Protein AF-0000000078787283 (afdb_homodimer)

InterPro domains:
  IPR029044 Nucleotide-diphospho-sugar transferases [G3DSA:3.90.550.10] (4-251)
  IPR029044 Nucleotide-diphospho-sugar transferases [SSF53448] (6-185)

Organism: NCBI:txid997887

pLDDT: mean 89.9, std 15.28, range [34.47, 98.94]

Radius of gyration: 29.0 Å; Cα contacts (8 Å, |Δi|>4): 1105; chains: 2; bounding box: 45×90×75 Å

Nearest PDB structures (foldseek):
  4rgb-assembly1_B  TM=5.195E-01  e=2.425E-02  Mycobacterium avium 104
  3pxx-assembly1_E  TM=4.964E-01  e=1.193E-01  Mycobacterium avium 104
  1z85-assembly2_B  TM=4.143E-01  e=1.051E-01  Thermotoga maritima MSB8
  3pxx-assembly1_D  TM=4.774E-01  e=2.118E-01  Mycobacterium avium 104
  1hyg-assembly1_A  TM=3.184E-01  e=7.576E-01  Methanocaldococcus jannaschii

Sequence (610 aa):
MVETPVLFVTFVRPDYARQTWEGIKATKPKTLYFYSNKGRAEKEGEVERNNEIRSYINEIDWDCDLHIFFREECVNVYDSLRGAIDWLFDNEERGIILEEDCVPTKAFFSFVDQMIEKFKEDKRVWCISGDNIIKQNPSGYDYMFSHLHAMYGWASWRDRWRMVNWDHLYIKETIDEHIYYRLFKTKEQAKAKEKALSNMEDMLYRTKCWDYIFGLCMDQYHALTVQPKEHLVKNIGVTGQHHTKAKVSQYNCEPNPSAEEYVIAKEPPFVFADFEHDYLTYCQLLRKPSFFKRVKNRLSSLFERMVETPVLFVTFVRPDYARQTWEGIKATKPKTLYFYSNKGRAEKEGEVERNNEIRSYINEIDWDCDLHIFFREECVNVYDSLRGAIDWLFDNEERGIILEEDCVPTKAFFSFVDQMIEKFKEDKRVWCISGDNIIKQNPSGYDYMFSHLHAMYGWASWRDRWRMVNWDHLYIKETIDEHIYYRLFKTKEQAKAKEKALSNMEDMLYRTKCWDYIFGLCMDQYHALTVQPKEHLVKNIGVTGQHHTKAKVSQYNCEPNPSAEEYVIAKEPPFVFADFEHDYLTYCQLLRKPSFFKRVKNRLSSLFER

Solvent-accessible surface area (backbone atoms only — not comparable to full-atom values): 32723 Å² total; per-residue (Å²): 112,37,75,54,31,35,36,41,41,42,52,56,51,45,81,41,32,50,54,19,44,52,38,51,59,75,44,50,37,41,26,37,35,45,34,28,50,28,39,46,83,89,43,87,65,26,43,61,32,17,50,54,50,64,50,53,66,76,67,67,83,67,84,49,56,74,42,79,50,72,44,92,57,64,66,57,71,40,58,45,54,48,49,52,51,49,54,49,43,74,74,30,66,46,35,33,45,30,43,28,39,21,30,48,42,59,23,32,51,41,42,43,52,54,48,57,63,71,39,65,82,42,82,49,51,49,33,41,24,24,46,22,72,77,60,63,54,83,84,70,31,45,39,46,32,24,77,67,75,57,70,60,28,27,29,41,35,28,77,51,64,65,65,59,53,91,87,63,79,56,60,66,57,47,51,74,64,48,53,42,59,63,71,38,82,40,66,65,58,19,51,53,50,47,51,51,50,64,70,38,45,67,55,41,73,72,52,52,43,53,68,62,52,52,46,49,46,30,58,54,56,65,27,27,23,38,25,38,42,48,17,24,33,24,34,65,54,71,59,62,76,88,52,93,85,52,69,77,38,77,66,53,32,77,47,50,94,66,55,60,63,52,76,78,86,44,72,62,92,49,82,52,61,38,49,66,49,49,48,52,44,36,61,75,72,63,52,71,73,51,69,67,50,46,46,42,50,50,45,48,50,53,65,73,93,113,37,75,54,32,35,37,41,42,41,50,54,52,44,81,41,31,50,53,18,45,52,37,50,58,73,44,50,40,40,26,36,35,45,34,27,49,28,40,46,82,87,44,86,63,25,44,60,31,17,49,57,49,63,49,52,65,75,68,68,84,66,84,49,56,74,42,79,49,70,44,91,57,63,65,55,72,41,58,45,55,47,48,52,52,48,55,50,42,74,75,31,67,48,35,34,46,29,44,30,38,22,32,48,42,59,23,32,52,40,40,43,52,53,47,56,62,72,40,65,81,41,81,50,51,51,34,41,24,23,44,22,73,78,61,67,54,84,84,70,31,43,38,46,32,23,76,66,76,57,68,61,28,27,29,39,36,28,78,53,65,66,64,60,54,91,85,63,78,56,61,68,58,47,53,74,65,48,52,42,59,63,72,38,84,40,64,67,59,19,52,50,51,47,52,50,50,64,71,38,44,68,56,41,73,72,53,53,41,52,70,62,52,53,44,50,46,30,58,53,57,64,28,27,22,38,23,38,42,48,18,24,34,24,34,65,53,70,63,62,77,85,57,91,84,53,69,76,38,79,66,52,32,76,46,49,93,65,56,60,62,53,78,78,87,41,70,63,92,49,85,52,62,40,48,68,48,49,48,53,44,36,60,74,70,63,52,72,73,52,68,67,51,46,46,42,48,50,46,47,50,54,65,74,92

Foldseek 3Di:
DQAFEEEEEEEQCLVLLVQQLVQVLVQLYQEYEYEYAAFDPVDPCRNVSSVVSVCCVVVNDDNHNYHYHYDPHHDDPQCRQLVSVVVCQVVFFKHKYAYSQKHFHLQLSQQCSVVCVVCVPPQQAFKEALADLVLDDPPPFQKFKALDDDPNMMMGGSVLLVVFDLQCLCLVVCLVVLLLVVRADDPVVSVLVNVVSVVCVVVCNVRVRPSVSSSSVSSVVNHIYMYGSWRGMARRPQQDDDDPVRPDQSRRGDTDDDDSHRDGDGHDPDRGGPNVSHVVCCVVHPDDPDPVVVVVVVVVVVVVD/DQAFEEEEEEEQCCVLLVQQLVQVLVQLYQEYEYEYAAFDPPDPCRNVSRVVSVCCVVVNDDNHNYHYHYDPHHDDPQCRQLVSVVVCQVVFFKHKYAYSQKHFHLQLSQQCSVVCVVCVPPQQAFKEALADLVLDDPPPFQKFKALDDDPNMMMGGSVLLVVFDLQCLCLVVCLVVLLLVVRADDPVVSVLVNVVSVVCVVVCNVRVRPRVSSSSVSSVVNHIYMYGSWRGMARRPQQDDDDPVRPDQSRRGDTDDDDSHRDGDGHDPDRGGPNVSHVVCCVVHPDDPDPVVVVVVVVVVVVVD

Secondary structure (DSSP, 8-state):
---S-EEEEE-S-HHHHHHHHHHHHTT--SEEEEEEPPPPTTSTTHHHHHHHHHGGGGG--S--EEEEEE-SS---HHHHHHHHHHHHHHH-SEEEEEETTEEE-HHHHHHHHHHHHHTTT-TTEEEEE---TT---TT--SEEEESS---SEEEEEHHHHTT--SS---HHHHHHTTTHHHHSSSHHHHHHHHHHHHHHHHHHHHH--HHHHHHHHHHHTT-EEEEESS--EEE-STTTSS-TT----TT-PPPP---SSPP--S--SS--B-HHHHHHHIIIIIS---HHHHHHHHHHHHHH-/---S-EEEEE-S-HHHHHHHHHHHHTT--SEEEEEEPPPPTTSTTHHHHHHHHHGGGGG--S--EEEEEE-SS---HHHHHHHHHHHHHHH-SEEEEEETTEEE-HHHHHHHHHHHHHTTT-TTEEEEE---TT---TT--SEEEESS---SEEEEEHHHHTT--SS---HHHHHHTTTHHHHSSSHHHHHHHHHHHHHHHHHHHHH--HHHHHHHHHHHTT-EEEEESS--EEE-STTTSS-TT----TT-PPPP---SSPP--S--SS--B-HHHHHHHIIIIIS---HHHHHHHHHHHHHH-

Structure (mmCIF, N/CA/C/O backbone):
data_AF-0000000078787283-model_v1
#
loop_
_entity.id
_entity.type
_entity.pdbx_description
1 polymer 'Uncharacterized protein'
#
loop_
_atom_site.group_PDB
_atom_site.id
_atom_site.type_symbol
_atom_site.label_atom_id
_atom_site.label_alt_id
_atom_site.label_comp_id
_atom_site.label_asym_id
_atom_site.label_entity_id
_atom_site.label_seq_id
_atom_site.pdbx_PDB_ins_code
_atom_site.Cartn_x
_atom_site.Cartn_y
_atom_site.Cartn_z
_atom_site.occupancy
_atom_site.B_iso_or_equiv
_atom_site.auth_seq_id
_atom_site.auth_comp_id
_atom_site.auth_asym_id
_atom_site.auth_atom_id
_atom_site.pdbx_PDB_model_num
ATOM 1 N N . MET A 1 1 ? 4.277 29.703 -10.383 1 77.94 1 MET A N 1
ATOM 2 C CA . MET A 1 1 ? 2.992 29.719 -9.695 1 77.94 1 MET A CA 1
ATOM 3 C C . MET A 1 1 ? 2.609 28.328 -9.211 1 77.94 1 MET A C 1
ATOM 5 O O . MET A 1 1 ? 2.859 27.344 -9.906 1 77.94 1 MET A O 1
ATOM 9 N N . VAL A 1 2 ? 2.102 28.344 -7.984 1 91.31 2 VAL A N 1
ATOM 10 C CA . VAL A 1 2 ? 1.699 27.094 -7.363 1 91.31 2 VAL A CA 1
ATOM 11 C C . VAL A 1 2 ? 0.448 26.547 -8.055 1 91.31 2 VAL A C 1
ATOM 13 O O . VAL A 1 2 ? -0.538 27.266 -8.219 1 91.31 2 VAL A O 1
ATOM 16 N N . GLU A 1 3 ? 0.535 25.344 -8.531 1 96.06 3 GLU A N 1
ATOM 17 C CA . GLU A 1 3 ? -0.551 24.734 -9.297 1 96.06 3 GLU A CA 1
ATOM 18 C C . GLU A 1 3 ? -1.574 24.078 -8.375 1 96.06 3 GLU A C 1
ATOM 20 O O . GLU A 1 3 ? -2.766 24.047 -8.688 1 96.06 3 GLU A O 1
ATOM 25 N N . THR A 1 4 ? -1.149 23.531 -7.316 1 98.44 4 THR A N 1
ATOM 26 C CA . THR A 1 4 ? -2.027 22.828 -6.375 1 98.44 4 THR A CA 1
ATOM 27 C C . THR A 1 4 ? -2.889 23.828 -5.609 1 98.44 4 THR A C 1
ATOM 29 O O . THR A 1 4 ? -2.377 24.812 -5.07 1 98.44 4 THR A O 1
ATOM 32 N N . PRO A 1 5 ? -4.199 23.641 -5.547 1 98.88 5 PRO A N 1
ATOM 33 C CA . PRO A 1 5 ? -5.047 24.547 -4.758 1 98.88 5 PRO A CA 1
ATOM 34 C C . PRO A 1 5 ? -4.59 24.656 -3.305 1 98.88 5 PRO A C 1
ATOM 36 O O . PRO A 1 5 ? -4.16 23.672 -2.707 1 98.88 5 PRO A O 1
ATOM 39 N N . VAL A 1 6 ? -4.699 25.859 -2.77 1 98.88 6 VAL A N 1
ATOM 40 C CA . VAL A 1 6 ? -4.238 26.109 -1.408 1 98.88 6 VAL A CA 1
ATOM 41 C C . VAL A 1 6 ? -5.418 26.516 -0.526 1 98.88 6 VAL A C 1
ATOM 43 O O . VAL A 1 6 ? -6.18 27.422 -0.866 1 98.88 6 VAL A O 1
ATOM 46 N N . LEU A 1 7 ? -5.594 25.797 0.558 1 98.94 7 LEU A N 1
ATOM 47 C CA . LEU A 1 7 ? -6.559 26.172 1.592 1 98.94 7 LEU A CA 1
ATOM 48 C C . LEU A 1 7 ? -5.867 26.875 2.754 1 98.94 7 LEU A C 1
ATOM 50 O O . LEU A 1 7 ? -4.957 26.312 3.371 1 98.94 7 LEU A O 1
ATOM 54 N N . PHE A 1 8 ? -6.254 28.047 3.014 1 98.88 8 PHE A N 1
ATOM 55 C CA . PHE A 1 8 ? -5.805 28.844 4.148 1 98.88 8 PHE A CA 1
ATOM 56 C C . PHE A 1 8 ? -6.879 28.906 5.23 1 98.88 8 PHE A C 1
ATOM 58 O O . PHE A 1 8 ? -7.953 29.453 5.008 1 98.88 8 PHE A O 1
ATOM 65 N N . VAL A 1 9 ? -6.578 28.297 6.406 1 98.81 9 VAL A N 1
ATOM 66 C CA . VAL A 1 9 ? -7.562 28.203 7.477 1 98.81 9 VAL A CA 1
ATOM 67 C C . VAL A 1 9 ? -7.227 29.188 8.586 1 98.81 9 VAL A C 1
ATOM 69 O O . VAL A 1 9 ? -6.152 29.125 9.188 1 98.81 9 VAL A O 1
ATOM 72 N N . THR A 1 10 ? -8.227 30.078 8.953 1 98.62 10 THR A N 1
ATOM 73 C CA . THR A 1 10 ? -7.91 31.156 9.891 1 98.62 10 THR A CA 1
ATOM 74 C C . THR A 1 10 ? -9.023 31.328 10.922 1 98.62 10 THR A C 1
ATOM 76 O O . THR A 1 10 ? -10.102 30.734 10.773 1 98.62 10 THR A O 1
ATOM 79 N N . PHE A 1 11 ? -8.602 32.094 12 1 98.06 11 PHE A N 1
ATOM 80 C CA . PHE A 1 11 ? -9.555 32.406 13.062 1 98.06 11 PHE A CA 1
ATOM 81 C C . PHE A 1 11 ? -9.312 33.812 13.609 1 98.06 11 PHE A C 1
ATOM 83 O O . PHE A 1 11 ? -9.688 34.781 12.984 1 98.06 11 PHE A O 1
ATOM 90 N N . VAL A 1 12 ? -8.516 33.969 14.664 1 97.56 12 VAL A N 1
ATOM 91 C CA . VAL A 1 12 ? -8.516 35.281 15.281 1 97.56 12 VAL A CA 1
ATOM 92 C C . VAL A 1 12 ? -7.102 35.656 15.734 1 97.56 12 VAL A C 1
ATOM 94 O O . VAL A 1 12 ? -6.922 36.438 16.656 1 97.56 12 VAL A O 1
ATOM 97 N N . ARG A 1 13 ? -6.105 35.094 15.125 1 96.38 13 ARG A N 1
ATOM 98 C CA . ARG A 1 13 ? -4.727 35.406 15.5 1 96.38 13 ARG A CA 1
ATOM 99 C C . ARG A 1 13 ? -3.986 36.094 14.367 1 96.38 13 ARG A C 1
ATOM 101 O O . ARG A 1 13 ? -3.113 35.5 13.734 1 96.38 13 ARG A O 1
ATOM 108 N N . PRO A 1 14 ? -4.23 37.344 14.211 1 97.38 14 PRO A N 1
ATOM 109 C CA . PRO A 1 14 ? -3.66 38.062 13.055 1 97.38 14 PRO A CA 1
ATOM 110 C C . PRO A 1 14 ? -2.133 38.062 13.055 1 97.38 14 PRO A C 1
ATOM 112 O O . PRO A 1 14 ? -1.511 38.062 11.992 1 97.38 14 PRO A O 1
ATOM 115 N N . ASP A 1 15 ? -1.489 38.031 14.266 1 95.06 15 ASP A N 1
ATOM 116 C CA . ASP A 1 15 ? -0.032 38 14.336 1 95.06 15 ASP A CA 1
ATOM 117 C C . ASP A 1 15 ? 0.518 36.75 13.664 1 95.06 15 ASP A C 1
ATOM 119 O O . ASP A 1 15 ? 1.543 36.812 12.977 1 95.06 15 ASP A O 1
ATOM 123 N N . TYR A 1 16 ? -0.138 35.656 13.859 1 95.25 16 TYR A N 1
ATOM 124 C CA . TYR A 1 16 ? 0.241 34.406 13.219 1 95.25 16 TYR A CA 1
ATOM 125 C C . TYR A 1 16 ? -0.215 34.375 11.758 1 95.25 16 TYR A C 1
ATOM 127 O O . TYR A 1 16 ? 0.585 34.125 10.859 1 95.25 16 TYR A O 1
ATOM 135 N N . ALA A 1 17 ? -1.428 34.719 11.523 1 98.19 17 ALA A N 1
ATOM 136 C CA . ALA A 1 17 ? -2.057 34.625 10.211 1 98.19 17 ALA A CA 1
ATOM 137 C C . ALA A 1 17 ? -1.304 35.438 9.172 1 98.19 17 ALA A C 1
ATOM 139 O O . ALA A 1 17 ? -1.187 35.062 8.016 1 98.19 17 ALA A O 1
ATOM 140 N N . ARG A 1 18 ? -0.83 36.594 9.625 1 98.31 18 ARG A N 1
ATOM 141 C CA . ARG A 1 18 ? -0.11 37.469 8.711 1 98.31 18 ARG A CA 1
ATOM 142 C C . ARG A 1 18 ? 1.127 36.781 8.148 1 98.31 18 ARG A C 1
ATOM 144 O O . ARG A 1 18 ? 1.391 36.875 6.945 1 98.31 18 ARG A O 1
ATOM 151 N N . GLN A 1 19 ? 1.857 36.125 8.961 1 96.88 19 GLN A N 1
ATOM 152 C CA . GLN A 1 19 ? 3.084 35.469 8.539 1 96.88 19 GLN A CA 1
ATOM 153 C C . GLN A 1 19 ? 2.783 34.344 7.543 1 96.88 19 GLN A C 1
ATOM 155 O O . GLN A 1 19 ? 3.443 34.219 6.508 1 96.88 19 GLN A O 1
ATOM 160 N N . THR A 1 20 ? 1.807 33.562 7.852 1 97.88 20 THR A N 1
ATOM 161 C CA . THR A 1 20 ? 1.411 32.469 6.953 1 97.88 20 THR A CA 1
ATOM 162 C C . THR A 1 20 ? 0.875 33.031 5.641 1 97.88 20 THR A C 1
ATOM 164 O O . THR A 1 20 ? 1.218 32.531 4.562 1 97.88 20 THR A O 1
ATOM 167 N N . TRP A 1 21 ? 0.102 34.062 5.711 1 98.56 21 TRP A N 1
ATOM 168 C CA . TRP A 1 21 ? -0.464 34.719 4.531 1 98.56 21 TRP A CA 1
ATOM 169 C C . TRP A 1 21 ? 0.638 35.219 3.619 1 98.56 21 TRP A C 1
ATOM 171 O O . TRP A 1 21 ? 0.564 35.094 2.396 1 98.56 21 TRP A O 1
ATOM 181 N N . GLU A 1 22 ? 1.608 35.875 4.223 1 97.69 22 GLU A N 1
ATOM 182 C CA . GLU A 1 22 ? 2.713 36.406 3.42 1 97.69 22 GLU A CA 1
ATOM 183 C C . GLU A 1 22 ? 3.416 35.281 2.658 1 97.69 22 GLU A C 1
ATOM 185 O O . GLU A 1 22 ? 3.846 35.469 1.519 1 97.69 22 GLU A O 1
ATOM 190 N N . GLY A 1 23 ? 3.562 34.125 3.326 1 95.62 23 GLY A N 1
ATOM 191 C CA . GLY A 1 23 ? 4.121 32.969 2.65 1 95.62 23 GLY A CA 1
ATOM 192 C C . GLY A 1 23 ? 3.277 32.5 1.484 1 95.62 23 GLY A C 1
ATOM 193 O O . GLY A 1 23 ? 3.807 32.156 0.422 1 95.62 23 GLY A O 1
ATOM 194 N N . ILE A 1 24 ? 1.982 32.469 1.646 1 97.88 24 ILE A N 1
ATOM 195 C CA . ILE A 1 24 ? 1.054 32.062 0.603 1 97.88 24 ILE A CA 1
ATOM 196 C C . ILE A 1 24 ? 1.068 33.062 -0.539 1 97.88 24 ILE A C 1
ATOM 198 O O . ILE A 1 24 ? 1.218 32.688 -1.705 1 97.88 24 ILE A O 1
ATOM 202 N N . LYS A 1 25 ? 0.958 34.312 -0.164 1 96.88 25 LYS A N 1
ATOM 203 C CA . LYS A 1 25 ? 0.894 35.406 -1.129 1 96.88 25 LYS A CA 1
ATOM 204 C C . LYS A 1 25 ? 2.131 35.406 -2.021 1 96.88 25 LYS A C 1
ATOM 206 O O . LYS A 1 25 ? 2.035 35.719 -3.217 1 96.88 25 LYS A O 1
ATOM 211 N N . ALA A 1 26 ? 3.23 35.094 -1.477 1 94.06 26 ALA A N 1
ATOM 212 C CA . ALA A 1 26 ? 4.5 35.156 -2.193 1 94.06 26 ALA A CA 1
ATOM 213 C C . ALA A 1 26 ? 4.512 34.156 -3.355 1 94.06 26 ALA A C 1
ATOM 215 O O . ALA A 1 26 ? 5.262 34.312 -4.316 1 94.06 26 ALA A O 1
ATOM 216 N N . THR A 1 27 ? 3.66 33.188 -3.334 1 94.62 27 THR A N 1
ATOM 217 C CA . THR A 1 27 ? 3.688 32.156 -4.363 1 94.62 27 THR A CA 1
ATOM 218 C C . THR A 1 27 ? 2.562 32.344 -5.371 1 94.62 27 THR A C 1
ATOM 220 O O . THR A 1 27 ? 2.506 31.672 -6.398 1 94.62 27 THR A O 1
ATOM 223 N N . LYS A 1 28 ? 1.667 33.281 -5.094 1 96 28 LYS A N 1
ATOM 224 C CA . LYS A 1 28 ? 0.562 33.625 -5.98 1 96 28 LYS A CA 1
ATOM 225 C C . LYS A 1 28 ? -0.154 32.375 -6.48 1 96 28 LYS A C 1
ATOM 227 O O . LYS A 1 28 ? -0.207 32.125 -7.688 1 96 28 LYS A O 1
ATOM 232 N N . PRO A 1 29 ? -0.768 31.641 -5.547 1 97.62 29 PRO A N 1
ATOM 233 C CA . PRO A 1 29 ? -1.433 30.406 -5.973 1 97.62 29 PRO A CA 1
ATOM 234 C C . PRO A 1 29 ? -2.502 30.656 -7.035 1 97.62 29 PRO A C 1
ATOM 236 O O . PRO A 1 29 ? -3.215 31.656 -6.98 1 97.62 29 PRO A O 1
ATOM 239 N N . LYS A 1 30 ? -2.582 29.719 -7.977 1 98.06 30 LYS A N 1
ATOM 240 C CA . LYS A 1 30 ? -3.596 29.812 -9.023 1 98.06 30 LYS A CA 1
ATOM 241 C C . LYS A 1 30 ? -5 29.688 -8.438 1 98.06 30 LYS A C 1
ATOM 243 O O . LYS A 1 30 ? -5.938 30.312 -8.93 1 98.06 30 LYS A O 1
ATOM 248 N N . THR A 1 31 ? -5.137 28.859 -7.531 1 98.75 31 THR A N 1
ATOM 249 C CA . THR A 1 31 ? -6.402 28.609 -6.848 1 98.75 31 THR A CA 1
ATOM 250 C C . THR A 1 31 ? -6.234 28.75 -5.336 1 98.75 31 THR A C 1
ATOM 252 O O . THR A 1 31 ? -5.359 28.094 -4.746 1 98.75 31 THR A O 1
ATOM 255 N N . LEU A 1 32 ? -7.07 29.578 -4.715 1 98.75 32 LEU A N 1
ATOM 256 C CA . LEU A 1 32 ? -6.973 29.828 -3.283 1 98.75 32 LEU A CA 1
ATOM 257 C C . LEU A 1 32 ? -8.328 29.656 -2.609 1 98.75 32 LEU A C 1
ATOM 259 O O . LEU A 1 32 ? -9.336 30.188 -3.09 1 98.75 32 LEU A O 1
ATOM 263 N N . TYR A 1 33 ? -8.367 28.859 -1.61 1 98.94 33 TYR A N 1
ATOM 264 C CA . TYR A 1 33 ? -9.492 28.719 -0.697 1 98.94 33 TYR A CA 1
ATOM 265 C C . TYR A 1 33 ? -9.211 29.406 0.628 1 98.94 33 TYR A C 1
ATOM 267 O O . TYR A 1 33 ? -8.344 28.984 1.393 1 98.94 33 TYR A O 1
ATOM 275 N N . PHE A 1 34 ? -9.938 30.469 0.906 1 98.88 34 PHE A N 1
ATOM 276 C CA . PHE A 1 34 ? -9.75 31.25 2.121 1 98.88 34 PHE A CA 1
ATOM 277 C C . PHE A 1 34 ? -10.891 31 3.105 1 98.88 34 PHE A C 1
ATOM 279 O O . PHE A 1 34 ? -12.016 31.453 2.885 1 98.88 34 PHE A O 1
ATOM 286 N N . TYR A 1 35 ? -10.547 30.297 4.141 1 98.94 35 TYR A N 1
ATOM 287 C CA . TYR A 1 35 ? -11.516 29.953 5.172 1 98.94 35 TYR A CA 1
ATOM 288 C C . TYR A 1 35 ? -11.266 30.766 6.441 1 98.94 35 TYR A C 1
ATOM 290 O O . TYR A 1 35 ? -10.109 30.953 6.844 1 98.94 35 TYR A O 1
ATOM 298 N N . SER A 1 36 ? -12.344 31.219 7.07 1 98.81 36 SER A N 1
ATOM 299 C CA . SER A 1 36 ? -12.227 31.906 8.352 1 98.81 36 SER A CA 1
ATOM 300 C C . SER A 1 36 ? -13.406 31.578 9.266 1 98.81 36 SER A C 1
ATOM 302 O O . SER A 1 36 ? -14.562 31.797 8.898 1 98.81 36 SER A O 1
ATOM 304 N N . ASN A 1 37 ? -13.078 31.047 10.367 1 98.56 37 ASN A N 1
ATOM 305 C CA . ASN A 1 37 ? -14.094 30.922 11.406 1 98.56 37 ASN A CA 1
ATOM 306 C C . ASN A 1 37 ? -14.547 32.281 11.898 1 98.56 37 ASN A C 1
ATOM 308 O O . ASN A 1 37 ? -13.914 33.312 11.602 1 98.56 37 ASN A O 1
ATOM 312 N N . LYS A 1 38 ? -15.648 32.344 12.586 1 98.25 38 LYS A N 1
ATOM 313 C CA . LYS A 1 38 ? -16.172 33.625 13.039 1 98.25 38 LYS A CA 1
ATOM 314 C C . LYS A 1 38 ? -15.633 34 14.422 1 98.25 38 LYS A C 1
ATOM 316 O O . LYS A 1 38 ? -15.609 33.156 15.32 1 98.25 38 LYS A O 1
ATOM 321 N N . GLY A 1 39 ? -15.117 35.188 14.531 1 97.25 39 GLY A N 1
ATOM 322 C CA . GLY A 1 39 ? -14.766 35.656 15.859 1 97.25 39 GLY A CA 1
ATOM 323 C C . GLY A 1 39 ? -15.945 35.688 16.812 1 97.25 39 GLY A C 1
ATOM 324 O O . GLY A 1 39 ? -17.062 36 16.422 1 97.25 39 GLY A O 1
ATOM 325 N N . ARG A 1 40 ? -15.688 35.406 18.078 1 96.31 40 ARG A N 1
ATOM 326 C CA . ARG A 1 40 ? -16.75 35.375 19.078 1 96.31 40 ARG A CA 1
ATOM 327 C C . ARG A 1 40 ? -17.094 36.812 19.531 1 96.31 40 ARG A C 1
ATOM 329 O O . ARG A 1 40 ? -16.234 37.531 20.016 1 96.31 40 ARG A O 1
ATOM 336 N N . ALA A 1 41 ? -18.297 37.094 19.469 1 94.12 41 ALA A N 1
ATOM 337 C CA . ALA A 1 41 ? -18.75 38.438 19.812 1 94.12 41 ALA A CA 1
ATOM 338 C C . ALA A 1 41 ? -18.562 38.719 21.297 1 94.12 41 ALA A C 1
ATOM 340 O O . ALA A 1 41 ? -18.328 39.875 21.703 1 94.12 41 ALA A O 1
ATOM 341 N N . GLU A 1 42 ? -18.641 37.688 22.094 1 95.06 42 GLU A N 1
ATOM 342 C CA . GLU A 1 42 ? -18.578 37.844 23.547 1 95.06 42 GLU A CA 1
ATOM 343 C C . GLU A 1 42 ? -17.141 38 24.016 1 95.06 42 GLU A C 1
ATOM 345 O O . GLU A 1 42 ? -16.891 38.375 25.172 1 95.06 42 GLU A O 1
ATOM 350 N N . LYS A 1 43 ? -16.219 37.719 23.203 1 95.44 43 LYS A N 1
ATOM 351 C CA . LYS A 1 43 ? -14.812 37.844 23.562 1 95.44 43 LYS A CA 1
ATOM 352 C C . LYS A 1 43 ? -14.227 39.156 23.031 1 95.44 43 LYS A C 1
ATOM 354 O O . LYS A 1 43 ? -14.203 39.375 21.828 1 95.44 43 LYS A O 1
ATOM 359 N N . GLU A 1 44 ? -13.758 39.906 23.859 1 95.44 44 GLU A N 1
ATOM 360 C CA . GLU A 1 44 ? -13.289 41.25 23.547 1 95.44 44 GLU A CA 1
ATOM 361 C C . GLU A 1 44 ? -12.172 41.219 22.5 1 95.44 44 GLU A C 1
ATOM 363 O O . GLU A 1 44 ? -11.211 40.438 22.641 1 95.44 44 GLU A O 1
ATOM 368 N N . GLY A 1 45 ? -12.328 41.969 21.406 1 96.81 45 GLY A N 1
ATOM 369 C CA . GLY A 1 45 ? -11.289 42.156 20.406 1 96.81 45 GLY A CA 1
ATOM 370 C C . GLY A 1 45 ? -11.289 41.094 19.344 1 96.81 45 GLY A C 1
ATOM 371 O O . GLY A 1 45 ? -10.602 41.219 18.328 1 96.81 45 GLY A O 1
ATOM 372 N N . GLU A 1 46 ? -12 40.031 19.562 1 96.81 46 GLU A N 1
ATOM 373 C CA . GLU A 1 46 ? -11.922 38.906 18.656 1 96.81 46 GLU A CA 1
ATOM 374 C C . GLU A 1 46 ? -12.547 39.219 17.297 1 96.81 46 GLU A C 1
ATOM 376 O O . GLU A 1 46 ? -12.016 38.844 16.266 1 96.81 46 GLU A O 1
ATOM 381 N N . VAL A 1 47 ? -13.555 39.875 17.344 1 97.5 47 VAL A N 1
ATOM 382 C CA . VAL A 1 47 ? -14.234 40.25 16.094 1 97.5 47 VAL A CA 1
ATOM 383 C C . VAL A 1 47 ? -13.328 41.156 15.258 1 97.5 47 VAL A C 1
ATOM 385 O O . VAL A 1 47 ? -13.227 41 14.047 1 97.5 47 VAL A O 1
ATOM 388 N N . GLU A 1 48 ? -12.727 42.125 15.891 1 97.94 48 GLU A N 1
ATOM 389 C CA . GLU A 1 48 ? -11.812 43.031 15.203 1 97.94 48 GLU A CA 1
ATOM 390 C C . GLU A 1 48 ? -10.633 42.281 14.609 1 97.94 48 GLU A C 1
ATOM 392 O O . GLU A 1 48 ? -10.258 42.5 13.461 1 97.94 48 GLU A O 1
ATOM 397 N N . ARG A 1 49 ? -10.039 41.438 15.375 1 98.31 49 ARG A N 1
ATOM 398 C CA . ARG A 1 49 ? -8.922 40.625 14.898 1 98.31 49 ARG A CA 1
ATOM 399 C C . ARG A 1 49 ? -9.352 39.719 13.75 1 98.31 49 ARG A C 1
ATOM 401 O O . ARG A 1 49 ? -8.602 39.531 12.781 1 98.31 49 ARG A O 1
ATOM 408 N N . ASN A 1 50 ? -10.523 39.125 13.883 1 98.56 50 ASN A N 1
ATOM 409 C CA . ASN A 1 50 ? -11.078 38.281 12.82 1 98.56 50 ASN A CA 1
ATOM 410 C C . ASN A 1 50 ? -11.25 39.062 11.523 1 98.56 50 ASN A C 1
ATOM 412 O O . ASN A 1 50 ? -10.875 38.594 10.453 1 98.56 50 ASN A O 1
ATOM 416 N N . ASN A 1 51 ? -11.797 40.25 11.633 1 98.31 51 ASN A N 1
ATOM 417 C CA . ASN A 1 51 ? -12.016 41.094 10.469 1 98.31 51 ASN A CA 1
ATOM 418 C C . ASN A 1 51 ? -10.695 41.5 9.82 1 98.31 51 ASN A C 1
ATOM 420 O O . ASN A 1 51 ? -10.609 41.625 8.594 1 98.31 51 ASN A O 1
ATOM 424 N N . GLU A 1 52 ? -9.789 41.781 10.633 1 98.56 52 GLU A N 1
ATOM 425 C CA . GLU A 1 52 ? -8.469 42.094 10.102 1 98.56 52 GLU A CA 1
ATOM 426 C C . GLU A 1 52 ? -7.961 40.969 9.203 1 98.56 52 GLU A C 1
ATOM 428 O O . GLU A 1 52 ? -7.508 41.219 8.086 1 98.56 52 GLU A O 1
ATOM 433 N N . ILE A 1 53 ? -8.039 39.781 9.672 1 98.81 53 ILE A N 1
ATOM 434 C CA . ILE A 1 53 ? -7.57 38.625 8.914 1 98.81 53 ILE A CA 1
ATOM 435 C C . ILE A 1 53 ? -8.383 38.5 7.629 1 98.81 53 ILE A C 1
ATOM 437 O O . ILE A 1 53 ? -7.816 38.281 6.551 1 98.81 53 ILE A O 1
ATOM 441 N N . ARG A 1 54 ? -9.664 38.531 7.746 1 98.69 54 ARG A N 1
ATOM 442 C CA . ARG A 1 54 ? -10.555 38.406 6.598 1 98.69 54 ARG A CA 1
ATOM 443 C C . ARG A 1 54 ? -10.266 39.469 5.539 1 98.69 54 ARG A C 1
ATOM 445 O O . ARG A 1 54 ? -10.469 39.219 4.348 1 98.69 54 ARG A O 1
ATOM 452 N N . SER A 1 55 ? -9.734 40.562 5.93 1 98.56 55 SER A N 1
ATOM 453 C CA . SER A 1 55 ? -9.445 41.656 5.012 1 98.56 55 SER A CA 1
ATOM 454 C C . SER A 1 55 ? -8.258 41.312 4.113 1 98.56 55 SER A C 1
ATOM 456 O O . SER A 1 55 ? -8.016 42 3.113 1 98.56 55 SER A O 1
ATOM 458 N N . TYR A 1 56 ? -7.492 40.281 4.473 1 98.38 56 TYR A N 1
ATOM 459 C CA . TYR A 1 56 ? -6.352 39.875 3.65 1 98.38 56 TYR A CA 1
ATOM 460 C C . TYR A 1 56 ? -6.785 39.594 2.217 1 98.38 56 TYR A C 1
ATOM 462 O O . TYR A 1 56 ? -5.973 39.656 1.292 1 98.38 56 TYR A O 1
ATOM 470 N N . ILE A 1 57 ? -8.031 39.25 1.928 1 97.5 57 ILE A N 1
ATOM 471 C CA . ILE A 1 57 ? -8.555 38.938 0.601 1 97.5 57 ILE A CA 1
ATOM 472 C C . ILE A 1 57 ? -8.344 40.125 -0.327 1 97.5 57 ILE A C 1
ATOM 474 O O . ILE A 1 57 ? -8.18 39.969 -1.537 1 97.5 57 ILE A O 1
ATOM 478 N N . ASN A 1 58 ? -8.336 41.281 0.26 1 97.56 58 ASN A N 1
ATOM 479 C CA . ASN A 1 58 ? -8.195 42.5 -0.516 1 97.56 58 ASN A CA 1
ATOM 480 C C . ASN A 1 58 ? -6.766 42.688 -1.028 1 97.56 58 ASN A C 1
ATOM 482 O O . ASN A 1 58 ? -6.508 43.531 -1.882 1 97.56 58 ASN A O 1
ATOM 486 N N . GLU A 1 59 ? -5.879 41.875 -0.563 1 97.75 59 GLU A N 1
ATOM 487 C CA . GLU A 1 59 ? -4.477 42 -0.958 1 97.75 59 GLU A CA 1
ATOM 488 C C . GLU A 1 59 ? -4.176 41.094 -2.15 1 97.75 59 GLU A C 1
ATOM 490 O O . GLU A 1 59 ? -3.055 41.094 -2.666 1 97.75 59 GLU A O 1
ATOM 495 N N . ILE A 1 60 ? -5.109 40.312 -2.527 1 97.62 60 ILE A N 1
ATOM 496 C CA . ILE A 1 60 ? -4.934 39.438 -3.678 1 97.62 60 ILE A CA 1
ATOM 497 C C . ILE A 1 60 ? -4.949 40.25 -4.965 1 97.62 60 ILE A C 1
ATOM 499 O O . ILE A 1 60 ? -6 40.75 -5.391 1 97.62 60 ILE A O 1
ATOM 503 N N . ASP A 1 61 ? -3.785 40.406 -5.637 1 95.94 61 ASP A N 1
ATOM 504 C CA . ASP A 1 61 ? -3.617 41.25 -6.809 1 95.94 61 ASP A CA 1
ATOM 505 C C . ASP A 1 61 ? -3.074 40.469 -7.996 1 95.94 61 ASP A C 1
ATOM 507 O O . ASP A 1 61 ? -2.471 41.031 -8.906 1 95.94 61 ASP A O 1
ATOM 511 N N . TRP A 1 62 ? -3.148 39.219 -8.039 1 96.69 62 TRP A N 1
ATOM 512 C CA . TRP A 1 62 ? -2.766 38.344 -9.125 1 96.69 62 TRP A CA 1
ATOM 513 C C . TRP A 1 62 ? -3.975 37.562 -9.648 1 96.69 62 TRP A C 1
ATOM 515 O O . TRP A 1 62 ? -5.059 37.625 -9.062 1 96.69 62 TRP A O 1
ATOM 525 N N . ASP A 1 63 ? -3.855 36.938 -10.852 1 96.19 63 ASP A N 1
ATOM 526 C CA . ASP A 1 63 ? -4.922 36.094 -11.375 1 96.19 63 ASP A CA 1
ATOM 527 C C . ASP A 1 63 ? -5.117 34.844 -10.492 1 96.19 63 ASP A C 1
ATOM 529 O O . ASP A 1 63 ? -4.27 33.938 -10.477 1 96.19 63 ASP A O 1
ATOM 533 N N . CYS A 1 64 ? -6.164 34.844 -9.727 1 96.88 64 CYS A N 1
ATOM 534 C CA . CYS A 1 64 ? -6.41 33.812 -8.719 1 96.88 64 CYS A CA 1
ATOM 535 C C . CYS A 1 64 ? -7.871 33.375 -8.734 1 96.88 64 CYS A C 1
ATOM 537 O O . CYS A 1 64 ? -8.773 34.219 -8.672 1 96.88 64 CYS A O 1
ATOM 539 N N . ASP A 1 65 ? -8.086 32.094 -8.984 1 98.44 65 ASP A N 1
ATOM 540 C CA . ASP A 1 65 ? -9.406 31.531 -8.703 1 98.44 65 ASP A CA 1
ATOM 541 C C . ASP A 1 65 ? -9.672 31.484 -7.203 1 98.44 65 ASP A C 1
ATOM 543 O O . ASP A 1 65 ? -9.312 30.516 -6.535 1 98.44 65 ASP A O 1
ATOM 547 N N . LEU A 1 66 ? -10.344 32.5 -6.656 1 98.5 66 LEU A N 1
ATOM 548 C CA . LEU A 1 66 ? -10.516 32.688 -5.219 1 98.5 66 LEU A CA 1
ATOM 549 C C . LEU A 1 66 ? -11.867 32.156 -4.758 1 98.5 66 LEU A C 1
ATOM 551 O O . LEU A 1 66 ? -12.906 32.469 -5.336 1 98.5 66 LEU A O 1
ATOM 555 N N . HIS A 1 67 ? -11.82 31.266 -3.795 1 98.81 67 HIS A N 1
ATOM 556 C CA . HIS A 1 67 ? -13 30.766 -3.092 1 98.81 67 HIS A CA 1
ATOM 557 C C . HIS A 1 67 ? -12.992 31.203 -1.631 1 98.81 67 HIS A C 1
ATOM 559 O O . HIS A 1 67 ? -11.992 31.047 -0.934 1 98.81 67 HIS A O 1
ATOM 565 N N . ILE A 1 68 ? -14.133 31.75 -1.186 1 98.75 68 ILE A N 1
ATOM 566 C CA . ILE A 1 68 ? -14.188 32.312 0.167 1 98.75 68 ILE A CA 1
ATOM 567 C C . ILE A 1 68 ? -15.258 31.578 0.973 1 98.75 68 ILE A C 1
ATOM 569 O O . ILE A 1 68 ? -16.375 31.344 0.482 1 98.75 68 ILE A O 1
ATOM 573 N N . PHE A 1 69 ? -14.891 31.109 2.131 1 98.81 69 PHE A N 1
ATOM 574 C CA . PHE A 1 69 ? -15.828 30.594 3.123 1 98.81 69 PHE A CA 1
ATOM 575 C C . PHE A 1 69 ? -15.602 31.266 4.477 1 98.81 69 PHE A C 1
ATOM 577 O O . PHE A 1 69 ? -14.875 30.734 5.32 1 98.81 69 PHE A O 1
ATOM 584 N N . PHE A 1 70 ? -16.172 32.469 4.715 1 98.62 70 PHE A N 1
ATOM 585 C CA . PHE A 1 70 ? -16.188 33.188 5.988 1 98.62 70 PHE A CA 1
ATOM 586 C C . PHE A 1 70 ? -17.438 32.844 6.777 1 98.62 70 PHE A C 1
ATOM 588 O O . PHE A 1 70 ? -18.547 33.25 6.398 1 98.62 70 PHE A O 1
ATOM 595 N N . ARG A 1 71 ? -17.25 32.156 7.867 1 98.38 71 ARG A N 1
ATOM 596 C CA . ARG A 1 71 ? -18.406 31.703 8.633 1 98.38 71 ARG A CA 1
ATOM 597 C C . ARG A 1 71 ? -19.141 32.875 9.258 1 98.38 71 ARG A C 1
ATOM 599 O O . ARG A 1 71 ? -18.516 33.844 9.695 1 98.38 71 ARG A O 1
ATOM 606 N N . GLU A 1 72 ? -20.438 32.656 9.359 1 97.38 72 GLU A N 1
ATOM 607 C CA . GLU A 1 72 ? -21.281 33.688 10.008 1 97.38 72 GLU A CA 1
ATOM 608 C C . GLU A 1 72 ? -21.406 33.406 11.508 1 97.38 72 GLU A C 1
ATOM 610 O O . GLU A 1 72 ? -21.781 34.281 12.273 1 97.38 72 GLU A O 1
ATOM 615 N N . GLU A 1 73 ? -21.172 32.156 11.852 1 97.06 73 GLU A N 1
ATOM 616 C CA . GLU A 1 73 ? -21.203 31.734 13.258 1 97.06 73 GLU A CA 1
ATOM 617 C C . GLU A 1 73 ? -19.922 31.016 13.648 1 97.06 73 GLU A C 1
ATOM 619 O O . GLU A 1 73 ? -19.312 30.328 12.828 1 97.06 73 GLU A O 1
ATOM 624 N N . CYS A 1 74 ? -19.609 31.281 14.914 1 97.5 74 CYS A N 1
ATOM 625 C CA . CYS A 1 74 ? -18.422 30.594 15.43 1 97.5 74 CYS A CA 1
ATOM 626 C C . CYS A 1 74 ? -18.719 29.125 15.711 1 97.5 74 CYS A C 1
ATOM 628 O O . CYS A 1 74 ? -19.75 28.797 16.281 1 97.5 74 CYS A O 1
ATOM 630 N N . VAL A 1 75 ? -17.875 28.188 15.258 1 97.12 75 VAL A N 1
ATOM 631 C CA . VAL A 1 75 ? -17.938 26.781 15.609 1 97.12 75 VAL A CA 1
ATOM 632 C C . VAL A 1 75 ? -16.641 26.359 16.312 1 97.12 75 VAL A C 1
ATOM 634 O O . VAL A 1 75 ? -15.664 27.109 16.312 1 97.12 75 VAL A O 1
ATOM 637 N N . ASN A 1 76 ? -16.688 25.219 16.969 1 95.19 76 ASN A N 1
ATOM 638 C CA . ASN A 1 76 ? -15.484 24.781 17.672 1 95.19 76 ASN A CA 1
ATOM 639 C C . ASN A 1 76 ? -14.344 24.469 16.703 1 95.19 76 ASN A C 1
ATOM 641 O O . ASN A 1 76 ? -14.578 24.281 15.508 1 95.19 76 ASN A O 1
ATOM 645 N N . VAL A 1 77 ? -13.172 24.453 17.266 1 95 77 VAL A N 1
ATOM 646 C CA . VAL A 1 77 ? -11.945 24.406 16.469 1 95 77 VAL A CA 1
ATOM 647 C C . VAL A 1 77 ? -11.938 23.125 15.633 1 95 77 VAL A C 1
ATOM 649 O O . VAL A 1 77 ? -11.477 23.141 14.492 1 95 77 VAL A O 1
ATOM 652 N N . TYR A 1 78 ? -12.453 22.031 16.125 1 95 78 TYR A N 1
ATOM 653 C CA . TYR A 1 78 ? -12.43 20.75 15.414 1 95 78 TYR A CA 1
ATOM 654 C C . TYR A 1 78 ? -13.383 20.75 14.227 1 95 78 TYR A C 1
ATOM 656 O O . TYR A 1 78 ? -13.008 20.359 13.125 1 95 78 TYR A O 1
ATOM 664 N N . ASP A 1 79 ? -14.555 21.219 14.438 1 96.19 79 ASP A N 1
ATOM 665 C CA . ASP A 1 79 ? -15.539 21.344 13.359 1 96.19 79 ASP A CA 1
ATOM 666 C C . ASP A 1 79 ? -15.07 22.344 12.297 1 96.19 79 ASP A C 1
ATOM 668 O O . ASP A 1 79 ? -15.312 22.141 11.109 1 96.19 79 ASP A O 1
ATOM 672 N N . SER A 1 80 ? -14.438 23.328 12.797 1 97.44 80 SER A N 1
ATOM 673 C CA . SER A 1 80 ? -13.945 24.375 11.898 1 97.44 80 SER A CA 1
ATOM 674 C C . SER A 1 80 ? -12.914 23.797 10.922 1 97.44 80 SER A C 1
ATOM 676 O O . SER A 1 80 ? -13.078 23.922 9.703 1 97.44 80 SER A O 1
ATOM 678 N N . LEU A 1 81 ? -11.914 23.156 11.445 1 97.06 81 LEU A N 1
ATOM 679 C CA . LEU A 1 81 ? -10.836 22.625 10.617 1 97.06 81 LEU A CA 1
ATOM 680 C C . LEU A 1 81 ? -11.336 21.516 9.711 1 97.06 81 LEU A C 1
ATOM 682 O O . LEU A 1 81 ? -11.062 21.516 8.508 1 97.06 81 LEU A O 1
ATOM 686 N N . ARG A 1 82 ? -12.086 20.594 10.219 1 97.25 82 ARG A N 1
ATOM 687 C CA . ARG A 1 82 ? -12.641 19.516 9.414 1 97.25 82 ARG A CA 1
ATOM 688 C C . ARG A 1 82 ? -13.547 20.047 8.32 1 97.25 82 ARG A C 1
ATOM 690 O O . ARG A 1 82 ? -13.477 19.609 7.168 1 97.25 82 ARG A O 1
ATOM 697 N N . GLY A 1 83 ? -14.383 21 8.727 1 97.88 83 GLY A N 1
ATOM 698 C CA . GLY A 1 83 ? -15.289 21.594 7.75 1 97.88 83 GLY A CA 1
ATOM 699 C C . GLY A 1 83 ? -14.562 22.297 6.621 1 97.88 83 GLY A C 1
ATOM 700 O O . GLY A 1 83 ? -14.977 22.219 5.465 1 97.88 83 GLY A O 1
ATOM 701 N N . ALA A 1 84 ? -13.5 23 6.93 1 98.75 84 ALA A N 1
ATOM 702 C CA . ALA A 1 84 ? -12.703 23.688 5.922 1 98.75 84 ALA A CA 1
ATOM 703 C C . ALA A 1 84 ? -12.07 22.703 4.949 1 98.75 84 ALA A C 1
ATOM 705 O O . ALA A 1 84 ? -12.07 22.922 3.736 1 98.75 84 ALA A O 1
ATOM 706 N N . ILE A 1 85 ? -11.555 21.609 5.449 1 98.81 85 ILE A N 1
ATOM 707 C CA . ILE A 1 85 ? -10.906 20.594 4.621 1 98.81 85 ILE A CA 1
ATOM 708 C C . ILE A 1 85 ? -11.953 19.891 3.756 1 98.81 85 ILE A C 1
ATOM 710 O O . ILE A 1 85 ? -11.727 19.641 2.57 1 98.81 85 ILE A O 1
ATOM 714 N N . ASP A 1 86 ? -13.125 19.609 4.352 1 98.69 86 ASP A N 1
ATOM 715 C CA . ASP A 1 86 ? -14.227 19.062 3.568 1 98.69 86 ASP A CA 1
ATOM 716 C C . ASP A 1 86 ? -14.578 19.984 2.4 1 98.69 86 ASP A C 1
ATOM 718 O O . ASP A 1 86 ? -14.773 19.516 1.275 1 98.69 86 ASP A O 1
ATOM 722 N N . TRP A 1 87 ? -14.648 21.203 2.695 1 98.88 87 TRP A N 1
ATOM 723 C CA . TRP A 1 87 ? -15 22.188 1.685 1 98.88 87 TRP A CA 1
ATOM 724 C C . TRP A 1 87 ? -13.992 22.188 0.542 1 98.88 87 TRP A C 1
ATOM 726 O O . TRP A 1 87 ? -14.375 22.219 -0.631 1 98.88 87 TRP A O 1
ATOM 736 N N . LEU A 1 88 ? -12.75 22.125 0.858 1 98.88 88 LEU A N 1
ATOM 737 C CA . LEU A 1 88 ? -11.711 22.031 -0.161 1 98.88 88 LEU A CA 1
ATOM 738 C C . LEU A 1 88 ? -11.922 20.797 -1.044 1 98.88 88 LEU A C 1
ATOM 740 O O . LEU A 1 88 ? -11.969 20.922 -2.271 1 98.88 88 LEU A O 1
ATOM 744 N N . PHE A 1 89 ? -12.156 19.641 -0.451 1 98.81 89 PHE A N 1
ATOM 745 C CA . PHE A 1 89 ? -12.18 18.391 -1.188 1 98.81 89 PHE A CA 1
ATOM 746 C C . PHE A 1 89 ? -13.547 18.141 -1.801 1 98.81 89 PHE A C 1
ATOM 748 O O . PHE A 1 89 ? -13.719 17.234 -2.619 1 98.81 89 PHE A O 1
ATOM 755 N N . ASP A 1 90 ? -14.523 18.906 -1.438 1 98.62 90 ASP A N 1
ATOM 756 C CA . ASP A 1 90 ? -15.773 18.922 -2.186 1 98.62 90 ASP A CA 1
ATOM 757 C C . ASP A 1 90 ? -15.586 19.562 -3.562 1 98.62 90 ASP A C 1
ATOM 759 O O . ASP A 1 90 ? -16.344 19.266 -4.496 1 98.62 90 ASP A O 1
ATOM 763 N N . ASN A 1 91 ? -14.555 20.312 -3.637 1 98.75 91 ASN A N 1
ATOM 764 C CA . ASN A 1 91 ? -14.406 21.109 -4.855 1 98.75 91 ASN A CA 1
ATOM 765 C C . ASN A 1 91 ? -13.141 20.719 -5.621 1 98.75 91 ASN A C 1
ATOM 767 O O . ASN A 1 91 ? -13.031 21 -6.816 1 98.75 91 ASN A O 1
ATOM 771 N N . GLU A 1 92 ? -12.164 20.141 -4.949 1 98.81 92 GLU A N 1
ATOM 772 C CA . GLU A 1 92 ? -10.875 19.828 -5.551 1 98.81 92 GLU A CA 1
ATOM 773 C C . GLU A 1 92 ? -10.508 18.359 -5.348 1 98.81 92 GLU A C 1
ATOM 775 O O . GLU A 1 92 ? -10.828 17.766 -4.312 1 98.81 92 GLU A O 1
ATOM 780 N N . GLU A 1 93 ? -9.719 17.797 -6.258 1 98.56 93 GLU A N 1
ATOM 781 C CA . GLU A 1 93 ? -9.242 16.422 -6.137 1 98.56 93 GLU A CA 1
ATOM 782 C C . GLU A 1 93 ? -7.98 16.359 -5.277 1 98.56 93 GLU A C 1
ATOM 784 O O . GLU A 1 93 ? -7.609 15.281 -4.797 1 98.56 93 GLU A O 1
ATOM 789 N N . ARG A 1 94 ? -7.332 17.453 -5.18 1 98.75 94 ARG A N 1
ATOM 790 C CA . ARG A 1 94 ? -6.117 17.578 -4.379 1 98.75 94 ARG A CA 1
ATOM 791 C C . ARG A 1 94 ? -5.984 18.984 -3.805 1 98.75 94 ARG A C 1
ATOM 793 O O . ARG A 1 94 ? -6.629 19.922 -4.285 1 98.75 94 ARG A O 1
ATOM 800 N N . GLY A 1 95 ? -5.137 19.109 -2.74 1 98.81 95 GLY A N 1
ATOM 801 C CA . GLY A 1 95 ? -4.973 20.453 -2.205 1 98.81 95 GLY A CA 1
ATOM 802 C C . GLY A 1 95 ? -3.953 20.531 -1.085 1 98.81 95 GLY A C 1
ATOM 803 O O . GLY A 1 95 ? -3.658 19.531 -0.438 1 98.81 95 GLY A O 1
ATOM 804 N N . ILE A 1 96 ? -3.428 21.719 -0.913 1 98.88 96 ILE A N 1
ATOM 805 C CA . ILE A 1 96 ? -2.551 22.078 0.193 1 98.88 96 ILE A CA 1
ATOM 806 C C . ILE A 1 96 ? -3.379 22.672 1.335 1 98.88 96 ILE A C 1
ATOM 808 O O . ILE A 1 96 ? -4.301 23.453 1.103 1 98.88 96 ILE A O 1
ATOM 812 N N . ILE A 1 97 ? -3.064 22.297 2.557 1 98.88 97 ILE A N 1
ATOM 813 C CA . ILE A 1 97 ? -3.771 22.797 3.73 1 98.88 97 ILE A CA 1
ATOM 814 C C . ILE A 1 97 ? -2.787 23.484 4.672 1 98.88 97 ILE A C 1
ATOM 816 O O . ILE A 1 97 ? -1.791 22.891 5.086 1 98.88 97 ILE A O 1
ATOM 820 N N . LEU A 1 98 ? -3.076 24.703 5.008 1 98.62 98 LEU A N 1
ATOM 821 C CA . LEU A 1 98 ? -2.273 25.516 5.918 1 98.62 98 LEU A CA 1
ATOM 822 C C . LEU A 1 98 ? -3.154 26.203 6.961 1 98.62 98 LEU A C 1
ATOM 824 O O . LEU A 1 98 ? -4.066 26.953 6.613 1 98.62 98 LEU A O 1
ATOM 828 N N . GLU A 1 99 ? -2.818 25.906 8.203 1 97.75 99 GLU A N 1
ATOM 829 C CA . GLU A 1 99 ? -3.416 26.672 9.297 1 97.75 99 GLU A CA 1
ATOM 830 C C . GLU A 1 99 ? -2.701 28 9.492 1 97.75 99 GLU A C 1
ATOM 832 O O . GLU A 1 99 ? -1.597 28.203 8.984 1 97.75 99 GLU A O 1
ATOM 837 N N . GLU A 1 100 ? -3.307 28.844 10.242 1 96.5 100 GLU A N 1
ATOM 838 C CA . GLU A 1 100 ? -2.809 30.219 10.367 1 96.5 100 GLU A CA 1
ATOM 839 C C . GLU A 1 100 ? -1.483 30.25 11.125 1 96.5 100 GLU A C 1
ATOM 841 O O . GLU A 1 100 ? -0.753 31.234 11.055 1 96.5 100 GLU A O 1
ATOM 846 N N . ASP A 1 101 ? -1.169 29.156 11.859 1 94.88 101 ASP A N 1
ATOM 847 C CA . ASP A 1 101 ? 0.077 29.188 12.617 1 94.88 101 ASP A CA 1
ATOM 848 C C . ASP A 1 101 ? 1.153 28.344 11.938 1 94.88 101 ASP A C 1
ATOM 850 O O . ASP A 1 101 ? 2.162 28 12.555 1 94.88 101 ASP A O 1
ATOM 854 N N . CYS A 1 102 ? 0.986 27.953 10.68 1 96.06 102 CYS A N 1
ATOM 855 C CA . CYS A 1 102 ? 1.955 27.188 9.898 1 96.06 102 CYS A CA 1
ATOM 856 C C . CYS A 1 102 ? 2.52 28.031 8.758 1 96.06 102 CYS A C 1
ATOM 858 O O . CYS A 1 102 ? 1.878 28.188 7.715 1 96.06 102 CYS A O 1
ATOM 860 N N . VAL A 1 103 ? 3.771 28.484 8.898 1 96.19 103 VAL A N 1
ATOM 861 C CA . VAL A 1 103 ? 4.383 29.406 7.945 1 96.19 103 VAL A CA 1
ATOM 862 C C . VAL A 1 103 ? 5.172 28.625 6.902 1 96.19 103 VAL A C 1
ATOM 864 O O . VAL A 1 103 ? 6.223 28.047 7.207 1 96.19 103 VAL A O 1
ATOM 867 N N . PRO A 1 104 ? 4.73 28.625 5.633 1 96.38 104 PRO A N 1
ATOM 868 C CA . PRO A 1 104 ? 5.402 27.844 4.59 1 96.38 104 PRO A CA 1
ATOM 869 C C . PRO A 1 104 ? 6.559 28.609 3.939 1 96.38 104 PRO A C 1
ATOM 871 O O . PRO A 1 104 ? 6.543 29.844 3.889 1 96.38 104 PRO A O 1
ATOM 874 N N . THR A 1 105 ? 7.52 27.906 3.438 1 94.94 105 THR A N 1
ATOM 875 C CA . THR A 1 105 ? 8.523 28.438 2.521 1 94.94 105 THR A CA 1
ATOM 876 C C . THR A 1 105 ? 8.086 28.25 1.072 1 94.94 105 THR A C 1
ATOM 878 O O . THR A 1 105 ? 7.16 27.484 0.791 1 94.94 105 THR A O 1
ATOM 881 N N . LYS A 1 106 ? 8.711 28.984 0.174 1 94.81 106 LYS A N 1
ATOM 882 C CA . LYS A 1 106 ? 8.438 28.781 -1.245 1 94.81 106 LYS A CA 1
ATOM 883 C C . LYS A 1 106 ? 8.773 27.344 -1.665 1 94.81 106 LYS A C 1
ATOM 885 O O . LYS A 1 106 ? 8.086 26.766 -2.5 1 94.81 106 LYS A O 1
ATOM 890 N N . ALA A 1 107 ? 9.781 26.828 -1.073 1 95.44 107 ALA A N 1
ATOM 891 C CA . ALA A 1 107 ? 10.219 25.469 -1.385 1 95.44 107 ALA A CA 1
ATOM 892 C C . ALA A 1 107 ? 9.148 24.453 -1.015 1 95.44 107 ALA A C 1
ATOM 894 O O . ALA A 1 107 ? 9.008 23.422 -1.681 1 95.44 107 ALA A O 1
ATOM 895 N N . PHE A 1 108 ? 8.414 24.734 -0.031 1 97.25 108 PHE A N 1
ATOM 896 C CA . PHE A 1 108 ? 7.324 23.859 0.372 1 97.25 108 PHE A CA 1
ATOM 897 C C . PHE A 1 108 ? 6.336 23.656 -0.773 1 97.25 108 PHE A C 1
ATOM 899 O O . PHE A 1 108 ? 5.977 22.531 -1.099 1 97.25 108 PHE A O 1
ATOM 906 N N . PHE A 1 109 ? 5.953 24.719 -1.398 1 97.75 109 PHE A N 1
ATOM 907 C CA . PHE A 1 109 ? 4.973 24.672 -2.479 1 97.75 109 PHE A CA 1
ATOM 908 C C . PHE A 1 109 ? 5.547 23.938 -3.691 1 97.75 109 PHE A C 1
ATOM 910 O O . PHE A 1 109 ? 4.852 23.156 -4.332 1 97.75 109 PHE A O 1
ATOM 917 N N . SER A 1 110 ? 6.77 24.234 -3.967 1 96.75 110 SER A N 1
ATOM 918 C CA . SER A 1 110 ? 7.457 23.531 -5.047 1 96.75 110 SER A CA 1
ATOM 919 C C . SER A 1 110 ? 7.504 22.031 -4.793 1 96.75 110 SER A C 1
ATOM 921 O O . SER A 1 110 ? 7.234 21.234 -5.695 1 96.75 110 SER A O 1
ATOM 923 N N . PHE A 1 111 ? 7.82 21.641 -3.604 1 97.5 111 PHE A N 1
ATOM 924 C CA . PHE A 1 111 ? 7.891 20.234 -3.207 1 97.5 111 PHE A CA 1
ATOM 925 C C . PHE A 1 111 ? 6.535 19.562 -3.369 1 97.5 111 PHE A C 1
ATOM 927 O O . PHE A 1 111 ? 6.438 18.5 -3.973 1 97.5 111 PHE A O 1
ATOM 934 N N . VAL A 1 112 ? 5.48 20.203 -2.908 1 98.25 112 VAL A N 1
ATOM 935 C CA . VAL A 1 112 ? 4.145 19.625 -2.957 1 98.25 112 VAL A CA 1
ATOM 936 C C . VAL A 1 112 ? 3.697 19.469 -4.41 1 98.25 112 VAL A C 1
ATOM 938 O O . VAL A 1 112 ? 3.18 18.422 -4.805 1 98.25 112 VAL A O 1
ATOM 941 N N . ASP A 1 113 ? 3.924 20.484 -5.207 1 98.06 113 ASP A N 1
ATOM 942 C CA . ASP A 1 113 ? 3.51 20.406 -6.605 1 98.06 113 ASP A CA 1
ATOM 943 C C . ASP A 1 113 ? 4.16 19.219 -7.312 1 98.06 113 ASP A C 1
ATOM 945 O O . ASP A 1 113 ? 3.533 18.578 -8.148 1 98.06 113 ASP A O 1
ATOM 949 N N . GLN A 1 114 ? 5.367 18.938 -6.949 1 97.81 114 GLN A N 1
ATOM 950 C CA . GLN A 1 114 ? 6.086 17.828 -7.559 1 97.81 114 GLN A CA 1
ATOM 951 C C . GLN A 1 114 ? 5.562 16.484 -7.039 1 97.81 114 GLN A C 1
ATOM 953 O O . GLN A 1 114 ? 5.27 15.578 -7.824 1 97.81 114 GLN A O 1
ATOM 958 N N . MET A 1 115 ? 5.344 16.375 -5.766 1 98.19 115 MET A N 1
ATOM 959 C CA . MET A 1 115 ? 5.035 15.094 -5.141 1 98.19 115 MET A CA 1
ATOM 960 C C . MET A 1 115 ? 3.564 14.742 -5.316 1 98.19 115 MET A C 1
ATOM 962 O O . MET A 1 115 ? 3.217 13.57 -5.473 1 98.19 115 MET A O 1
ATOM 966 N N . ILE A 1 116 ? 2.721 15.75 -5.277 1 98.44 116 ILE A N 1
ATOM 967 C CA . ILE A 1 116 ? 1.284 15.5 -5.312 1 98.44 116 ILE A CA 1
ATOM 968 C C . ILE A 1 116 ? 0.895 14.922 -6.672 1 98.44 116 ILE A C 1
ATOM 970 O O . ILE A 1 116 ? -0.026 14.109 -6.766 1 98.44 116 ILE A O 1
ATOM 974 N N . GLU A 1 117 ? 1.576 15.352 -7.742 1 96.94 117 GLU A N 1
ATOM 975 C CA . GLU A 1 117 ? 1.36 14.773 -9.062 1 96.94 117 GLU A CA 1
ATOM 976 C C . GLU A 1 117 ? 1.979 13.383 -9.172 1 96.94 117 GLU A C 1
ATOM 978 O O . GLU A 1 117 ? 1.357 12.461 -9.695 1 96.94 117 GLU A O 1
ATOM 983 N N . LYS A 1 118 ? 3.121 13.25 -8.695 1 96.62 118 LYS A N 1
ATOM 984 C CA . LYS A 1 118 ? 3.875 12 -8.781 1 96.62 118 LYS A CA 1
ATOM 985 C C . LYS A 1 118 ? 3.113 10.852 -8.133 1 96.62 118 LYS A C 1
ATOM 987 O O . LYS A 1 118 ? 3.1 9.734 -8.656 1 96.62 118 LYS A O 1
ATOM 992 N N . PHE A 1 119 ? 2.455 11.117 -7.016 1 96.06 119 PHE A N 1
ATOM 993 C CA . PHE A 1 119 ? 1.88 10.031 -6.234 1 96.06 119 PHE A CA 1
ATOM 994 C C . PHE A 1 119 ? 0.359 10.047 -6.328 1 96.06 119 PHE A C 1
ATOM 996 O O . PHE A 1 119 ? -0.321 9.367 -5.551 1 96.06 119 PHE A O 1
ATOM 1003 N N . LYS A 1 120 ? -0.166 10.688 -7.312 1 96 120 LYS A N 1
ATOM 1004 C CA . LYS A 1 120 ? -1.607 10.844 -7.484 1 96 120 LYS A CA 1
ATOM 1005 C C . LYS A 1 120 ? -2.299 9.484 -7.555 1 96 120 LYS A C 1
ATOM 1007 O O . LYS A 1 120 ? -3.344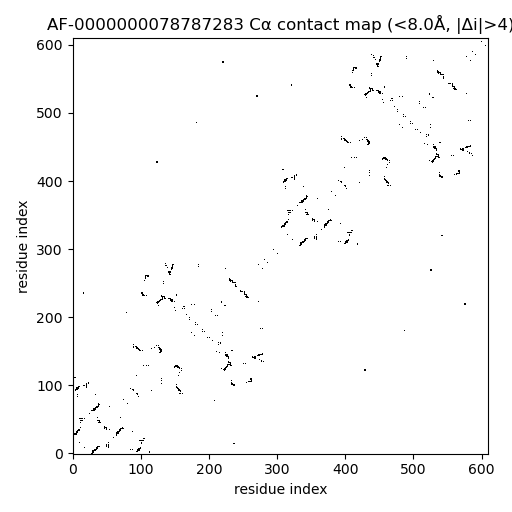 9.281 -6.934 1 96 120 LYS A O 1
ATOM 1012 N N . GLU A 1 121 ? -1.639 8.531 -8.164 1 89.38 121 GLU A N 1
ATOM 1013 C CA . GLU A 1 121 ? -2.295 7.25 -8.398 1 89.38 121 GLU A CA 1
ATOM 1014 C C . GLU A 1 121 ? -1.798 6.188 -7.418 1 89.38 121 GLU A C 1
ATOM 1016 O O . GLU A 1 121 ? -2.303 5.066 -7.402 1 89.38 121 GLU A O 1
ATOM 1021 N N . ASP A 1 122 ? -0.765 6.465 -6.668 1 90.44 122 ASP A N 1
ATOM 1022 C CA . ASP A 1 122 ? -0.231 5.512 -5.699 1 90.44 122 ASP A CA 1
ATOM 1023 C C . ASP A 1 122 ? -0.981 5.594 -4.375 1 90.44 122 ASP A C 1
ATOM 1025 O O . ASP A 1 122 ? -0.661 6.43 -3.523 1 90.44 122 ASP A O 1
ATOM 1029 N N . LYS A 1 123 ? -1.855 4.688 -4.145 1 89.44 123 LYS A N 1
ATOM 1030 C CA . LYS A 1 123 ? -2.777 4.738 -3.012 1 89.44 123 LYS A CA 1
ATOM 1031 C C . LYS A 1 123 ? -2.062 4.406 -1.706 1 89.44 123 LYS A C 1
ATOM 1033 O O . LYS A 1 123 ? -2.645 4.527 -0.625 1 89.44 123 LYS A O 1
ATOM 1038 N N . ARG A 1 124 ? -0.816 4.117 -1.752 1 89.62 124 ARG A N 1
ATOM 1039 C CA . ARG A 1 124 ? -0.037 3.906 -0.536 1 89.62 124 ARG A CA 1
ATOM 1040 C C . ARG A 1 124 ? 0.32 5.234 0.122 1 89.62 124 ARG A C 1
ATOM 1042 O O . ARG A 1 124 ? 0.619 5.281 1.317 1 89.62 124 ARG A O 1
ATOM 1049 N N . VAL A 1 125 ? 0.371 6.293 -0.686 1 96.19 125 VAL A N 1
ATOM 1050 C CA . VAL A 1 125 ? 0.754 7.613 -0.202 1 96.19 125 VAL A CA 1
ATOM 1051 C C . VAL A 1 125 ? -0.495 8.461 0.036 1 96.19 125 VAL A C 1
ATOM 1053 O O . VAL A 1 125 ? -1.305 8.648 -0.875 1 96.19 125 VAL A O 1
ATOM 1056 N N . TRP A 1 126 ? -0.626 8.992 1.297 1 98.19 126 TRP A N 1
ATOM 1057 C CA . TRP A 1 126 ? -1.845 9.727 1.623 1 98.19 126 TRP A CA 1
ATOM 1058 C C . TRP A 1 126 ? -1.537 11.195 1.904 1 98.19 126 TRP A C 1
ATOM 1060 O O . TRP A 1 126 ? -2.439 12.031 1.898 1 98.19 126 TRP A O 1
ATOM 1070 N N . CYS A 1 127 ? -0.289 11.453 2.146 1 98.69 127 CYS A N 1
ATOM 1071 C CA . CYS A 1 127 ? 0.037 12.789 2.625 1 98.69 127 CYS A CA 1
ATOM 1072 C C . CYS A 1 127 ? 1.396 13.242 2.104 1 98.69 127 CYS A C 1
ATOM 1074 O O . CYS A 1 127 ? 2.336 12.445 2.039 1 98.69 127 CYS A O 1
ATOM 1076 N N . ILE A 1 128 ? 1.442 14.469 1.647 1 98.81 128 ILE A N 1
ATOM 1077 C CA . ILE A 1 128 ? 2.693 15.172 1.396 1 98.81 128 ILE A CA 1
ATOM 1078 C C . ILE A 1 128 ? 2.908 16.25 2.465 1 98.81 128 ILE A C 1
ATOM 1080 O O . ILE A 1 128 ? 2.176 17.234 2.516 1 98.81 128 ILE A O 1
ATOM 1084 N N . SER A 1 129 ? 3.869 16 3.271 1 98.31 129 SER A N 1
ATOM 1085 C CA . SER A 1 129 ? 4.133 16.891 4.398 1 98.31 129 SER A CA 1
ATOM 1086 C C . SER A 1 129 ? 5.281 17.844 4.09 1 98.31 129 SER A C 1
ATOM 1088 O O . SER A 1 129 ? 6.207 17.484 3.361 1 98.31 129 SER A O 1
ATOM 1090 N N . GLY A 1 130 ? 5.16 19.031 4.688 1 97.06 130 GLY A N 1
ATOM 1091 C CA . GLY A 1 130 ? 6.289 19.953 4.625 1 97.06 130 GLY A CA 1
ATOM 1092 C C . GLY A 1 130 ? 7.23 19.812 5.809 1 97.06 130 GLY A C 1
ATOM 1093 O O . GLY A 1 130 ? 8.18 20.594 5.945 1 97.06 130 GLY A O 1
ATOM 1094 N N . ASP A 1 131 ? 7.047 18.781 6.621 1 95.19 131 ASP A N 1
ATOM 1095 C CA . ASP A 1 131 ? 7.703 18.75 7.926 1 95.19 131 ASP A CA 1
ATOM 1096 C C . ASP A 1 131 ? 8.867 17.766 7.938 1 95.19 131 ASP A C 1
ATOM 1098 O O . ASP A 1 131 ? 8.742 16.641 7.453 1 95.19 131 ASP A O 1
ATOM 1102 N N . ASN A 1 132 ? 9.938 18.156 8.328 1 94.69 132 ASN A N 1
ATOM 1103 C CA . ASN A 1 132 ? 11.07 17.406 8.875 1 94.69 132 ASN A CA 1
ATOM 1104 C C . ASN A 1 132 ? 11.648 18.109 10.109 1 94.69 132 ASN A C 1
ATOM 1106 O O . ASN A 1 132 ? 12.742 18.656 10.062 1 94.69 132 ASN A O 1
ATOM 1110 N N . ILE A 1 133 ? 10.906 17.875 11.125 1 90.19 133 ILE A N 1
ATOM 1111 C CA . ILE A 1 133 ? 11.102 18.672 12.336 1 90.19 133 ILE A CA 1
ATOM 1112 C C . ILE A 1 133 ? 12.477 18.359 12.938 1 90.19 133 ILE A C 1
ATOM 1114 O O . ILE A 1 133 ? 13.133 19.25 13.484 1 90.19 133 ILE A O 1
ATOM 1118 N N . ILE A 1 134 ? 12.906 17.141 12.766 1 91.5 134 ILE A N 1
ATOM 1119 C CA . ILE A 1 134 ? 14.156 16.75 13.406 1 91.5 134 ILE A CA 1
ATOM 1120 C C . ILE A 1 134 ? 15.328 17.078 12.484 1 91.5 134 ILE A C 1
ATOM 1122 O O . ILE A 1 134 ? 16.484 16.938 12.875 1 91.5 134 ILE A O 1
ATOM 1126 N N . LYS A 1 135 ? 15.07 17.438 11.289 1 92.25 135 LYS A N 1
ATOM 1127 C CA . LYS A 1 135 ? 16.062 17.844 10.297 1 92.25 135 LYS A CA 1
ATOM 1128 C C . LYS A 1 135 ? 17.109 16.75 10.102 1 92.25 135 LYS A C 1
ATOM 1130 O O . LYS A 1 135 ? 18.312 17.047 10.07 1 92.25 135 LYS A O 1
ATOM 1135 N N . GLN A 1 136 ? 16.641 15.523 10.109 1 90.94 136 GLN A N 1
ATOM 1136 C CA . GLN A 1 136 ? 17.484 14.375 9.852 1 90.94 136 GLN A CA 1
ATOM 1137 C C . GLN A 1 136 ? 17.031 13.609 8.617 1 90.94 136 GLN A C 1
ATOM 1139 O O . GLN A 1 136 ? 15.836 13.516 8.344 1 90.94 136 GLN A O 1
ATOM 1144 N N . ASN A 1 137 ? 17.984 13.102 7.922 1 92.25 137 ASN A N 1
ATOM 1145 C CA . ASN A 1 137 ? 17.781 12.336 6.695 1 92.25 137 ASN A CA 1
ATOM 1146 C C . ASN A 1 137 ? 18.797 11.211 6.551 1 92.25 137 ASN A C 1
ATOM 1148 O O . ASN A 1 137 ? 19.688 11.281 5.699 1 92.25 137 ASN A O 1
ATOM 1152 N N . PRO A 1 138 ? 18.609 10.211 7.258 1 91.31 138 PRO A N 1
ATOM 1153 C CA . PRO A 1 138 ? 19.609 9.141 7.285 1 91.31 138 PRO A CA 1
ATOM 1154 C C . PRO A 1 138 ? 19.75 8.43 5.945 1 91.31 138 PRO A C 1
ATOM 1156 O O . PRO A 1 138 ? 20.812 7.891 5.629 1 91.31 138 PRO A O 1
ATOM 1159 N N . SER A 1 139 ? 18.781 8.367 5.113 1 90 139 SER A N 1
ATOM 1160 C CA . SER A 1 139 ? 18.828 7.621 3.859 1 90 139 SER A CA 1
ATOM 1161 C C . SER A 1 139 ? 19.562 8.406 2.777 1 90 139 SER A C 1
ATOM 1163 O O . SER A 1 139 ? 20.078 7.82 1.817 1 90 139 SER A O 1
ATOM 1165 N N . GLY A 1 140 ? 19.531 9.719 2.871 1 94.19 140 GLY A N 1
ATOM 1166 C CA . GLY A 1 140 ? 20.25 10.57 1.933 1 94.19 140 GLY A CA 1
ATOM 1167 C C . GLY A 1 140 ? 19.453 10.891 0.688 1 94.19 140 GLY A C 1
ATOM 1168 O O . GLY A 1 140 ? 19.938 11.578 -0.211 1 94.19 140 GLY A O 1
ATOM 1169 N N . TYR A 1 141 ? 18.234 10.43 0.626 1 95.56 141 TYR A N 1
ATOM 1170 C CA . TYR A 1 141 ? 17.359 10.758 -0.496 1 95.56 141 TYR A CA 1
ATOM 1171 C C . TYR A 1 141 ? 16.734 12.133 -0.314 1 95.56 141 TYR A C 1
ATOM 1173 O O . TYR A 1 141 ? 16.734 12.68 0.79 1 95.56 141 TYR A O 1
ATOM 1181 N N . ASP A 1 142 ? 16.203 12.688 -1.358 1 97.25 142 ASP A N 1
ATOM 1182 C CA . ASP A 1 142 ? 15.703 14.062 -1.325 1 97.25 142 ASP A CA 1
ATOM 1183 C C . ASP A 1 142 ? 14.312 14.117 -0.704 1 97.25 142 ASP A C 1
ATOM 1185 O O . ASP A 1 142 ? 13.773 15.203 -0.466 1 97.25 142 ASP A O 1
ATOM 1189 N N . TYR A 1 143 ? 13.742 13.055 -0.506 1 97.31 143 TYR A N 1
ATOM 1190 C CA . TYR A 1 143 ? 12.547 12.875 0.313 1 97.31 143 TYR A CA 1
ATOM 1191 C C . TYR A 1 143 ? 12.477 11.469 0.885 1 97.31 143 TYR A C 1
ATOM 1193 O O . TYR A 1 143 ? 13.25 10.594 0.49 1 97.31 143 TYR A O 1
ATOM 1201 N N . MET A 1 144 ? 11.586 11.289 1.883 1 96.69 144 MET A N 1
ATOM 1202 C CA . MET A 1 144 ? 11.43 10 2.553 1 96.69 144 MET A CA 1
ATOM 1203 C C . MET A 1 144 ? 9.953 9.68 2.764 1 96.69 144 MET A C 1
ATOM 1205 O O . MET A 1 144 ? 9.094 10.555 2.646 1 96.69 144 MET A O 1
ATOM 1209 N N . PHE A 1 145 ? 9.758 8.398 2.988 1 96.19 145 PHE A N 1
ATOM 1210 C CA . PHE A 1 145 ? 8.438 7.957 3.41 1 96.19 145 PHE A CA 1
ATOM 1211 C C . PHE A 1 145 ? 8.398 7.707 4.914 1 96.19 145 PHE A C 1
ATOM 1213 O O . PHE A 1 145 ? 9.406 7.285 5.5 1 96.19 145 PHE A O 1
ATOM 1220 N N . SER A 1 146 ? 7.207 8.023 5.492 1 96.31 146 SER A N 1
ATOM 1221 C CA . SER A 1 146 ? 7.133 7.918 6.945 1 96.31 146 SER A CA 1
ATOM 1222 C C . SER A 1 146 ? 5.762 7.43 7.395 1 96.31 146 SER A C 1
ATOM 1224 O O . SER A 1 146 ? 4.754 7.691 6.73 1 96.31 146 SER A O 1
ATOM 1226 N N . HIS A 1 147 ? 5.77 6.73 8.531 1 95.44 147 HIS A N 1
ATOM 1227 C CA . HIS A 1 147 ? 4.52 6.406 9.211 1 95.44 147 HIS A CA 1
ATOM 1228 C C . HIS A 1 147 ? 4.227 7.402 10.328 1 95.44 147 HIS A C 1
ATOM 1230 O O . HIS A 1 147 ? 3.223 7.27 11.031 1 95.44 147 HIS A O 1
ATOM 1236 N N . LEU A 1 148 ? 5.074 8.352 10.469 1 94.81 148 LEU A N 1
ATOM 1237 C CA . LEU A 1 148 ? 4.805 9.477 11.359 1 94.81 148 LEU A CA 1
ATOM 1238 C C . LEU A 1 148 ? 4.27 10.664 10.57 1 94.81 148 LEU A C 1
ATOM 1240 O O . LEU A 1 148 ? 4.992 11.266 9.766 1 94.81 148 LEU A O 1
ATOM 1244 N N . HIS A 1 149 ? 3.035 10.953 10.781 1 95.06 149 HIS A N 1
ATOM 1245 C CA . HIS A 1 149 ? 2.316 11.867 9.906 1 95.06 149 HIS A CA 1
ATOM 1246 C C . HIS A 1 149 ? 2.32 13.289 10.469 1 95.06 149 HIS A C 1
ATOM 1248 O O . HIS A 1 149 ? 1.366 13.695 11.133 1 95.06 149 HIS A O 1
ATOM 1254 N N . ALA A 1 150 ? 3.307 14.031 10.25 1 92.06 150 ALA A N 1
ATOM 1255 C CA . ALA A 1 150 ? 3.352 15.445 10.625 1 92.06 150 ALA A CA 1
ATOM 1256 C C . ALA A 1 150 ? 2.639 16.312 9.594 1 92.06 150 ALA A C 1
ATOM 1258 O O . ALA A 1 150 ? 2.881 16.188 8.391 1 92.06 150 ALA A O 1
ATOM 1259 N N . MET A 1 151 ? 1.755 17.234 10.141 1 94.62 151 MET A N 1
ATOM 1260 C CA . MET A 1 151 ? 0.883 17.938 9.203 1 94.62 151 MET A CA 1
ATOM 1261 C C . MET A 1 151 ? 0.779 19.422 9.57 1 94.62 151 MET A C 1
ATOM 1263 O O . MET A 1 151 ? -0.32 19.969 9.617 1 94.62 151 MET A O 1
ATOM 1267 N N . TYR A 1 152 ? 1.875 20.203 9.859 1 92.12 152 TYR A N 1
ATOM 1268 C CA . TYR A 1 152 ? 1.852 21.656 10.023 1 92.12 152 TYR A CA 1
ATOM 1269 C C . TYR A 1 152 ? 1.69 22.359 8.68 1 92.12 152 TYR A C 1
ATOM 1271 O O . TYR A 1 152 ? 1.078 23.422 8.594 1 92.12 152 TYR A O 1
ATOM 1279 N N . GLY A 1 153 ? 1.926 21.891 7.582 1 96.75 153 GLY A N 1
ATOM 1280 C CA . GLY A 1 153 ? 1.756 22.125 6.156 1 96.75 153 GLY A CA 1
ATOM 1281 C C . GLY A 1 153 ? 1.775 20.844 5.336 1 96.75 153 GLY A C 1
ATOM 1282 O O . GLY A 1 153 ? 2.754 20.094 5.367 1 96.75 153 GLY A O 1
ATOM 1283 N N . TRP A 1 154 ? 0.657 20.641 4.75 1 98.5 154 TRP A N 1
ATOM 1284 C CA . TRP A 1 154 ? 0.527 19.328 4.133 1 98.5 154 TRP A CA 1
ATOM 1285 C C . TRP A 1 154 ? -0.462 19.375 2.971 1 98.5 154 TRP A C 1
ATOM 1287 O O . TRP A 1 154 ? -1.125 20.375 2.748 1 98.5 154 TRP A O 1
ATOM 1297 N N . ALA A 1 155 ? -0.416 18.344 2.197 1 98.88 155 ALA A N 1
ATOM 1298 C CA . ALA A 1 155 ? -1.326 18.188 1.068 1 98.88 155 ALA A CA 1
ATOM 1299 C C . ALA A 1 155 ? -1.822 16.75 0.966 1 98.88 155 ALA A C 1
ATOM 1301 O O . ALA A 1 155 ? -1.179 15.82 1.474 1 98.88 155 ALA A O 1
ATOM 1302 N N . SER A 1 156 ? -2.957 16.609 0.424 1 98.81 156 SER A N 1
ATOM 1303 C CA . SER A 1 156 ? -3.541 15.297 0.198 1 98.81 156 SER A CA 1
ATOM 1304 C C . SER A 1 156 ? -4.527 15.32 -0.965 1 98.81 156 SER A C 1
ATOM 1306 O O . SER A 1 156 ? -4.488 16.219 -1.799 1 98.81 156 SER A O 1
ATOM 1308 N N . TRP A 1 157 ? -5.207 14.281 -1.082 1 98.75 157 TRP A N 1
ATOM 1309 C CA . TRP A 1 157 ? -6.18 14.07 -2.148 1 98.75 157 TRP A CA 1
ATOM 1310 C C . TRP A 1 157 ? -7.574 13.836 -1.577 1 98.75 157 TRP A C 1
ATOM 1312 O O . TRP A 1 157 ? -7.719 13.312 -0.469 1 98.75 157 TRP A O 1
ATOM 1322 N N . ARG A 1 158 ? -8.57 14.188 -2.391 1 98.69 158 ARG A N 1
ATOM 1323 C CA . ARG A 1 158 ? -9.969 13.969 -2.033 1 98.69 158 ARG A CA 1
ATOM 1324 C C . ARG A 1 158 ? -10.219 12.5 -1.683 1 98.69 158 ARG A C 1
ATOM 1326 O O . ARG A 1 158 ? -10.859 12.203 -0.67 1 98.69 158 ARG A O 1
ATOM 1333 N N . ASP A 1 159 ? -9.703 11.656 -2.486 1 96.5 159 ASP A N 1
ATOM 1334 C CA . ASP A 1 159 ? -10.062 10.25 -2.33 1 96.5 159 ASP A CA 1
ATOM 1335 C C . ASP A 1 159 ? -9.336 9.625 -1.142 1 96.5 159 ASP A C 1
ATOM 1337 O O . ASP A 1 159 ? -9.719 8.555 -0.661 1 96.5 159 ASP A O 1
ATOM 1341 N N . ARG A 1 160 ? -8.258 10.258 -0.633 1 97.44 160 ARG A N 1
ATOM 1342 C CA . ARG A 1 160 ? -7.66 9.82 0.626 1 97.44 160 ARG A CA 1
ATOM 1343 C C . ARG A 1 160 ? -8.469 10.328 1.817 1 97.44 160 ARG A C 1
ATOM 1345 O O . ARG A 1 160 ? -8.82 9.555 2.709 1 97.44 160 ARG A O 1
ATOM 1352 N N . TRP A 1 161 ? -8.797 11.578 1.755 1 98.25 161 TRP A N 1
ATOM 1353 C CA . TRP A 1 161 ? -9.531 12.211 2.842 1 98.25 161 TRP A CA 1
ATOM 1354 C C . TRP A 1 161 ? -10.883 11.531 3.061 1 98.25 161 TRP A C 1
ATOM 1356 O O . TRP A 1 161 ? -11.305 11.336 4.199 1 98.25 161 TRP A O 1
ATOM 1366 N N . ARG A 1 162 ? -11.445 11.078 2.061 1 97 162 ARG A N 1
ATOM 1367 C CA . ARG A 1 162 ? -12.797 10.539 2.129 1 97 162 ARG A CA 1
ATOM 1368 C C . ARG A 1 162 ? -12.781 9.078 2.58 1 97 162 ARG A C 1
ATOM 1370 O O . ARG A 1 162 ? -13.836 8.484 2.809 1 97 162 ARG A O 1
ATOM 1377 N N . MET A 1 163 ? -11.617 8.57 2.766 1 94.31 163 MET A N 1
ATOM 1378 C CA . MET A 1 163 ? -11.516 7.191 3.244 1 94.31 163 MET A CA 1
ATOM 1379 C C . MET A 1 163 ? -11.805 7.113 4.738 1 94.31 163 MET A C 1
ATOM 1381 O O . MET A 1 163 ? -12.055 6.027 5.273 1 94.31 163 MET A O 1
ATOM 1385 N N . VAL A 1 164 ? -11.82 8.172 5.406 1 96.12 164 VAL A N 1
ATOM 1386 C CA . VAL A 1 164 ? -11.961 8.195 6.855 1 96.12 164 VAL A CA 1
ATOM 1387 C C . VAL A 1 164 ? -13.406 7.918 7.242 1 96.12 164 VAL A C 1
ATOM 1389 O O . VAL A 1 164 ? -14.328 8.555 6.723 1 96.12 164 VAL A O 1
ATOM 1392 N N . ASN A 1 165 ? -13.602 6.961 8.094 1 95.19 165 ASN A N 1
ATOM 1393 C CA . ASN A 1 165 ? -14.875 6.766 8.789 1 95.19 165 ASN A CA 1
ATOM 1394 C C . ASN A 1 165 ? -14.906 7.516 10.117 1 95.19 165 ASN A C 1
ATOM 1396 O O . ASN A 1 165 ? -14.32 7.07 11.102 1 95.19 165 ASN A O 1
ATOM 1400 N N . TRP A 1 166 ? -15.617 8.586 10.125 1 95.25 166 TRP A N 1
ATOM 1401 C CA . TRP A 1 166 ? -15.586 9.5 11.266 1 95.25 166 TRP A CA 1
ATOM 1402 C C . TRP A 1 166 ? -16.422 8.953 12.422 1 95.25 166 TRP A C 1
ATOM 1404 O O . TRP A 1 166 ? -16.281 9.422 13.562 1 95.25 166 TRP A O 1
ATOM 1414 N N . ASP A 1 167 ? -17.25 8 12.164 1 94.31 167 ASP A N 1
ATOM 1415 C CA . ASP A 1 167 ? -18.172 7.488 13.18 1 94.31 167 ASP A CA 1
ATOM 1416 C C . ASP A 1 167 ? -17.625 6.203 13.805 1 94.31 167 ASP A C 1
ATOM 1418 O O . ASP A 1 167 ? -17.953 5.879 14.945 1 94.31 167 ASP A O 1
ATOM 1422 N N . HIS A 1 168 ? -16.859 5.43 13.148 1 95.75 168 HIS A N 1
ATOM 1423 C CA . HIS A 1 168 ? -16.266 4.195 13.648 1 95.75 168 HIS A CA 1
ATOM 1424 C C . HIS A 1 168 ? -14.766 4.168 13.414 1 95.75 168 HIS A C 1
ATOM 1426 O O . HIS A 1 168 ? -14.305 3.752 12.352 1 95.75 168 HIS A O 1
ATOM 1432 N N . LEU A 1 169 ? -13.992 4.348 14.469 1 96.88 169 LEU A N 1
ATOM 1433 C CA . LEU A 1 169 ? -12.57 4.621 14.336 1 96.88 169 LEU A CA 1
ATOM 1434 C C . LEU A 1 169 ? -11.758 3.336 14.438 1 96.88 169 LEU A C 1
ATOM 1436 O O . LEU A 1 169 ? -10.547 3.338 14.195 1 96.88 169 LEU A O 1
ATOM 1440 N N . TYR A 1 170 ? -12.352 2.178 14.836 1 95.38 170 TYR A N 1
ATOM 1441 C CA . TYR A 1 170 ? -11.727 0.861 14.898 1 95.38 170 TYR A CA 1
ATOM 1442 C C . TYR A 1 170 ? -10.516 0.876 15.828 1 95.38 170 TYR A C 1
ATOM 1444 O O . TYR A 1 170 ? -9.484 0.272 15.523 1 95.38 170 TYR A O 1
ATOM 1452 N N . ILE A 1 171 ? -10.594 1.593 16.922 1 96.69 171 ILE A N 1
ATOM 1453 C CA . ILE A 1 171 ? -9.477 1.748 17.844 1 96.69 171 ILE A CA 1
ATOM 1454 C C . ILE A 1 171 ? -9.156 0.403 18.484 1 96.69 171 ILE A C 1
ATOM 1456 O O . ILE A 1 171 ? -7.996 -0.021 18.5 1 96.69 171 ILE A O 1
ATOM 1460 N N . LYS A 1 172 ? -10.164 -0.277 18.984 1 95.12 172 LYS A N 1
ATOM 1461 C CA . LYS A 1 172 ? -9.953 -1.573 19.609 1 95.12 172 LYS A CA 1
ATOM 1462 C C . LYS A 1 172 ? -9.312 -2.564 18.656 1 95.12 172 LYS A C 1
ATOM 1464 O O . LYS A 1 172 ? -8.352 -3.258 19.016 1 95.12 172 LYS A O 1
ATOM 1469 N N . GLU A 1 173 ? -9.82 -2.607 17.453 1 92.94 173 GLU A N 1
ATOM 1470 C CA . GLU A 1 173 ? -9.266 -3.506 16.438 1 92.94 173 GLU A CA 1
ATOM 1471 C C . GLU A 1 173 ? -7.812 -3.168 16.125 1 92.94 173 GLU A C 1
ATOM 1473 O O . GLU A 1 173 ? -6.984 -4.062 15.953 1 92.94 173 GLU A O 1
ATOM 1478 N N . THR A 1 174 ? -7.523 -1.921 16.094 1 95.19 174 THR A N 1
ATOM 1479 C CA . THR A 1 174 ? -6.172 -1.461 15.797 1 95.19 174 THR A CA 1
ATOM 1480 C C . THR A 1 174 ? -5.188 -1.969 16.844 1 95.19 174 THR A C 1
ATOM 1482 O O . THR A 1 174 ? -4.098 -2.438 16.516 1 95.19 174 THR A O 1
ATOM 1485 N N . ILE A 1 175 ? -5.625 -1.896 18.047 1 94.12 175 ILE A N 1
ATOM 1486 C CA . ILE A 1 175 ? -4.773 -2.309 19.156 1 94.12 175 ILE A CA 1
ATOM 1487 C C . ILE A 1 175 ? -4.703 -3.832 19.203 1 94.12 175 ILE A C 1
ATOM 1489 O O . ILE A 1 175 ? -3.615 -4.406 19.312 1 94.12 175 ILE A O 1
ATOM 1493 N N . ASP A 1 176 ? -5.852 -4.453 19.047 1 90.5 176 ASP A N 1
ATOM 1494 C CA . ASP A 1 176 ? -5.93 -5.906 19.156 1 90.5 176 ASP A CA 1
ATOM 1495 C C . ASP A 1 176 ? -5.133 -6.59 18.047 1 90.5 176 ASP A C 1
ATOM 1497 O O . ASP A 1 176 ? -4.562 -7.664 18.266 1 90.5 176 ASP A O 1
ATOM 1501 N N . GLU A 1 177 ? -5.051 -5.957 16.938 1 87.62 177 GLU A N 1
ATOM 1502 C CA . GLU A 1 177 ? -4.34 -6.539 15.805 1 87.62 177 GLU A CA 1
ATOM 1503 C C . GLU A 1 177 ? -2.852 -6.203 15.859 1 87.62 177 GLU A C 1
ATOM 1505 O O . GLU A 1 177 ? -2.066 -6.711 15.055 1 87.62 177 GLU A O 1
ATOM 1510 N N . HIS A 1 178 ? -2.365 -5.359 16.766 1 88.62 178 HIS A N 1
ATOM 1511 C CA . HIS A 1 178 ? -0.971 -4.988 16.984 1 88.62 178 HIS A CA 1
ATOM 1512 C C . HIS A 1 178 ? -0.325 -4.492 15.695 1 88.62 178 HIS A C 1
ATOM 1514 O O . HIS A 1 178 ? 0.792 -4.895 15.359 1 88.62 178 HIS A O 1
ATOM 1520 N N . ILE A 1 179 ? -1.103 -3.645 14.984 1 89.44 179 ILE A N 1
ATOM 1521 C CA . ILE A 1 179 ? -0.639 -3.209 13.672 1 89.44 179 ILE A CA 1
ATOM 1522 C C . ILE A 1 179 ? 0.628 -2.371 13.82 1 89.44 179 ILE A C 1
ATOM 1524 O O . ILE A 1 179 ? 1.478 -2.35 12.93 1 89.44 179 ILE A O 1
ATOM 1528 N N . TYR A 1 180 ? 0.841 -1.735 14.938 1 92.69 180 TYR A N 1
ATOM 1529 C CA . TYR A 1 180 ? 1.966 -0.822 15.109 1 92.69 180 TYR A CA 1
ATOM 1530 C C . TYR A 1 180 ? 3.281 -1.588 15.203 1 92.69 180 TYR A C 1
ATOM 1532 O O . TYR A 1 180 ? 4.352 -1.032 14.938 1 92.69 180 TYR A O 1
ATOM 1540 N N . TYR A 1 181 ? 3.244 -2.795 15.586 1 86.56 181 TYR A N 1
ATOM 1541 C CA . TYR A 1 181 ? 4.441 -3.627 15.594 1 86.56 181 TYR A CA 1
ATOM 1542 C C . TYR A 1 181 ? 4.93 -3.896 14.18 1 86.56 181 TYR A C 1
ATOM 1544 O O . TYR A 1 181 ? 6.062 -4.332 13.977 1 86.56 181 TYR A O 1
ATOM 1552 N N . ARG A 1 182 ? 4.094 -3.512 13.227 1 83.75 182 ARG A N 1
ATOM 1553 C CA . ARG A 1 182 ? 4.453 -3.658 11.82 1 83.75 182 ARG A CA 1
ATOM 1554 C C . ARG A 1 182 ? 4.863 -2.32 11.219 1 83.75 182 ARG A C 1
ATOM 1556 O O . ARG A 1 182 ? 5.555 -2.279 10.195 1 83.75 182 ARG A O 1
ATOM 1563 N N . LEU A 1 183 ? 4.465 -1.318 11.805 1 90.44 183 LEU A N 1
ATOM 1564 C CA . LEU A 1 183 ? 4.672 0.008 11.242 1 90.44 183 LEU A CA 1
ATOM 1565 C C . LEU A 1 183 ? 5.953 0.635 11.781 1 90.44 183 LEU A C 1
ATOM 1567 O O . LEU A 1 183 ? 6.527 1.526 11.148 1 90.44 183 LEU A O 1
ATOM 1571 N N . PHE A 1 184 ? 6.367 0.058 12.953 1 90.31 184 PHE A N 1
ATOM 1572 C CA . PHE A 1 184 ? 7.488 0.731 13.609 1 90.31 184 PHE A CA 1
ATOM 1573 C C . PHE A 1 184 ? 8.656 -0.224 13.789 1 90.31 184 PHE A C 1
ATOM 1575 O O . PHE A 1 184 ? 8.477 -1.443 13.789 1 90.31 184 PHE A O 1
ATOM 1582 N N . LYS A 1 185 ? 9.82 0.417 14.039 1 82.75 185 LYS A N 1
ATOM 1583 C CA . LYS A 1 185 ? 11.086 -0.306 14.125 1 82.75 185 LYS A CA 1
ATOM 15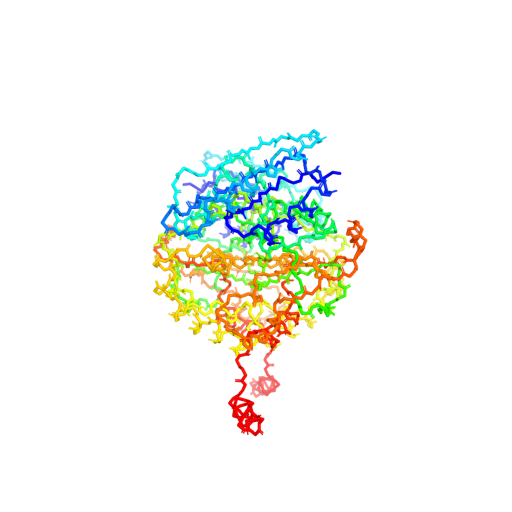84 C C . LYS A 1 185 ? 11.18 -1.108 15.422 1 82.75 185 LYS A C 1
ATOM 1586 O O . LYS A 1 185 ? 11.695 -2.227 15.43 1 82.75 185 LYS A O 1
ATOM 1591 N N . THR A 1 186 ? 10.703 -0.565 16.484 1 87.12 186 THR A N 1
ATOM 1592 C CA . THR A 1 186 ? 10.93 -1.2 17.766 1 87.12 186 THR A CA 1
ATOM 1593 C C . THR A 1 186 ? 9.602 -1.488 18.469 1 87.12 186 THR A C 1
ATOM 1595 O O . THR A 1 186 ? 8.609 -0.792 18.25 1 87.12 186 THR A O 1
ATOM 1598 N N . LYS A 1 187 ? 9.664 -2.453 19.344 1 88.81 187 LYS A N 1
ATOM 1599 C CA . LYS A 1 187 ? 8.508 -2.775 20.172 1 88.81 187 LYS A CA 1
ATOM 1600 C C . LYS A 1 187 ? 8.148 -1.61 21.094 1 88.81 187 LYS A C 1
ATOM 1602 O O . LYS A 1 187 ? 6.969 -1.38 21.375 1 88.81 187 LYS A O 1
ATOM 1607 N N . GLU A 1 188 ? 9.133 -0.963 21.484 1 91.69 188 GLU A N 1
ATOM 1608 C CA . GLU A 1 188 ? 8.93 0.194 22.344 1 91.69 188 GLU A CA 1
ATOM 1609 C C . GLU A 1 188 ? 8.055 1.244 21.656 1 91.69 188 GLU A C 1
ATOM 1611 O O . GLU A 1 188 ? 7.098 1.744 22.25 1 91.69 188 GLU A O 1
ATOM 1616 N N . GLN A 1 189 ? 8.391 1.564 20.469 1 92.44 189 GLN A N 1
ATOM 1617 C CA . GLN A 1 189 ? 7.605 2.529 19.703 1 92.44 189 GLN A CA 1
ATOM 1618 C C . GLN A 1 189 ? 6.16 2.061 19.547 1 92.44 189 GLN A C 1
ATOM 1620 O O . GLN A 1 189 ? 5.227 2.844 19.719 1 92.44 189 GLN A O 1
ATOM 1625 N N . ALA A 1 190 ? 6.055 0.794 19.203 1 93.12 190 ALA A N 1
ATOM 1626 C CA . ALA A 1 190 ? 4.73 0.225 18.969 1 93.12 190 ALA A CA 1
ATOM 1627 C C . ALA A 1 190 ? 3.869 0.277 20.219 1 93.12 190 ALA A C 1
ATOM 1629 O O . ALA A 1 190 ? 2.719 0.719 20.172 1 93.12 190 ALA A O 1
ATOM 1630 N N . LYS A 1 191 ? 4.457 -0.12 21.312 1 94.5 191 LYS A N 1
ATOM 1631 C CA . LYS A 1 191 ? 3.734 -0.121 22.578 1 94.5 191 LYS A CA 1
ATOM 1632 C C . LYS A 1 191 ? 3.338 1.295 22.984 1 94.5 191 LYS A C 1
ATOM 1634 O O . LYS A 1 191 ? 2.232 1.516 23.5 1 94.5 191 LYS A O 1
ATOM 1639 N N . ALA A 1 192 ? 4.25 2.168 22.844 1 94.12 192 ALA A N 1
ATOM 1640 C CA . ALA A 1 192 ? 3.973 3.564 23.172 1 94.12 192 ALA A CA 1
ATOM 1641 C C . ALA A 1 192 ? 2.799 4.098 22.344 1 94.12 192 ALA A C 1
ATOM 1643 O O . ALA A 1 192 ? 1.934 4.797 22.875 1 94.12 192 ALA A O 1
ATOM 1644 N N . LYS A 1 193 ? 2.807 3.805 21.094 1 95.62 193 LYS A N 1
ATOM 1645 C CA . LYS A 1 193 ? 1.735 4.27 20.219 1 95.62 193 LYS A CA 1
ATOM 1646 C C . LYS A 1 193 ? 0.4 3.639 20.609 1 95.62 193 LYS A C 1
ATOM 1648 O O . LYS A 1 193 ? -0.631 4.316 20.609 1 95.62 193 LYS A O 1
ATOM 1653 N N . GLU A 1 194 ? 0.4 2.346 20.859 1 95.88 194 GLU A N 1
ATOM 1654 C CA . GLU A 1 194 ? -0.823 1.666 21.281 1 95.88 194 GLU A CA 1
ATOM 1655 C C . GLU A 1 194 ? -1.384 2.275 22.562 1 95.88 194 GLU A C 1
ATOM 1657 O O . GLU A 1 194 ? -2.594 2.479 22.672 1 95.88 194 GLU A O 1
ATOM 1662 N N . LYS A 1 195 ? -0.528 2.508 23.5 1 95.62 195 LYS A N 1
ATOM 1663 C CA . LYS A 1 195 ? -0.945 3.125 24.766 1 95.62 195 LYS A CA 1
ATOM 1664 C C . LYS A 1 195 ? -1.521 4.52 24.531 1 95.62 195 LYS A C 1
ATOM 1666 O O . LYS A 1 195 ? -2.559 4.871 25.094 1 95.62 195 LYS A O 1
ATOM 1671 N N . ALA A 1 196 ? -0.822 5.273 23.734 1 94.25 196 ALA A N 1
ATOM 1672 C CA . ALA A 1 196 ? -1.297 6.617 23.422 1 94.25 196 ALA A CA 1
ATOM 1673 C C . ALA A 1 196 ? -2.684 6.57 22.781 1 94.25 196 ALA A C 1
ATOM 1675 O O . ALA A 1 196 ? -3.561 7.359 23.141 1 94.25 196 ALA A O 1
ATOM 1676 N N . LEU A 1 197 ? -2.842 5.664 21.875 1 96.25 197 LEU A N 1
ATOM 1677 C CA . LEU A 1 197 ? -4.113 5.535 21.172 1 96.25 197 LEU A CA 1
ATOM 1678 C C . LEU A 1 197 ? -5.23 5.156 22.141 1 96.25 197 LEU A C 1
ATOM 1680 O O . LEU A 1 197 ? -6.32 5.734 22.094 1 96.25 197 LEU A O 1
ATOM 1684 N N . SER A 1 198 ? -4.992 4.227 22.969 1 95.75 198 SER A N 1
ATOM 1685 C CA . SER A 1 198 ? -5.977 3.805 23.969 1 95.75 198 SER A CA 1
ATOM 1686 C C . SER A 1 198 ? -6.387 4.965 24.859 1 95.75 198 SER A C 1
ATOM 1688 O O . SER A 1 198 ? -7.566 5.137 25.172 1 95.75 198 SER A O 1
ATOM 1690 N N . ASN A 1 199 ? -5.438 5.77 25.219 1 95.62 199 ASN A N 1
ATOM 1691 C CA . ASN A 1 199 ? -5.684 6.895 26.109 1 95.62 199 ASN A CA 1
ATOM 1692 C C . ASN A 1 199 ? -6.484 7.996 25.422 1 95.62 199 ASN A C 1
ATOM 1694 O O . ASN A 1 199 ? -7.156 8.789 26.094 1 95.62 199 ASN A O 1
ATOM 1698 N N . MET A 1 200 ? -6.383 8.031 24.156 1 95.81 200 MET A N 1
ATOM 1699 C CA . MET A 1 200 ? -6.973 9.148 23.422 1 95.81 200 MET A CA 1
ATOM 1700 C C . MET A 1 200 ? -8.367 8.789 22.922 1 95.81 200 MET A C 1
ATOM 1702 O O . MET A 1 200 ? -9.062 9.633 22.344 1 95.81 200 MET A O 1
ATOM 1706 N N . GLU A 1 201 ? -8.844 7.613 23.125 1 95.75 201 GLU A N 1
ATOM 1707 C CA . GLU A 1 201 ? -10.07 7.121 22.5 1 95.75 201 GLU A CA 1
ATOM 1708 C C . GLU A 1 201 ? -11.242 8.055 22.781 1 95.75 201 GLU A C 1
ATOM 1710 O O . GLU A 1 201 ? -11.906 8.516 21.844 1 95.75 201 GLU A O 1
ATOM 1715 N N . ASP A 1 202 ? -11.5 8.352 24 1 96.06 202 ASP A N 1
ATOM 1716 C CA . ASP A 1 202 ? -12.625 9.203 24.375 1 96.06 202 ASP A CA 1
ATOM 1717 C C . ASP A 1 202 ? -12.508 10.578 23.734 1 96.06 202 ASP A C 1
ATOM 1719 O O . ASP A 1 202 ? -13.5 11.117 23.219 1 96.06 202 ASP A O 1
ATOM 1723 N N . MET A 1 203 ? -11.359 11.078 23.844 1 95.62 203 MET A N 1
ATOM 1724 C CA . MET A 1 203 ? -11.133 12.398 23.266 1 95.62 203 MET A CA 1
ATOM 1725 C C . MET A 1 203 ? -11.406 12.391 21.766 1 95.62 203 MET A C 1
ATOM 1727 O O . MET A 1 203 ? -12.023 13.32 21.25 1 95.62 203 MET A O 1
ATOM 1731 N N . LEU A 1 204 ? -10.984 11.359 21.078 1 96.06 204 LEU A N 1
ATOM 1732 C CA . LEU A 1 204 ? -11.141 11.273 19.625 1 96.06 204 LEU A CA 1
ATOM 1733 C C . LEU A 1 204 ? -12.617 11.203 19.25 1 96.06 204 LEU A C 1
ATOM 1735 O O . LEU A 1 204 ? -13.047 11.875 18.312 1 96.06 204 LEU A O 1
ATOM 1739 N N . TYR A 1 205 ? -13.383 10.43 19.938 1 95.94 205 TYR A N 1
ATOM 1740 C CA . TYR A 1 205 ? -14.805 10.32 19.625 1 95.94 205 TYR A CA 1
ATOM 1741 C C . TYR A 1 205 ? -15.539 11.609 19.984 1 95.94 205 TYR A C 1
ATOM 1743 O O . TYR A 1 205 ? -16.5 11.992 19.297 1 95.94 205 TYR A O 1
ATOM 1751 N N . ARG A 1 206 ? -15.078 12.242 20.984 1 95.44 206 ARG A N 1
ATOM 1752 C CA . ARG A 1 206 ? -15.742 13.461 21.438 1 95.44 206 ARG A CA 1
ATOM 1753 C C . ARG A 1 206 ? -15.43 14.625 20.516 1 95.44 206 ARG A C 1
ATOM 1755 O O . ARG A 1 206 ? -16.328 15.367 20.109 1 95.44 206 ARG A O 1
ATOM 1762 N N . THR A 1 207 ? -14.172 14.766 20.109 1 94.81 207 THR A N 1
ATOM 1763 C CA . THR A 1 207 ? -13.727 15.977 19.422 1 94.81 207 THR A CA 1
ATOM 1764 C C . THR A 1 207 ? -13.695 15.766 17.922 1 94.81 207 THR A C 1
ATOM 1766 O O . THR A 1 207 ? -13.711 16.734 17.141 1 94.81 207 THR A O 1
ATOM 1769 N N . LYS A 1 208 ? -13.516 14.539 17.531 1 95.56 208 LYS A N 1
ATOM 1770 C CA . LYS A 1 208 ? -13.258 14.211 16.125 1 95.56 208 LYS A CA 1
ATOM 1771 C C . LYS A 1 208 ? -12.078 15.008 15.586 1 95.56 208 LYS A C 1
ATOM 1773 O O . LYS A 1 208 ? -12.156 15.578 14.492 1 95.56 208 LYS A O 1
ATOM 1778 N N . CYS A 1 209 ? -11.062 15.047 16.375 1 94.56 209 CYS A N 1
ATOM 1779 C CA . CYS A 1 209 ? -9.828 15.734 16 1 94.56 209 CYS A CA 1
ATOM 1780 C C . CYS A 1 209 ? -9.281 15.195 14.688 1 94.56 209 CYS A C 1
ATOM 1782 O O . CYS A 1 209 ? -8.805 14.062 14.633 1 94.56 209 CYS A O 1
ATOM 1784 N N . TRP A 1 210 ? -9.266 15.984 13.688 1 96.44 210 TRP A N 1
ATOM 1785 C CA . TRP A 1 210 ? -9.07 15.523 12.312 1 96.44 210 TRP A CA 1
ATOM 1786 C C . TRP A 1 210 ? -7.684 14.906 12.141 1 96.44 210 TRP A C 1
ATOM 1788 O O . TRP A 1 210 ? -7.535 13.875 11.477 1 96.44 210 TRP A O 1
ATOM 1798 N N . ASP A 1 211 ? -6.633 15.531 12.648 1 95.06 211 ASP A N 1
ATOM 1799 C CA . ASP A 1 211 ? -5.27 15.102 12.367 1 95.06 211 ASP A CA 1
ATOM 1800 C C . ASP A 1 211 ? -4.969 13.75 13.016 1 95.06 211 ASP A C 1
ATOM 1802 O O . ASP A 1 211 ? -4.336 12.891 12.406 1 95.06 211 ASP A O 1
ATOM 1806 N N . TYR A 1 212 ? -5.512 13.578 14.258 1 95.69 212 TYR A N 1
ATOM 1807 C CA . TYR A 1 212 ? -5.34 12.289 14.922 1 95.69 212 TYR A CA 1
ATOM 1808 C C . TYR A 1 212 ? -6.141 11.203 14.211 1 95.69 212 TYR A C 1
ATOM 1810 O O . TYR A 1 212 ? -5.648 10.086 14.023 1 95.69 212 TYR A O 1
ATOM 1818 N N . ILE A 1 213 ? -7.352 11.555 13.828 1 97.69 213 ILE A N 1
ATOM 1819 C CA . ILE A 1 213 ? -8.219 10.555 13.211 1 97.69 213 ILE A CA 1
ATOM 1820 C C . ILE A 1 213 ? -7.719 10.227 11.812 1 97.69 213 ILE A C 1
ATOM 1822 O O . ILE A 1 213 ? -7.695 9.062 11.414 1 97.69 213 ILE A O 1
ATOM 1826 N N . PHE A 1 214 ? -7.324 11.25 11.023 1 98.25 214 PHE A N 1
ATOM 1827 C CA . PHE A 1 214 ? -6.746 10.992 9.711 1 98.25 214 PHE A CA 1
ATOM 1828 C C . PHE A 1 214 ? -5.469 10.172 9.836 1 98.25 214 PHE A C 1
ATOM 1830 O O . PHE A 1 214 ? -5.266 9.219 9.078 1 98.25 214 PHE A O 1
ATOM 1837 N N . GLY A 1 215 ? -4.605 10.453 10.805 1 97.56 215 GLY A N 1
ATOM 1838 C CA . GLY A 1 215 ? -3.406 9.68 11.07 1 97.56 215 GLY A CA 1
ATOM 1839 C C . GLY A 1 215 ? -3.695 8.234 11.445 1 97.56 215 GLY A C 1
ATOM 1840 O O . GLY A 1 215 ? -3.02 7.32 10.977 1 97.56 215 GLY A O 1
ATOM 1841 N N . LEU A 1 216 ? -4.715 8.078 12.32 1 97.56 216 LEU A N 1
ATOM 1842 C CA . LEU A 1 216 ? -5.121 6.727 12.703 1 97.56 216 LEU A CA 1
ATOM 1843 C C . LEU A 1 216 ? -5.574 5.934 11.477 1 97.56 216 LEU A C 1
ATOM 1845 O O . LEU A 1 216 ? -5.207 4.77 11.32 1 97.56 216 LEU A O 1
ATOM 1849 N N . CYS A 1 217 ? -6.34 6.582 10.672 1 97.38 217 CYS A N 1
ATOM 1850 C CA . CYS A 1 217 ? -6.785 5.934 9.438 1 97.38 217 CYS A CA 1
ATOM 1851 C C . CYS A 1 217 ? -5.602 5.566 8.555 1 97.38 217 CYS A C 1
ATOM 1853 O O . CYS A 1 217 ? -5.547 4.465 8.008 1 97.38 217 CYS A O 1
ATOM 1855 N N . MET A 1 218 ? -4.699 6.457 8.422 1 97.25 218 MET A N 1
ATOM 1856 C CA . MET A 1 218 ? -3.488 6.191 7.648 1 97.25 218 MET A CA 1
ATOM 1857 C C . MET A 1 218 ? -2.748 4.977 8.203 1 97.25 218 MET A C 1
ATOM 1859 O O . MET A 1 218 ? -2.297 4.117 7.441 1 97.25 218 MET A O 1
ATOM 1863 N N . ASP A 1 219 ? -2.633 4.891 9.516 1 96.44 219 ASP A N 1
ATOM 186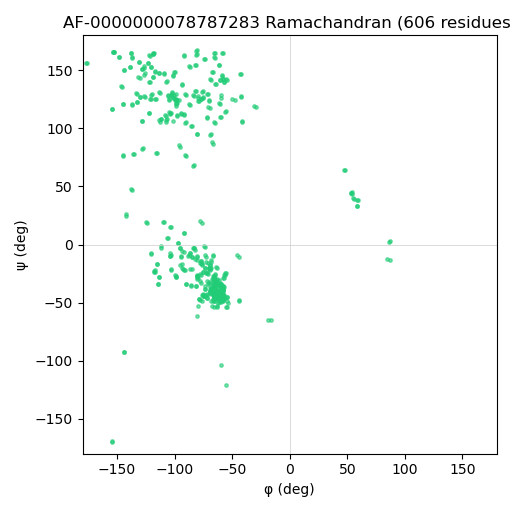4 C CA . ASP A 1 219 ? -1.999 3.73 10.133 1 96.44 219 ASP A CA 1
ATOM 1865 C C . ASP A 1 219 ? -2.725 2.441 9.75 1 96.44 219 ASP A C 1
ATOM 1867 O O . ASP A 1 219 ? -2.088 1.445 9.406 1 96.44 219 ASP A O 1
ATOM 1871 N N . GLN A 1 220 ? -4.008 2.516 9.781 1 94.44 220 GLN A N 1
ATOM 1872 C CA . GLN A 1 220 ? -4.852 1.348 9.547 1 94.44 220 GLN A CA 1
ATOM 1873 C C . GLN A 1 220 ? -4.77 0.885 8.102 1 94.44 220 GLN A C 1
ATOM 1875 O O . GLN A 1 220 ? -5.008 -0.287 7.801 1 94.44 220 GLN A O 1
ATOM 1880 N N . TYR A 1 221 ? -4.34 1.754 7.223 1 92.06 221 TYR A N 1
ATOM 1881 C CA . TYR A 1 221 ? -4.203 1.42 5.809 1 92.06 221 TYR A CA 1
ATOM 1882 C C . TYR A 1 221 ? -2.734 1.265 5.422 1 92.06 221 TYR A C 1
ATOM 1884 O O . TYR A 1 221 ? -2.402 1.184 4.238 1 92.06 221 TYR A O 1
ATOM 1892 N N . HIS A 1 222 ? -1.89 1.327 6.375 1 91.31 222 HIS A N 1
ATOM 1893 C CA . HIS A 1 222 ? -0.456 1.271 6.109 1 91.31 222 HIS A CA 1
ATOM 1894 C C . HIS A 1 222 ? -0.023 2.391 5.172 1 91.31 222 HIS A C 1
ATOM 1896 O O . HIS A 1 222 ? 0.81 2.18 4.289 1 91.31 222 HIS A O 1
ATOM 1902 N N . ALA A 1 223 ? -0.681 3.498 5.289 1 95.06 223 ALA A N 1
ATOM 1903 C CA . ALA A 1 223 ? -0.442 4.613 4.375 1 95.06 223 ALA A CA 1
ATOM 1904 C C . ALA A 1 223 ? 0.784 5.418 4.797 1 95.06 223 ALA A C 1
ATOM 1906 O O . ALA A 1 223 ? 1.166 5.406 5.973 1 95.06 223 ALA A O 1
ATOM 1907 N N . LEU A 1 224 ? 1.39 6.082 3.826 1 96.56 224 LEU A N 1
ATOM 1908 C CA . LEU A 1 224 ? 2.658 6.77 4.043 1 96.56 224 LEU A CA 1
ATOM 1909 C C . LEU A 1 224 ? 2.508 8.273 3.836 1 96.56 224 LEU A C 1
ATOM 1911 O O . LEU A 1 224 ? 1.672 8.711 3.043 1 96.56 224 LEU A O 1
ATOM 1915 N N . THR A 1 225 ? 3.287 8.945 4.566 1 98.44 225 THR A N 1
ATOM 1916 C CA . THR A 1 225 ? 3.529 10.367 4.344 1 98.44 225 THR A CA 1
ATOM 1917 C C . THR A 1 225 ? 4.875 10.586 3.658 1 98.44 225 THR A C 1
ATOM 1919 O O . THR A 1 225 ? 5.879 9.992 4.051 1 98.44 225 THR A O 1
ATOM 1922 N N . VAL A 1 226 ? 4.844 11.375 2.604 1 98.44 226 VAL A N 1
ATOM 1923 C CA . VAL A 1 226 ? 6.098 11.828 2.01 1 98.44 226 VAL A CA 1
ATOM 1924 C C . VAL A 1 226 ? 6.617 13.047 2.766 1 98.44 226 VAL A C 1
ATOM 1926 O O . VAL A 1 226 ? 5.887 14.016 2.967 1 98.44 226 VAL A O 1
ATOM 1929 N N . GLN A 1 227 ? 7.844 12.969 3.174 1 97.69 227 GLN A N 1
ATOM 1930 C CA . GLN A 1 227 ? 8.492 14.062 3.889 1 97.69 227 GLN A CA 1
ATOM 1931 C C . GLN A 1 227 ? 9.742 14.531 3.158 1 97.69 227 GLN A C 1
ATOM 1933 O O . GLN A 1 227 ? 10.492 13.719 2.617 1 97.69 227 GLN A O 1
ATOM 1938 N N . PRO A 1 228 ? 9.938 15.836 3.139 1 97.12 228 PRO A N 1
ATOM 1939 C CA . PRO A 1 228 ? 11.148 16.359 2.51 1 97.12 228 PRO A CA 1
ATOM 1940 C C . PRO A 1 228 ? 12.398 16.141 3.361 1 97.12 228 PRO A C 1
ATOM 1942 O O . PRO A 1 228 ? 12.297 15.906 4.566 1 97.12 228 PRO A O 1
ATOM 1945 N N . LYS A 1 229 ? 13.508 16.203 2.707 1 95.12 229 LYS A N 1
ATOM 1946 C CA . LYS A 1 229 ? 14.766 16.094 3.438 1 95.12 229 LYS A CA 1
ATOM 1947 C C . LYS A 1 229 ? 15.016 17.328 4.293 1 95.12 229 LYS A C 1
ATOM 1949 O O . LYS A 1 229 ? 15.742 17.281 5.281 1 95.12 229 LYS A O 1
ATOM 1954 N N . GLU A 1 230 ? 14.352 18.422 3.951 1 92.62 230 GLU A N 1
ATOM 1955 C CA . GLU A 1 230 ? 14.445 19.688 4.672 1 92.62 230 GLU A CA 1
ATOM 1956 C C . GLU A 1 230 ? 13.117 20.031 5.352 1 92.62 230 GLU A C 1
ATOM 1958 O O . GLU A 1 230 ? 12.047 19.688 4.855 1 92.62 230 GLU A O 1
ATOM 1963 N N . HIS A 1 231 ? 13.258 20.688 6.477 1 95 231 HIS A N 1
ATOM 1964 C CA . HIS A 1 231 ? 12.062 21.219 7.113 1 95 231 HIS A CA 1
ATOM 1965 C C . HIS A 1 231 ? 11.57 22.484 6.406 1 95 231 HIS A C 1
ATOM 1967 O O . HIS A 1 231 ? 12.312 23.453 6.293 1 95 231 HIS A O 1
ATOM 1973 N N . LEU A 1 232 ? 10.273 22.5 5.977 1 96.38 232 LEU A N 1
ATOM 1974 C CA . LEU A 1 232 ? 9.875 23.531 5.02 1 96.38 232 LEU A CA 1
ATOM 1975 C C . LEU A 1 232 ? 8.75 24.391 5.582 1 96.38 232 LEU A C 1
ATOM 1977 O O . LEU A 1 232 ? 8.359 25.391 4.973 1 96.38 232 LEU A O 1
ATOM 1981 N N . VAL A 1 233 ? 8.219 24.016 6.688 1 96.06 233 VAL A N 1
ATOM 1982 C CA . VAL A 1 233 ? 7.098 24.75 7.27 1 96.06 233 VAL A CA 1
ATOM 1983 C C . VAL A 1 233 ? 7.363 25 8.75 1 96.06 233 VAL A C 1
ATOM 1985 O O . VAL A 1 233 ? 7.648 24.078 9.508 1 96.06 233 VAL A O 1
ATOM 1988 N N . LYS A 1 234 ? 7.219 26.203 9.172 1 93.25 234 LYS A N 1
ATOM 1989 C CA . LYS A 1 234 ? 7.43 26.578 10.57 1 93.25 234 LYS A CA 1
ATOM 1990 C C . LYS A 1 234 ? 6.102 26.672 11.312 1 93.25 234 LYS A C 1
ATOM 1992 O O . LYS A 1 234 ? 5.188 27.375 10.883 1 93.25 234 LYS A O 1
ATOM 1997 N N . ASN A 1 235 ? 6.035 25.938 12.375 1 91.56 235 ASN A N 1
ATOM 1998 C CA . ASN A 1 235 ? 4.906 26.109 13.289 1 91.56 235 ASN A CA 1
ATOM 1999 C C . ASN A 1 235 ? 5.18 27.203 14.32 1 91.56 235 ASN A C 1
ATOM 2001 O O . ASN A 1 235 ? 6.082 27.062 15.148 1 91.56 235 ASN A O 1
ATOM 2005 N N . ILE A 1 236 ? 4.402 28.188 14.359 1 89.19 236 ILE A N 1
ATOM 2006 C CA . ILE A 1 236 ? 4.66 29.312 15.25 1 89.19 236 ILE A CA 1
ATOM 2007 C C . ILE A 1 236 ? 3.598 29.359 16.344 1 89.19 236 ILE A C 1
ATOM 2009 O O . ILE A 1 236 ? 3.559 30.312 17.141 1 89.19 236 ILE A O 1
ATOM 2013 N N . GLY A 1 237 ? 2.668 28.469 16.297 1 79 237 GLY A N 1
ATOM 2014 C CA . GLY A 1 237 ? 1.593 28.422 17.281 1 79 237 GLY A CA 1
ATOM 2015 C C . GLY A 1 237 ? 2.018 27.812 18.594 1 79 237 GLY A C 1
ATOM 2016 O O . GLY A 1 237 ? 1.346 27.984 19.609 1 79 237 GLY A O 1
ATOM 2017 N N . VAL A 1 238 ? 2.916 26.891 18.672 1 61.91 238 VAL A N 1
ATOM 2018 C CA . VAL A 1 238 ? 3.277 26.156 19.875 1 61.91 238 VAL A CA 1
ATOM 2019 C C . VAL A 1 238 ? 3.967 27.094 20.859 1 61.91 238 VAL A C 1
ATOM 2021 O O . VAL A 1 238 ? 4.113 26.766 22.047 1 61.91 238 VAL A O 1
ATOM 2024 N N . THR A 1 239 ? 4.449 28.312 20.5 1 46.84 239 THR A N 1
ATOM 2025 C CA . THR A 1 239 ? 5.051 29.203 21.484 1 46.84 239 THR A CA 1
ATOM 2026 C C . THR A 1 239 ? 4.008 29.672 22.5 1 46.84 239 THR A C 1
ATOM 2028 O O . THR A 1 239 ? 4.324 29.875 23.672 1 46.84 239 THR A O 1
ATOM 2031 N N . GLY A 1 240 ? 2.889 30.234 22.156 1 37.09 240 GLY A N 1
ATOM 2032 C CA . GLY A 1 240 ? 2.096 31.25 22.828 1 37.09 240 GLY A CA 1
ATOM 2033 C C . GLY A 1 240 ? 1.223 30.703 23.938 1 37.09 240 GLY A C 1
ATOM 2034 O O . GLY A 1 240 ? 0.754 31.453 24.797 1 37.09 240 GLY A O 1
ATOM 2035 N N . GLN A 1 241 ? 0.266 29.812 23.766 1 37.28 241 GLN A N 1
ATOM 2036 C CA . GLN A 1 241 ? -0.838 30 24.703 1 37.28 241 GLN A CA 1
ATOM 2037 C C . GLN A 1 241 ? -0.357 29.875 26.141 1 37.28 241 GLN A C 1
ATOM 2039 O O . GLN A 1 241 ? -0.648 30.75 26.969 1 37.28 241 GLN A O 1
ATOM 2044 N N . HIS A 1 242 ? -0.644 28.656 26.875 1 35.88 242 HIS A N 1
ATOM 2045 C CA . HIS A 1 242 ? -0.915 28.578 28.312 1 35.88 242 HIS A CA 1
ATOM 2046 C C . HIS A 1 242 ? 0.359 28.781 29.125 1 35.88 242 HIS A C 1
ATOM 2048 O O . HIS A 1 242 ? 0.303 28.891 30.359 1 35.88 242 HIS A O 1
ATOM 2054 N N . HIS A 1 243 ? 1.626 28.328 28.734 1 37.56 243 HIS A N 1
ATOM 2055 C CA . HIS A 1 243 ? 2.561 28.359 29.859 1 37.56 243 HIS A CA 1
ATOM 2056 C C . HIS A 1 243 ? 3.57 29.484 29.703 1 37.56 243 HIS A C 1
ATOM 2058 O O . HIS A 1 243 ? 4.105 29.703 28.609 1 37.56 243 HIS A O 1
ATOM 2064 N N . THR A 1 244 ? 3.5 30.609 30.438 1 39.28 244 THR A N 1
ATOM 2065 C CA . THR A 1 244 ? 4.422 31.703 30.734 1 39.28 244 THR A CA 1
ATOM 2066 C C . THR A 1 244 ? 5.859 31.297 30.438 1 39.28 244 THR A C 1
ATOM 2068 O O . THR A 1 244 ? 6.73 32.156 30.266 1 39.28 244 THR A O 1
ATOM 2071 N N . LYS A 1 245 ? 6.426 30.328 31.156 1 43.81 245 LYS A N 1
ATOM 2072 C CA . LYS A 1 245 ? 7.777 29.781 31.109 1 43.81 245 LYS A CA 1
ATOM 2073 C C . LYS A 1 245 ? 7.938 28.828 29.922 1 43.81 245 LYS A C 1
ATOM 2075 O O . LYS A 1 245 ? 8.531 27.75 30.062 1 43.81 245 LYS A O 1
ATOM 2080 N N . ALA A 1 246 ? 7.207 28.812 28.922 1 44.5 246 ALA A N 1
ATOM 2081 C CA . ALA A 1 246 ? 6.969 27.766 27.922 1 44.5 246 ALA A CA 1
ATOM 2082 C C . ALA A 1 246 ? 8.219 27.516 27.094 1 44.5 246 ALA A C 1
ATOM 2084 O O . ALA A 1 246 ? 8.711 28.422 26.406 1 44.5 246 ALA A O 1
ATOM 2085 N N . LYS A 1 247 ? 9.133 26.75 27.391 1 47.16 247 LYS A N 1
ATOM 2086 C CA . LYS A 1 247 ? 10.188 26.141 26.594 1 47.16 247 LYS A CA 1
ATOM 2087 C C . LYS A 1 247 ? 9.742 25.938 25.141 1 47.16 247 LYS A C 1
ATOM 2089 O O . LYS A 1 247 ? 8.602 25.562 24.891 1 47.16 247 LYS A O 1
ATOM 2094 N N . VAL A 1 248 ? 10.523 26.641 24.234 1 48.97 248 VAL A N 1
ATOM 2095 C CA . VAL A 1 248 ? 10.344 26.547 22.797 1 48.97 248 VAL A CA 1
ATOM 2096 C C . VAL A 1 248 ? 10.094 25.094 22.391 1 48.97 248 VAL A C 1
ATOM 2098 O O . VAL A 1 248 ? 10.898 24.219 22.688 1 48.97 248 VAL A O 1
ATOM 2101 N N . SER A 1 249 ? 8.828 24.828 22.078 1 62.72 249 SER A N 1
ATOM 2102 C CA . SER A 1 249 ? 8.445 23.5 21.625 1 62.72 249 SER A CA 1
ATOM 2103 C C . SER A 1 249 ? 9.383 22.984 20.547 1 62.72 249 SER A C 1
ATOM 2105 O O . SER A 1 249 ? 9.859 23.766 19.719 1 62.72 249 SER A O 1
ATOM 2107 N N . GLN A 1 250 ? 9.984 21.875 20.703 1 68.25 250 GLN A N 1
ATOM 2108 C CA . GLN A 1 250 ? 10.773 21.203 19.672 1 68.25 250 GLN A CA 1
ATOM 2109 C C . GLN A 1 250 ? 10.055 21.234 18.328 1 68.25 250 GLN A C 1
ATOM 2111 O O . GLN A 1 250 ? 10.688 21.078 17.281 1 68.25 250 GLN A O 1
ATOM 2116 N N . TYR A 1 251 ? 8.859 21.641 18.453 1 71.88 251 TYR A N 1
ATOM 2117 C CA . TYR A 1 251 ? 8.07 21.625 17.219 1 71.88 251 TYR A CA 1
ATOM 2118 C C . TYR A 1 251 ? 8.125 22.984 16.516 1 71.88 251 TYR A C 1
ATOM 2120 O O . TYR A 1 251 ? 7.754 23.094 15.344 1 71.88 251 TYR A O 1
ATOM 2128 N N . ASN A 1 252 ? 8.562 24 17.312 1 70.06 252 ASN A N 1
ATOM 2129 C CA . ASN A 1 252 ? 8.781 25.297 16.688 1 70.06 252 ASN A CA 1
ATOM 2130 C C . ASN A 1 252 ? 10.164 25.391 16.031 1 70.06 252 ASN A C 1
ATOM 2132 O O . ASN A 1 252 ? 11.023 26.141 16.484 1 70.06 252 ASN A O 1
ATOM 2136 N N . CYS A 1 253 ? 10.344 24.625 14.977 1 74.62 253 CYS A N 1
ATOM 2137 C CA . CYS A 1 253 ? 11.625 24.516 14.281 1 74.62 253 CYS A CA 1
ATOM 2138 C C . CYS A 1 253 ? 11.656 25.406 13.047 1 74.62 253 CYS A C 1
ATOM 2140 O O . CYS A 1 253 ? 10.703 25.406 12.266 1 74.62 253 CYS A O 1
ATOM 2142 N N . GLU A 1 254 ? 12.727 26.172 12.992 1 83.88 254 GLU A N 1
ATOM 2143 C CA . GLU A 1 254 ? 12.906 27.016 11.812 1 83.88 254 GLU A CA 1
ATOM 2144 C C . GLU A 1 254 ? 13.102 26.172 10.562 1 83.88 254 GLU A C 1
ATOM 2146 O O . GLU A 1 254 ? 13.797 25.141 10.602 1 83.88 254 GLU A O 1
ATOM 2151 N N . PRO A 1 255 ? 12.469 26.609 9.523 1 84.38 255 PRO A N 1
ATOM 2152 C CA . PRO A 1 255 ? 12.727 25.875 8.281 1 84.38 255 PRO A CA 1
ATOM 2153 C C . PRO A 1 255 ? 14.188 25.938 7.855 1 84.38 255 PRO A C 1
ATOM 2155 O O . PRO A 1 255 ? 14.906 26.859 8.242 1 84.38 255 PRO A O 1
ATOM 2158 N N . ASN A 1 256 ? 14.531 24.906 7.113 1 81.56 256 ASN A N 1
ATOM 2159 C CA . ASN A 1 256 ? 15.852 24.953 6.492 1 81.56 256 ASN A CA 1
ATOM 2160 C C . ASN A 1 256 ? 15.922 26.016 5.406 1 81.56 256 ASN A C 1
ATOM 2162 O O . ASN A 1 256 ? 14.922 26.328 4.766 1 81.56 256 ASN A O 1
ATOM 2166 N N . PRO A 1 257 ? 17.141 26.594 5.441 1 71.06 257 PRO A N 1
ATOM 2167 C CA . PRO A 1 257 ? 17.328 27.484 4.293 1 71.06 257 PRO A CA 1
ATOM 2168 C C . PRO A 1 257 ? 17.234 26.75 2.955 1 71.06 257 PRO A C 1
ATOM 2170 O O . PRO A 1 257 ? 17.797 25.672 2.795 1 71.06 257 PRO A O 1
ATOM 2173 N N . SER A 1 258 ? 16.219 26.984 2.236 1 66.69 258 SER A N 1
ATOM 2174 C CA . SER A 1 258 ? 16.125 26.328 0.941 1 66.69 258 SER A CA 1
ATOM 2175 C C . SER A 1 258 ? 15.844 27.328 -0.173 1 66.69 258 SER A C 1
ATOM 2177 O O . SER A 1 258 ? 15.391 28.453 0.091 1 66.69 258 SER A O 1
ATOM 2179 N N . ALA A 1 259 ? 16.312 26.953 -1.282 1 75.94 259 ALA A N 1
ATOM 2180 C CA . ALA A 1 259 ? 15.953 27.688 -2.49 1 75.94 259 ALA A CA 1
ATOM 2181 C C . ALA A 1 259 ? 14.438 27.703 -2.688 1 75.94 259 ALA A C 1
ATOM 2183 O O . ALA A 1 259 ? 13.703 27.016 -1.971 1 75.94 259 ALA A O 1
ATOM 2184 N N . GLU A 1 260 ? 14.055 28.609 -3.576 1 83.81 260 GLU A N 1
ATOM 2185 C CA . GLU A 1 260 ? 12.641 28.719 -3.898 1 83.81 260 GLU A CA 1
ATOM 2186 C C . GLU A 1 260 ? 12.102 27.422 -4.496 1 83.81 260 GLU A C 1
ATOM 2188 O O . GLU A 1 260 ? 10.992 27 -4.18 1 83.81 260 GLU A O 1
ATOM 2193 N N . GLU A 1 261 ? 12.938 26.812 -5.219 1 91.5 261 GLU A N 1
ATOM 2194 C CA . GLU A 1 261 ? 12.547 25.547 -5.832 1 91.5 261 GLU A CA 1
ATOM 2195 C C . GLU A 1 261 ? 13.156 24.359 -5.086 1 91.5 261 GLU A C 1
ATOM 2197 O O . GLU A 1 261 ? 14.344 24.375 -4.754 1 91.5 261 GLU A O 1
ATOM 2202 N N . TYR A 1 262 ? 12.312 23.422 -4.738 1 95 262 TYR A N 1
ATOM 2203 C CA . TYR A 1 262 ? 12.797 22.188 -4.141 1 95 262 TYR A CA 1
ATOM 2204 C C . TYR A 1 262 ? 13.344 21.234 -5.203 1 95 262 TYR A C 1
ATOM 2206 O O . TYR A 1 262 ? 12.633 20.875 -6.145 1 95 262 TYR A O 1
ATOM 2214 N N . VAL A 1 263 ? 14.555 20.812 -5.086 1 94.69 263 VAL A N 1
ATOM 2215 C CA . VAL A 1 263 ? 15.203 20 -6.102 1 94.69 263 VAL A CA 1
ATOM 2216 C C . VAL A 1 263 ? 15.203 18.531 -5.656 1 94.69 263 VAL A C 1
ATOM 2218 O O . VAL A 1 263 ? 15.633 18.219 -4.543 1 94.69 263 VAL A O 1
ATOM 2221 N N . ILE A 1 264 ? 14.711 17.719 -6.488 1 95.38 264 ILE A N 1
ATOM 2222 C CA . ILE A 1 264 ? 14.742 16.266 -6.27 1 95.38 264 ILE A CA 1
ATOM 2223 C C . ILE A 1 264 ? 15.68 15.617 -7.277 1 95.38 264 ILE A C 1
ATOM 2225 O O . ILE A 1 264 ? 15.383 15.57 -8.477 1 95.38 264 ILE A O 1
ATOM 2229 N N . ALA A 1 265 ? 16.781 15.172 -6.848 1 95.38 265 ALA A N 1
ATOM 2230 C CA . ALA A 1 265 ? 17.797 14.531 -7.688 1 95.38 265 ALA A CA 1
ATOM 2231 C C . ALA A 1 265 ? 17.969 13.062 -7.324 1 95.38 265 ALA A C 1
ATOM 2233 O O . ALA A 1 265 ? 18.297 12.234 -8.18 1 95.38 265 ALA A O 1
ATOM 2234 N N . LYS A 1 266 ? 17.828 12.734 -6.117 1 96.12 266 LYS A N 1
ATOM 2235 C CA . LYS A 1 266 ? 17.984 11.375 -5.602 1 96.12 266 LYS A CA 1
ATOM 2236 C C . LYS A 1 266 ? 16.719 10.906 -4.902 1 96.12 266 LYS A C 1
ATOM 2238 O O . LYS A 1 266 ? 16.406 11.352 -3.795 1 96.12 266 LYS A O 1
ATOM 2243 N N . GLU A 1 267 ? 16.109 9.922 -5.523 1 95.44 267 GLU A N 1
ATOM 2244 C CA . GLU A 1 267 ? 14.828 9.445 -5 1 95.44 267 GLU A CA 1
ATOM 2245 C C . GLU A 1 267 ? 14.969 8.062 -4.375 1 95.44 267 GLU A C 1
ATOM 2247 O O . GLU A 1 267 ? 15.852 7.285 -4.766 1 95.44 267 GLU A O 1
ATOM 2252 N N . PRO A 1 268 ? 14.141 7.832 -3.299 1 93.56 268 PRO A N 1
ATOM 2253 C CA . PRO A 1 268 ? 14.102 6.449 -2.824 1 93.56 268 PRO A CA 1
ATOM 2254 C C . PRO A 1 268 ? 13.695 5.461 -3.918 1 93.56 268 PRO A C 1
ATOM 2256 O O . PRO A 1 268 ? 12.805 5.75 -4.715 1 93.56 268 PRO A O 1
ATOM 2259 N N . PRO A 1 269 ? 14.359 4.336 -3.906 1 90.31 269 PRO A N 1
ATOM 2260 C CA . PRO A 1 269 ? 14.055 3.367 -4.961 1 90.31 269 PRO A CA 1
ATOM 2261 C C . PRO A 1 269 ? 12.727 2.645 -4.738 1 90.31 269 PRO A C 1
ATOM 2263 O O . PRO A 1 269 ? 12.156 2.088 -5.68 1 90.31 269 PRO A O 1
ATOM 2266 N N . PHE A 1 270 ? 12.328 2.617 -3.477 1 90.44 270 PHE A N 1
ATOM 2267 C CA . PHE A 1 270 ? 11.094 1.921 -3.133 1 90.44 270 PHE A CA 1
ATOM 2268 C C . PHE A 1 270 ? 10.203 2.797 -2.256 1 90.44 270 PHE A C 1
ATOM 2270 O O . PHE A 1 270 ? 10.68 3.748 -1.635 1 90.44 270 PHE A O 1
ATOM 2277 N N . VAL A 1 271 ? 8.922 2.479 -2.289 1 90.62 271 VAL A N 1
ATOM 2278 C CA . VAL A 1 271 ? 7.949 3.189 -1.466 1 90.62 271 VAL A CA 1
ATOM 2279 C C . VAL A 1 271 ? 7.801 2.486 -0.119 1 90.62 271 VAL A C 1
ATOM 2281 O O . VAL A 1 271 ? 6.816 1.774 0.11 1 90.62 271 VAL A O 1
ATOM 2284 N N . PHE A 1 272 ? 8.844 2.736 0.783 1 89.38 272 PHE A N 1
ATOM 2285 C CA . PHE A 1 272 ? 8.914 2.184 2.131 1 89.38 272 PHE A CA 1
ATOM 2286 C C . PHE A 1 272 ? 9.242 3.273 3.146 1 89.38 272 PHE A C 1
ATOM 2288 O O . PHE A 1 272 ? 10.062 4.152 2.879 1 89.38 272 PHE A O 1
ATOM 2295 N N . ALA A 1 273 ? 8.609 3.047 4.25 1 92.44 273 ALA A N 1
ATOM 2296 C CA . ALA A 1 273 ? 8.945 3.994 5.309 1 92.44 273 ALA A CA 1
ATOM 2297 C C . ALA A 1 273 ? 10.43 3.928 5.656 1 92.44 273 ALA A C 1
ATOM 2299 O O . ALA A 1 273 ? 11.016 2.846 5.691 1 92.44 273 ALA A O 1
ATOM 2300 N N . ASP A 1 274 ? 11.008 5.102 5.918 1 92.25 274 ASP A N 1
ATOM 2301 C CA . ASP A 1 274 ? 12.359 5.188 6.48 1 92.25 274 ASP A CA 1
ATOM 2302 C C . ASP A 1 274 ? 12.344 4.953 7.988 1 92.25 274 ASP A C 1
ATOM 2304 O O . ASP A 1 274 ? 12.227 5.898 8.766 1 92.25 274 ASP A O 1
ATOM 2308 N N . PHE A 1 275 ? 12.57 3.785 8.438 1 88.94 275 PHE A N 1
ATOM 2309 C CA . PHE A 1 275 ? 12.43 3.389 9.828 1 88.94 275 PHE A CA 1
ATOM 2310 C C . PHE A 1 275 ? 13.445 4.113 10.703 1 88.94 275 PHE A C 1
ATOM 2312 O O . PHE A 1 275 ? 13.172 4.426 11.867 1 88.94 275 PHE A O 1
ATOM 2319 N N . GLU A 1 276 ? 14.57 4.27 10.078 1 90.75 276 GLU A N 1
ATOM 2320 C CA . GLU A 1 276 ? 15.586 4.977 10.859 1 90.75 276 GLU A CA 1
ATOM 2321 C C . GLU A 1 276 ? 15.156 6.414 11.141 1 90.75 276 GLU A C 1
ATOM 2323 O O . GLU A 1 276 ? 15.273 6.891 12.273 1 90.75 276 GLU A O 1
ATOM 2328 N N . HIS A 1 277 ? 14.695 7.031 10.133 1 93.94 277 HIS A N 1
ATOM 2329 C CA . HIS A 1 277 ? 14.18 8.383 10.328 1 93.94 277 HIS A CA 1
ATOM 2330 C C . HIS A 1 277 ? 13.031 8.391 11.328 1 93.94 277 HIS A C 1
ATOM 2332 O O . HIS A 1 277 ? 12.977 9.258 12.211 1 93.94 277 HIS A O 1
ATOM 2338 N N . ASP A 1 278 ? 12.125 7.484 11.172 1 93.69 278 ASP A N 1
ATOM 2339 C CA . ASP A 1 278 ? 10.984 7.398 12.07 1 93.69 278 ASP A CA 1
ATOM 2340 C C . ASP A 1 278 ? 11.438 7.164 13.508 1 93.69 278 ASP A C 1
ATOM 2342 O O . ASP A 1 278 ? 10.891 7.754 14.445 1 93.69 278 ASP A O 1
ATOM 2346 N N . TYR A 1 279 ? 12.375 6.348 13.641 1 92.69 279 TYR A N 1
ATOM 2347 C CA . TYR A 1 279 ? 12.875 6.055 14.984 1 92.69 279 TYR A CA 1
ATOM 2348 C C . TYR A 1 279 ? 13.539 7.277 15.602 1 92.69 279 TYR A C 1
ATOM 2350 O O . TYR A 1 279 ? 13.32 7.59 16.766 1 92.69 279 TYR A O 1
ATOM 2358 N N . LEU A 1 280 ? 14.328 7.945 14.859 1 93.31 280 LEU A N 1
ATOM 2359 C CA . LEU A 1 280 ? 14.969 9.164 15.344 1 93.31 280 LEU A CA 1
ATOM 2360 C C . LEU A 1 280 ? 13.922 10.203 15.727 1 93.31 280 LEU A C 1
ATOM 2362 O O . LEU A 1 280 ? 14.062 10.883 16.75 1 93.31 280 LEU A O 1
ATOM 2366 N N . THR A 1 281 ? 12.93 10.289 14.883 1 93.12 281 THR A N 1
ATOM 2367 C CA . THR A 1 281 ? 11.844 11.219 15.172 1 93.12 281 THR A CA 1
ATOM 2368 C C . THR A 1 281 ? 11.141 10.852 16.469 1 93.12 281 THR A C 1
ATOM 2370 O O . THR A 1 281 ? 10.867 11.719 17.297 1 93.12 281 THR A O 1
ATOM 2373 N N . TYR A 1 282 ? 10.875 9.617 16.625 1 92.25 282 TYR A N 1
ATOM 2374 C CA . TYR A 1 282 ? 10.273 9.117 17.859 1 92.25 282 TYR A CA 1
ATOM 2375 C C . TYR A 1 282 ? 11.156 9.445 19.062 1 92.25 282 TYR A C 1
ATOM 2377 O O . TYR A 1 282 ? 10.672 9.961 20.062 1 92.25 282 TYR A O 1
ATOM 2385 N N . CYS A 1 283 ? 12.414 9.203 19 1 91.81 283 CYS A N 1
ATOM 2386 C CA . CYS A 1 283 ? 13.344 9.422 20.094 1 91.81 283 CYS A CA 1
ATOM 2387 C C . CYS A 1 283 ? 13.406 10.898 20.469 1 91.81 283 CYS A C 1
ATOM 2389 O O . CYS A 1 283 ? 13.508 11.242 21.641 1 91.81 283 CYS A O 1
ATOM 2391 N N . GLN A 1 284 ? 13.281 11.719 19.594 1 89.62 284 GLN A N 1
ATOM 2392 C CA . GLN A 1 284 ? 13.484 13.148 19.828 1 89.62 284 GLN A CA 1
ATOM 2393 C C . GLN A 1 284 ? 12.18 13.828 20.234 1 89.62 284 GLN A C 1
ATOM 2395 O O . GLN A 1 284 ? 12.18 14.727 21.078 1 89.62 284 GLN A O 1
ATOM 2400 N N . LEU A 1 285 ? 11.109 13.305 19.641 1 84.5 285 LEU A N 1
ATOM 2401 C CA . LEU A 1 285 ? 9.898 14.102 19.781 1 84.5 285 LEU A CA 1
ATOM 2402 C C . LEU A 1 285 ? 8.859 13.375 20.625 1 84.5 285 LEU A C 1
ATOM 2404 O O . LEU A 1 285 ? 8.008 14.008 21.266 1 84.5 285 LEU A O 1
ATOM 2408 N N . LEU A 1 286 ? 8.883 12.133 20.625 1 82.81 286 LEU A N 1
ATOM 2409 C CA . LEU A 1 286 ? 7.711 11.43 21.125 1 82.81 286 LEU A CA 1
ATOM 2410 C C . LEU A 1 286 ? 8.055 10.594 22.359 1 82.81 286 LEU A C 1
ATOM 2412 O O . LEU A 1 286 ? 7.172 10.266 23.156 1 82.81 286 LEU A O 1
ATOM 2416 N N . ARG A 1 287 ? 9.328 10.281 22.422 1 79.69 287 ARG A N 1
ATOM 2417 C CA . ARG A 1 287 ? 9.727 9.406 23.516 1 79.69 287 ARG A CA 1
ATOM 2418 C C . ARG A 1 287 ? 9.625 10.133 24.859 1 79.69 287 ARG A C 1
ATOM 2420 O O . ARG A 1 287 ? 10.148 11.234 25.016 1 79.69 287 ARG A O 1
ATOM 2427 N N . LYS A 1 288 ? 8.734 9.578 25.688 1 67.75 288 LYS A N 1
ATOM 2428 C CA . LYS A 1 288 ? 8.625 10.133 27.047 1 67.75 288 LYS A CA 1
ATOM 2429 C C . LYS A 1 288 ? 9.945 10 27.797 1 67.75 288 LYS A C 1
ATOM 2431 O O . LYS A 1 288 ? 10.656 9 27.641 1 67.75 288 LYS A O 1
ATOM 2436 N N . PRO A 1 289 ? 10.469 11.109 28.219 1 59 289 PRO A N 1
ATOM 2437 C CA . PRO A 1 289 ? 11.734 11.031 28.953 1 59 289 PRO A CA 1
ATOM 2438 C C . PRO A 1 289 ? 11.766 9.875 29.969 1 59 289 PRO A C 1
ATOM 2440 O O . PRO A 1 289 ? 10.719 9.5 30.516 1 59 289 PRO A O 1
ATOM 2443 N N . SER A 1 290 ? 12.852 8.992 29.875 1 50.03 290 SER A N 1
ATOM 2444 C CA . SER A 1 290 ? 13.109 7.922 30.844 1 50.03 290 SER A CA 1
ATOM 2445 C C . SER A 1 290 ? 12.898 8.398 32.281 1 50.03 290 SER A C 1
ATOM 2447 O O . SER A 1 290 ? 12.984 9.602 32.562 1 50.03 290 SER A O 1
ATOM 2449 N N . PHE A 1 291 ? 12.438 7.488 33.125 1 47.31 291 PHE A N 1
ATOM 2450 C CA . PHE A 1 291 ? 12.258 7.809 34.531 1 47.31 291 PHE A CA 1
ATOM 2451 C C . PHE A 1 291 ? 13.453 8.57 35.062 1 47.31 291 PHE A C 1
ATOM 2453 O O . PHE A 1 291 ? 13.289 9.57 35.781 1 47.31 291 PHE A O 1
ATOM 2460 N N . PHE A 1 292 ? 14.57 8.125 34.812 1 44.03 292 PHE A N 1
ATOM 2461 C CA . PHE A 1 292 ? 15.773 8.711 35.406 1 44.03 292 PHE A CA 1
ATOM 2462 C C . PHE A 1 292 ? 15.961 10.141 34.906 1 44.03 292 PHE A C 1
ATOM 2464 O O . PHE A 1 292 ? 16.359 11.023 35.688 1 44.03 292 PHE A O 1
ATOM 2471 N N . LYS A 1 293 ? 15.633 10.398 33.75 1 49.38 293 LYS A N 1
ATOM 2472 C CA . LYS A 1 293 ? 15.797 11.758 33.25 1 49.38 293 LYS A CA 1
ATOM 2473 C C . LYS A 1 293 ? 14.656 12.656 33.719 1 49.38 293 LYS A C 1
ATOM 2475 O O . LYS A 1 293 ? 14.867 13.844 33.969 1 49.38 293 LYS A O 1
ATOM 2480 N N . ARG A 1 294 ? 13.523 11.984 33.906 1 46.94 294 ARG A N 1
ATOM 2481 C CA . ARG A 1 294 ? 12.438 12.727 34.531 1 46.94 294 ARG A CA 1
ATOM 2482 C C . ARG A 1 294 ? 12.789 13.102 35.969 1 46.94 294 ARG A C 1
ATOM 2484 O O . ARG A 1 294 ? 12.5 14.219 36.406 1 46.94 294 ARG A O 1
ATOM 2491 N N . VAL A 1 295 ? 13.312 12.172 36.469 1 49.06 295 VAL A N 1
ATOM 2492 C CA . VAL A 1 295 ? 13.812 12.453 37.812 1 49.06 295 VAL A CA 1
ATOM 2493 C C . VAL A 1 295 ? 14.93 13.492 37.75 1 49.06 295 VAL A C 1
ATOM 2495 O O . VAL A 1 295 ? 14.969 14.43 38.562 1 49.06 295 VAL A O 1
ATOM 2498 N N . LYS A 1 296 ? 15.695 13.289 36.906 1 47.41 296 LYS A N 1
ATOM 2499 C CA . LYS A 1 296 ? 16.828 14.211 36.812 1 47.41 296 LYS A CA 1
ATOM 2500 C C . LYS A 1 296 ? 16.359 15.609 36.406 1 47.41 296 LYS A C 1
ATOM 2502 O O . LYS A 1 296 ? 16.828 16.609 36.969 1 47.41 296 LYS A O 1
ATOM 2507 N N . ASN A 1 297 ? 15.469 15.477 35.5 1 46.94 297 ASN A N 1
ATOM 2508 C CA . ASN A 1 297 ? 14.953 16.781 35.094 1 46.94 297 ASN A CA 1
ATOM 2509 C C . ASN A 1 297 ? 14.133 17.438 36.188 1 46.94 297 ASN A C 1
ATOM 2511 O O . ASN A 1 297 ? 14.172 18.656 36.344 1 46.94 297 ASN A O 1
ATOM 2515 N N . ARG A 1 298 ? 13.477 16.641 36.812 1 48.34 298 ARG A N 1
ATOM 2516 C CA . ARG A 1 298 ? 12.812 17.125 38.031 1 48.34 298 ARG A CA 1
ATOM 2517 C C . ARG A 1 298 ? 13.828 17.531 39.094 1 48.34 298 ARG A C 1
ATOM 2519 O O . ARG A 1 298 ? 13.648 18.547 39.75 1 48.34 298 ARG A O 1
ATOM 2526 N N . LEU A 1 299 ? 14.797 16.688 39.188 1 50.34 299 LEU A N 1
ATOM 2527 C CA . LEU A 1 299 ? 15.828 17.031 40.156 1 50.34 299 LEU A CA 1
ATOM 2528 C C . LEU A 1 299 ? 16.594 18.281 39.719 1 50.34 299 LEU A C 1
ATOM 2530 O O . LEU A 1 299 ? 16.906 19.141 40.562 1 50.34 299 LEU A O 1
ATOM 2534 N N . SER A 1 300 ? 16.859 18.266 38.531 1 48.44 300 SER A N 1
ATOM 2535 C CA . SER A 1 300 ? 17.578 19.453 38.062 1 48.44 300 SER A CA 1
ATOM 2536 C C . SER A 1 300 ? 16.719 20.703 38.188 1 48.44 300 SER A C 1
ATOM 2538 O O . SER A 1 300 ? 17.219 21.797 38.438 1 48.44 300 SER A O 1
ATOM 2540 N N . SER A 1 301 ? 15.531 20.438 37.906 1 46.84 301 SER A N 1
ATOM 2541 C CA . SER A 1 301 ? 14.625 21.562 38.094 1 46.84 301 SER A CA 1
ATOM 2542 C C . SER A 1 301 ? 14.523 21.938 39.562 1 46.84 301 SER A C 1
ATOM 2544 O O . SER A 1 301 ? 14.336 23.109 39.906 1 46.84 301 SER A O 1
ATOM 2546 N N . LEU A 1 302 ? 14.711 20.969 40.375 1 45.38 302 LEU A N 1
ATOM 2547 C CA . LEU A 1 302 ? 14.719 21.266 41.781 1 45.38 302 LEU A CA 1
ATOM 2548 C C . LEU A 1 302 ? 15.977 22.031 42.188 1 45.38 302 LEU A C 1
ATOM 2550 O O . LEU A 1 302 ? 15.938 22.875 43.094 1 45.38 302 LEU A O 1
ATOM 2554 N N . PHE A 1 303 ? 17.031 21.719 41.469 1 45.69 303 PHE A N 1
ATOM 2555 C CA . PHE A 1 303 ? 18.234 22.453 41.844 1 45.69 303 PHE A CA 1
ATOM 2556 C C . PHE A 1 303 ? 18.234 23.844 41.219 1 45.69 303 PHE A C 1
ATOM 2558 O O . PHE A 1 303 ? 19 24.719 41.656 1 45.69 303 PHE A O 1
ATOM 2565 N N . GLU A 1 304 ? 17.531 23.953 40.094 1 37.06 304 GLU A N 1
ATOM 2566 C CA . GLU A 1 304 ? 17.547 25.297 39.562 1 37.06 304 GLU A CA 1
ATOM 2567 C C . GLU A 1 304 ? 16.5 26.188 40.219 1 37.06 304 GLU A C 1
ATOM 2569 O O . GLU A 1 304 ? 16.406 27.375 39.938 1 37.06 304 GLU A O 1
ATOM 2574 N N . ARG A 1 305 ? 15.742 25.562 41.094 1 34.5 305 ARG A N 1
ATOM 2575 C CA . ARG A 1 305 ? 15 26.438 41.969 1 34.5 305 ARG A CA 1
ATOM 2576 C C . ARG A 1 305 ? 15.852 26.828 43.188 1 34.5 305 ARG A C 1
ATOM 2578 O O . ARG A 1 305 ? 16.578 26 43.75 1 34.5 305 ARG A O 1
ATOM 2585 N N . MET B 1 1 ? -20.938 -20.391 -12.453 1 77.81 1 MET B N 1
ATOM 2586 C CA . MET B 1 1 ? -19.875 -20.281 -13.461 1 77.81 1 MET B CA 1
ATOM 2587 C C . MET B 1 1 ? -18.828 -19.266 -13.039 1 77.81 1 MET B C 1
ATOM 2589 O O . MET B 1 1 ? -19.156 -18.234 -12.453 1 77.81 1 MET B O 1
ATOM 2593 N N . VAL B 1 2 ? -17.594 -19.688 -13.281 1 91.38 2 VAL B N 1
ATOM 2594 C CA . VAL B 1 2 ? -16.453 -18.844 -12.922 1 91.38 2 VAL B CA 1
ATOM 2595 C C . VAL B 1 2 ? -16.406 -17.625 -13.852 1 91.38 2 VAL B C 1
ATOM 2597 O O . VAL B 1 2 ? -16.469 -17.766 -15.07 1 91.38 2 VAL B O 1
ATOM 2600 N N . GLU B 1 3 ? -16.422 -16.453 -13.266 1 95.94 3 GLU B N 1
ATOM 2601 C CA . GLU B 1 3 ? -16.469 -15.219 -14.031 1 95.94 3 GLU B CA 1
ATOM 2602 C C . GLU B 1 3 ? -15.07 -14.766 -14.453 1 95.94 3 GLU B C 1
ATOM 2604 O O . GLU B 1 3 ? -14.906 -14.156 -15.508 1 95.94 3 GLU B O 1
ATOM 2609 N N . THR B 1 4 ? -14.117 -14.977 -13.648 1 98.44 4 THR B N 1
ATOM 2610 C CA . THR B 1 4 ? -12.742 -14.562 -13.93 1 98.44 4 THR B CA 1
ATOM 2611 C C . THR B 1 4 ? -12.133 -15.422 -15.031 1 98.44 4 THR B C 1
ATOM 2613 O O . THR B 1 4 ? -12.203 -16.656 -14.984 1 98.44 4 THR B O 1
ATOM 2616 N N . PRO B 1 5 ? -11.547 -14.828 -16.062 1 98.88 5 PRO B N 1
ATOM 2617 C CA . PRO B 1 5 ? -10.883 -15.617 -17.094 1 98.88 5 PRO B CA 1
ATOM 2618 C C . PRO B 1 5 ? -9.836 -16.578 -16.531 1 98.88 5 PRO B C 1
ATOM 2620 O O . PRO B 1 5 ? -9.125 -16.234 -15.594 1 98.88 5 PRO B O 1
ATOM 2623 N N . VAL B 1 6 ? -9.766 -17.766 -17.125 1 98.88 6 VAL B N 1
ATOM 2624 C CA . VAL B 1 6 ? -8.844 -18.781 -16.641 1 98.88 6 VAL B CA 1
ATOM 2625 C C . VAL B 1 6 ? -7.805 -19.094 -17.703 1 98.88 6 VAL B C 1
ATOM 2627 O O . VAL B 1 6 ? -8.156 -19.391 -18.859 1 98.88 6 VAL B O 1
ATOM 2630 N N . LEU B 1 7 ? -6.555 -18.984 -17.344 1 98.94 7 LEU B N 1
ATOM 2631 C CA . LEU B 1 7 ? -5.449 -19.422 -18.188 1 98.94 7 LEU B CA 1
ATOM 2632 C C . LEU B 1 7 ? -4.945 -20.797 -17.766 1 98.94 7 LEU B C 1
ATOM 2634 O O . LEU B 1 7 ? -4.543 -20.984 -16.609 1 98.94 7 LEU B O 1
ATOM 2638 N N . PHE B 1 8 ? -5.008 -21.734 -18.609 1 98.88 8 PHE B N 1
ATOM 2639 C CA . PHE B 1 8 ? -4.477 -23.078 -18.438 1 98.88 8 PHE B CA 1
ATOM 2640 C C . PHE B 1 8 ? -3.184 -23.266 -19.219 1 98.88 8 PHE B C 1
ATOM 2642 O O . PHE B 1 8 ? -3.189 -23.219 -20.453 1 98.88 8 PHE B O 1
ATOM 2649 N N . VAL B 1 9 ? -2.061 -23.453 -18.5 1 98.81 9 VAL B N 1
ATOM 2650 C CA . VAL B 1 9 ? -0.747 -23.531 -19.125 1 98.81 9 VAL B CA 1
ATOM 2651 C C . VAL B 1 9 ? -0.266 -24.984 -19.141 1 98.81 9 VAL B C 1
ATOM 2653 O O . VAL B 1 9 ? -0.101 -25.594 -18.078 1 98.81 9 VAL B O 1
ATOM 2656 N N . THR B 1 10 ? 0.084 -25.516 -20.375 1 98.62 10 THR B N 1
ATOM 2657 C CA . THR B 1 10 ? 0.396 -26.938 -20.469 1 98.62 10 THR B CA 1
ATOM 2658 C C . THR B 1 10 ? 1.622 -27.156 -21.359 1 98.62 10 THR B C 1
ATOM 2660 O O . THR B 1 10 ? 2.088 -26.234 -22.031 1 98.62 10 THR B O 1
ATOM 2663 N N . PHE B 1 11 ? 2.133 -28.438 -21.188 1 98.06 11 PHE B N 1
ATOM 2664 C CA . PHE B 1 11 ? 3.277 -28.859 -22 1 98.06 11 PHE B CA 1
ATOM 2665 C C . PHE B 1 11 ? 3.168 -30.328 -22.375 1 98.06 11 PHE B C 1
ATOM 2667 O O . PHE B 1 11 ? 2.412 -30.688 -23.281 1 98.06 11 PHE B O 1
ATOM 2674 N N . VAL B 1 12 ? 3.738 -31.25 -21.594 1 97.56 12 VAL B N 1
ATOM 2675 C CA . VAL B 1 12 ? 3.795 -32.594 -22.141 1 97.56 12 VAL B CA 1
ATOM 2676 C C . VAL B 1 12 ? 3.553 -33.625 -21.031 1 97.56 12 VAL B C 1
ATOM 2678 O O . VAL B 1 12 ? 4.012 -34.75 -21.109 1 97.56 12 VAL B O 1
ATOM 2681 N N . ARG B 1 13 ? 2.863 -33.25 -20 1 96.38 13 ARG B N 1
ATOM 2682 C CA . ARG B 1 13 ? 2.59 -34.188 -18.891 1 96.38 13 ARG B CA 1
ATOM 2683 C C . ARG B 1 13 ? 1.094 -34.469 -18.766 1 96.38 13 ARG B C 1
ATOM 2685 O O . ARG B 1 13 ? 0.446 -33.969 -17.844 1 96.38 13 ARG B O 1
ATOM 2692 N N . PRO B 1 14 ? 0.585 -35.312 -19.609 1 97.38 14 PRO B N 1
ATOM 2693 C CA . PRO B 1 14 ? -0.864 -35.5 -19.625 1 97.38 14 PRO B CA 1
ATOM 2694 C C . PRO B 1 14 ? -1.407 -36.062 -18.312 1 97.38 14 PRO B C 1
ATOM 2696 O O . PRO B 1 14 ? -2.547 -35.75 -17.938 1 97.38 14 PRO B O 1
ATOM 2699 N N . ASP B 1 15 ? -0.597 -36.875 -17.562 1 95.06 15 ASP B N 1
ATOM 2700 C CA . ASP B 1 15 ? -1.046 -37.375 -16.281 1 95.06 15 ASP B CA 1
ATOM 2701 C C . ASP B 1 15 ? -1.366 -36.25 -15.305 1 95.06 15 ASP B C 1
ATOM 2703 O O . ASP B 1 15 ? -2.336 -36.344 -14.547 1 95.06 15 ASP B O 1
ATOM 2707 N N . TYR B 1 16 ? -0.559 -35.25 -15.312 1 95.31 16 TYR B N 1
ATOM 2708 C CA . TYR B 1 16 ? -0.797 -34.062 -14.484 1 95.31 16 TYR B CA 1
ATOM 2709 C C . TYR B 1 16 ? -1.88 -33.188 -15.086 1 95.31 16 TYR B C 1
ATOM 2711 O O . TYR B 1 16 ? -2.855 -32.844 -14.422 1 95.31 16 TYR B O 1
ATOM 2719 N N . ALA B 1 17 ? -1.786 -32.906 -16.344 1 98.12 17 ALA B N 1
ATOM 2720 C CA . ALA B 1 17 ? -2.654 -31.969 -17.047 1 98.12 17 ALA B CA 1
ATOM 2721 C C . ALA B 1 17 ? -4.117 -32.406 -16.953 1 98.12 17 ALA B C 1
ATOM 2723 O O . ALA B 1 17 ? -5.012 -31.562 -16.844 1 98.12 17 ALA B O 1
ATOM 2724 N N . ARG B 1 18 ? -4.305 -33.688 -17.016 1 98.31 18 ARG B N 1
ATOM 2725 C CA . ARG B 1 18 ? -5.668 -34.219 -16.969 1 98.31 18 ARG B CA 1
ATOM 2726 C C . ARG B 1 18 ? -6.352 -33.844 -15.656 1 98.31 18 ARG B C 1
ATOM 2728 O O . ARG B 1 18 ? -7.508 -33.406 -15.656 1 98.31 18 ARG B O 1
ATOM 2735 N N . GLN B 1 19 ? -5.676 -33.969 -14.594 1 96.88 19 GLN B N 1
ATOM 2736 C CA . GLN B 1 19 ? -6.238 -33.688 -13.281 1 96.88 19 GLN B CA 1
ATOM 2737 C C . GLN B 1 19 ? -6.582 -32.188 -13.156 1 96.88 19 GLN B C 1
ATOM 2739 O O . GLN B 1 19 ? -7.668 -31.844 -12.695 1 96.88 19 GLN B O 1
ATOM 2744 N N . THR B 1 20 ? -5.676 -31.359 -13.57 1 97.88 20 THR B N 1
ATOM 2745 C CA . THR B 1 20 ? -5.918 -29.922 -13.531 1 97.88 20 THR B CA 1
ATOM 2746 C C . THR B 1 20 ? -7.062 -29.547 -14.469 1 97.88 20 THR B C 1
ATOM 2748 O O . THR B 1 20 ? -7.941 -28.75 -14.102 1 97.88 20 THR B O 1
ATOM 2751 N N . TRP B 1 21 ? -7.098 -30.109 -15.609 1 98.56 21 TRP B N 1
ATOM 2752 C CA . TRP B 1 21 ? -8.148 -29.875 -16.594 1 98.56 21 TRP B CA 1
ATOM 2753 C C . TRP B 1 21 ? -9.516 -30.25 -16.047 1 98.56 21 TRP B C 1
ATOM 2755 O O . TRP B 1 21 ? -10.492 -29.516 -16.219 1 98.56 21 TRP B O 1
ATOM 2765 N N . GLU B 1 22 ? -9.578 -31.391 -15.422 1 97.69 22 GLU B N 1
ATOM 2766 C CA . GLU B 1 22 ? -10.852 -31.812 -14.852 1 97.69 22 GLU B CA 1
ATOM 2767 C C . GLU B 1 22 ? -11.359 -30.812 -13.82 1 97.69 22 GLU B C 1
ATOM 2769 O O . GLU B 1 22 ? -12.562 -30.578 -13.727 1 97.69 22 GLU B O 1
ATOM 2774 N N . GLY B 1 23 ? -10.422 -30.266 -13.031 1 95.62 23 GLY B N 1
ATOM 2775 C CA . GLY B 1 23 ? -10.797 -29.219 -12.102 1 95.62 23 GLY B CA 1
ATOM 2776 C C . GLY B 1 23 ? -11.32 -27.969 -12.781 1 95.62 23 GLY B C 1
ATOM 2777 O O . GLY B 1 23 ? -12.312 -27.391 -12.336 1 95.62 23 GLY B O 1
ATOM 2778 N N . ILE B 1 24 ? -10.711 -27.578 -13.867 1 97.88 24 ILE B N 1
ATOM 2779 C CA . ILE B 1 24 ? -11.125 -26.406 -14.633 1 97.88 24 ILE B CA 1
ATOM 2780 C C . ILE B 1 24 ? -12.477 -26.672 -15.289 1 97.88 24 ILE B C 1
ATOM 2782 O O . ILE B 1 24 ? -13.406 -25.859 -15.172 1 97.88 24 ILE B O 1
ATOM 2786 N N . LYS B 1 25 ? -12.555 -27.812 -15.922 1 96.88 25 LYS B N 1
ATOM 2787 C CA . LYS B 1 25 ? -13.758 -28.188 -16.656 1 96.88 25 LYS B CA 1
ATOM 2788 C C . LYS B 1 25 ? -14.977 -28.219 -15.742 1 96.88 25 LYS B C 1
ATOM 2790 O O . LYS B 1 25 ? -16.078 -27.844 -16.156 1 96.88 25 LYS B O 1
ATOM 2795 N N . ALA B 1 26 ? -14.789 -28.625 -14.562 1 94.12 26 ALA B N 1
ATOM 2796 C CA . ALA B 1 26 ? -15.883 -28.766 -13.602 1 94.12 26 ALA B CA 1
ATOM 2797 C C . ALA B 1 26 ? -16.531 -27.422 -13.297 1 94.12 26 ALA B C 1
ATOM 2799 O O . ALA B 1 26 ? -17.688 -27.359 -12.883 1 94.12 26 ALA B O 1
ATOM 2800 N N . THR B 1 27 ? -15.859 -26.344 -13.547 1 94.62 27 THR B N 1
ATOM 2801 C CA . THR B 1 27 ? -16.375 -25.031 -13.188 1 94.62 27 THR B CA 1
ATOM 2802 C C . THR B 1 27 ? -16.922 -24.312 -14.414 1 94.62 27 THR B C 1
ATOM 2804 O O . THR B 1 27 ? -17.547 -23.25 -14.289 1 94.62 27 THR B O 1
ATOM 2807 N N . LYS B 1 28 ? -16.688 -24.859 -15.586 1 96 28 LYS B N 1
ATOM 2808 C CA . LYS B 1 28 ? -17.188 -24.312 -16.844 1 96 28 LYS B CA 1
ATOM 2809 C C . LYS B 1 28 ? -16.922 -22.812 -16.938 1 96 28 LYS B C 1
ATOM 2811 O O . LYS B 1 28 ? -17.859 -22.016 -17.047 1 96 28 LYS B O 1
ATOM 2816 N N . PRO B 1 29 ? -15.633 -22.469 -16.969 1 97.62 29 PRO B N 1
ATOM 2817 C CA . PRO B 1 29 ? -15.32 -21.031 -17.016 1 97.62 29 PRO B CA 1
ATOM 2818 C C . PRO B 1 29 ? -15.945 -20.328 -18.219 1 97.62 29 PRO B C 1
ATOM 2820 O O . PRO B 1 29 ? -16.016 -20.906 -19.312 1 97.62 29 PRO B O 1
ATOM 2823 N N . LYS B 1 30 ? -16.391 -19.109 -17.984 1 98.06 30 LYS B N 1
ATOM 2824 C CA . LYS B 1 30 ? -16.969 -18.312 -19.062 1 98.06 30 LYS B CA 1
ATOM 2825 C C . LYS B 1 30 ? -15.914 -17.984 -20.125 1 98.06 30 LYS B C 1
ATOM 2827 O O . LYS B 1 30 ? -16.234 -17.922 -21.312 1 98.06 30 LYS B O 1
ATOM 2832 N N . THR B 1 31 ? -14.789 -17.703 -19.703 1 98.75 31 THR B N 1
ATOM 2833 C CA . THR B 1 31 ? -13.664 -17.391 -20.578 1 98.75 31 THR B CA 1
ATOM 2834 C C . THR B 1 31 ? -12.461 -18.281 -20.25 1 98.75 31 THR B C 1
ATOM 2836 O O . THR B 1 31 ? -12.039 -18.359 -19.094 1 98.75 31 THR B O 1
ATOM 2839 N N . LEU B 1 32 ? -11.93 -18.938 -21.281 1 98.75 32 LEU B N 1
ATOM 2840 C CA . LEU B 1 32 ? -10.812 -19.859 -21.094 1 98.75 32 LEU B CA 1
ATOM 2841 C C . LEU B 1 32 ? -9.688 -19.562 -22.078 1 98.75 32 LEU B C 1
ATOM 2843 O O . LEU B 1 32 ? -9.938 -19.391 -23.281 1 98.75 32 LEU B O 1
ATOM 2847 N N . TYR B 1 33 ? -8.531 -19.391 -21.562 1 98.94 33 TYR B N 1
ATOM 2848 C CA . TYR B 1 33 ? -7.289 -19.312 -22.312 1 98.94 33 TYR B CA 1
ATOM 2849 C C . TYR B 1 33 ? -6.496 -20.609 -22.203 1 98.94 33 TYR B C 1
ATOM 2851 O O . TYR B 1 33 ? -5.996 -20.938 -21.141 1 98.94 33 TYR B O 1
ATOM 2859 N N . PHE B 1 34 ? -6.371 -21.312 -23.312 1 98.88 34 PHE B N 1
ATOM 2860 C CA . PHE B 1 34 ? -5.672 -22.594 -23.328 1 98.88 34 PHE B CA 1
ATOM 2861 C C . PHE B 1 34 ? -4.328 -22.469 -24.031 1 98.88 34 PHE B C 1
ATOM 2863 O O . PHE B 1 34 ? -4.273 -22.312 -25.266 1 98.88 34 PHE B O 1
ATOM 2870 N N . TYR B 1 35 ? -3.305 -22.516 -23.234 1 98.94 35 TYR B N 1
ATOM 2871 C CA . TYR B 1 35 ? -1.945 -22.406 -23.75 1 98.94 35 TYR B CA 1
ATOM 2872 C C . TYR B 1 35 ? -1.23 -23.75 -23.719 1 98.94 35 TYR B C 1
ATOM 2874 O O . TYR B 1 35 ? -1.367 -24.5 -22.75 1 98.94 35 TYR B O 1
ATOM 2882 N N . SER B 1 36 ? -0.465 -24.016 -24.766 1 98.81 36 SER B N 1
ATOM 2883 C CA . SER B 1 36 ? 0.347 -25.234 -24.797 1 98.81 36 SER B CA 1
ATOM 2884 C C . SER B 1 36 ? 1.674 -24.984 -25.516 1 98.81 36 SER B C 1
ATOM 2886 O O . SER B 1 36 ? 1.695 -24.562 -26.672 1 98.81 36 SER B O 1
ATOM 2888 N N . ASN B 1 37 ? 2.703 -25.219 -24.797 1 98.56 37 ASN B N 1
ATOM 2889 C CA . ASN B 1 37 ? 4.004 -25.25 -25.453 1 98.56 37 ASN B CA 1
ATOM 2890 C C . ASN B 1 37 ? 4.105 -26.422 -26.422 1 98.56 37 ASN B C 1
ATOM 2892 O O . ASN B 1 37 ? 3.262 -27.312 -26.406 1 98.56 37 ASN B O 1
ATOM 2896 N N . LYS B 1 38 ? 5.07 -26.406 -27.281 1 98.19 38 LYS B N 1
ATOM 2897 C CA . LYS B 1 38 ? 5.188 -27.453 -28.281 1 98.19 38 LYS B CA 1
ATOM 2898 C C . LYS B 1 38 ? 6.062 -28.594 -27.781 1 98.19 38 LYS B C 1
ATOM 2900 O O . LYS B 1 38 ? 7.129 -28.375 -27.203 1 98.19 38 LYS B O 1
ATOM 2905 N N . GLY B 1 39 ? 5.559 -29.797 -27.891 1 97.25 39 GLY B N 1
ATOM 2906 C CA . GLY B 1 39 ? 6.41 -30.938 -27.609 1 97.25 39 GLY B CA 1
ATOM 2907 C C . GLY B 1 39 ? 7.645 -31 -28.484 1 97.25 39 GLY B C 1
ATOM 2908 O O . GLY B 1 39 ? 7.59 -30.672 -29.672 1 97.25 39 GLY B O 1
ATOM 2909 N N . ARG B 1 40 ? 8.758 -31.469 -27.922 1 96.25 40 ARG B N 1
ATOM 2910 C CA . ARG B 1 40 ? 10.008 -31.547 -28.672 1 96.25 40 ARG B CA 1
ATOM 2911 C C . ARG B 1 40 ? 10.023 -32.781 -29.594 1 96.25 40 ARG B C 1
ATOM 2913 O O . ARG B 1 40 ? 9.867 -33.906 -29.125 1 96.25 40 ARG B O 1
ATOM 2920 N N . ALA B 1 41 ? 10.266 -32.562 -30.781 1 94.06 41 ALA B N 1
ATOM 2921 C CA . ALA B 1 41 ? 10.242 -33.625 -31.766 1 94.06 41 ALA B CA 1
ATOM 2922 C C . ALA B 1 41 ? 11.352 -34.625 -31.516 1 94.06 41 ALA B C 1
ATOM 2924 O O . ALA B 1 41 ? 11.203 -35.812 -31.812 1 94.06 41 ALA B O 1
ATOM 2925 N N . GLU B 1 42 ? 12.438 -34.188 -30.953 1 95 42 GLU B N 1
ATOM 2926 C CA . GLU B 1 42 ? 13.609 -35.031 -30.75 1 95 42 GLU B CA 1
ATOM 2927 C C . GLU B 1 42 ? 13.453 -35.875 -29.5 1 95 42 GLU B C 1
ATOM 2929 O O . GLU B 1 42 ? 14.211 -36.844 -29.297 1 95 42 GLU B O 1
ATOM 2934 N N . LYS B 1 43 ? 12.516 -35.594 -28.703 1 95.44 43 LYS B N 1
ATOM 2935 C CA . LYS B 1 43 ? 12.273 -36.375 -27.5 1 95.44 43 LYS B CA 1
ATOM 2936 C C . LYS B 1 43 ? 11.148 -37.406 -27.719 1 95.44 43 LYS B C 1
ATOM 2938 O O . LYS B 1 43 ? 10.016 -37 -28 1 95.44 43 LYS B O 1
ATOM 2943 N N . GLU B 1 44 ? 11.422 -38.562 -27.531 1 95.38 44 GLU B N 1
ATOM 2944 C CA . GLU B 1 44 ? 10.492 -39.656 -27.828 1 95.38 44 GLU B CA 1
ATOM 2945 C C . GLU B 1 44 ? 9.211 -39.5 -27.016 1 95.38 44 GLU B C 1
ATOM 2947 O O . GLU B 1 44 ? 9.258 -39.312 -25.797 1 95.38 44 GLU B O 1
ATOM 2952 N N . GLY B 1 45 ? 8.055 -39.562 -27.688 1 96.81 45 GLY B N 1
ATOM 2953 C CA . GLY B 1 45 ? 6.754 -39.594 -27.031 1 96.81 45 GLY B CA 1
ATOM 2954 C C . GLY B 1 45 ? 6.219 -38.219 -26.672 1 96.81 45 GLY B C 1
ATOM 2955 O O . GLY B 1 45 ? 5.047 -38.094 -26.328 1 96.81 45 GLY B O 1
ATOM 2956 N N . GLU B 1 46 ? 7.043 -37.25 -26.75 1 96.81 46 GLU B N 1
ATOM 2957 C CA . GLU B 1 46 ? 6.637 -35.906 -26.266 1 96.81 46 GLU B CA 1
ATOM 2958 C C . GLU B 1 46 ? 5.574 -35.312 -27.188 1 96.81 46 GLU B C 1
ATOM 2960 O O . GLU B 1 46 ? 4.625 -34.688 -26.703 1 96.81 46 GLU B O 1
ATOM 2965 N N . VAL B 1 47 ? 5.73 -35.5 -28.375 1 97.5 47 VAL B N 1
ATOM 2966 C CA . VAL B 1 47 ? 4.777 -34.938 -29.328 1 97.5 47 VAL B CA 1
ATOM 2967 C C . VAL B 1 47 ? 3.406 -35.562 -29.125 1 97.5 47 VAL B C 1
ATOM 2969 O O . VAL B 1 47 ? 2.383 -34.875 -29.125 1 97.5 47 VAL B O 1
ATOM 2972 N N . GLU B 1 48 ? 3.395 -36.875 -28.969 1 97.94 48 GLU B N 1
ATOM 2973 C CA . GLU B 1 48 ? 2.148 -37.594 -28.734 1 97.94 48 GLU B CA 1
ATOM 2974 C C . GLU B 1 48 ? 1.482 -37.125 -27.438 1 97.94 48 GLU B C 1
ATOM 2976 O O . GLU B 1 48 ? 0.271 -36.875 -27.406 1 97.94 48 GLU B O 1
ATOM 2981 N N . ARG B 1 49 ? 2.227 -37.031 -26.391 1 98.31 49 ARG B N 1
ATOM 2982 C CA . ARG B 1 49 ? 1.706 -36.562 -25.125 1 98.31 49 ARG B CA 1
ATOM 2983 C C . ARG B 1 49 ? 1.186 -35.125 -25.234 1 98.31 49 ARG B C 1
ATOM 2985 O O . ARG B 1 49 ? 0.152 -34.781 -24.656 1 98.31 49 ARG B O 1
ATOM 2992 N N . ASN B 1 50 ? 1.938 -34.312 -25.938 1 98.56 50 ASN B N 1
ATOM 2993 C CA . ASN B 1 50 ? 1.521 -32.938 -26.172 1 98.56 50 ASN B CA 1
ATOM 2994 C C . ASN B 1 50 ? 0.184 -32.844 -26.906 1 98.56 50 ASN B C 1
ATOM 2996 O O . ASN B 1 50 ? -0.706 -32.094 -26.516 1 98.56 50 ASN B O 1
ATOM 3000 N N . ASN B 1 51 ? 0.053 -33.656 -27.922 1 98.31 51 ASN B N 1
ATOM 3001 C CA . ASN B 1 51 ? -1.179 -33.688 -28.703 1 98.31 51 ASN B CA 1
ATOM 3002 C C . ASN B 1 51 ? -2.357 -34.156 -27.859 1 98.31 51 ASN B C 1
ATOM 3004 O O . ASN B 1 51 ? -3.484 -33.688 -28.031 1 98.31 51 ASN B O 1
ATOM 3008 N N . GLU B 1 52 ? -2.08 -35.125 -27.094 1 98.56 52 GLU B N 1
ATOM 3009 C CA . GLU B 1 52 ? -3.123 -35.594 -26.188 1 98.56 52 GLU B CA 1
ATOM 3010 C C . GLU B 1 52 ? -3.676 -34.438 -25.359 1 98.56 52 GLU B C 1
ATOM 3012 O O . GLU B 1 52 ? -4.891 -34.25 -25.266 1 98.56 52 GLU B O 1
ATOM 3017 N N . ILE B 1 53 ? -2.818 -33.688 -24.766 1 98.81 53 ILE B N 1
ATOM 3018 C CA . ILE B 1 53 ? -3.227 -32.562 -23.922 1 98.81 53 ILE B CA 1
ATOM 3019 C C . ILE B 1 53 ? -3.998 -31.547 -24.766 1 98.81 53 ILE B C 1
ATOM 3021 O O . ILE B 1 53 ? -5.059 -31.078 -24.344 1 98.81 53 ILE B O 1
ATOM 30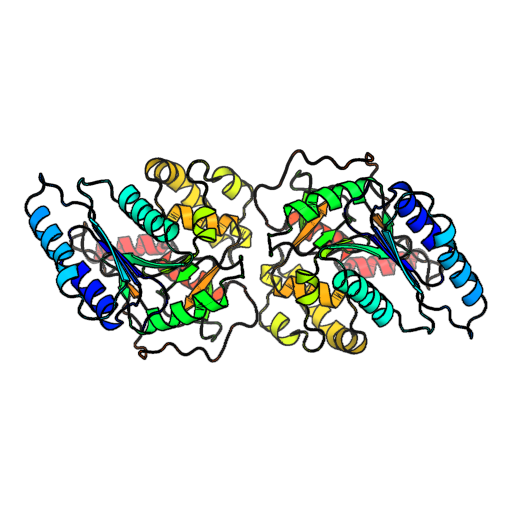25 N N . ARG B 1 54 ? -3.457 -31.172 -25.875 1 98.62 54 ARG B N 1
ATOM 3026 C CA . ARG B 1 54 ? -4.078 -30.188 -26.75 1 98.62 54 ARG B CA 1
ATOM 3027 C C . ARG B 1 54 ? -5.473 -30.625 -27.172 1 98.62 54 ARG B C 1
ATOM 3029 O O . ARG B 1 54 ? -6.348 -29.797 -27.422 1 98.62 54 ARG B O 1
ATOM 3036 N N . SER B 1 55 ? -5.711 -31.891 -27.188 1 98.56 55 SER B N 1
ATOM 3037 C CA . SER B 1 55 ? -7 -32.438 -27.609 1 98.56 55 SER B CA 1
ATOM 3038 C C . SER B 1 55 ? -8.078 -32.156 -26.578 1 98.56 55 SER B C 1
ATOM 3040 O O . SER B 1 55 ? -9.273 -32.312 -26.859 1 98.56 55 SER B O 1
ATOM 3042 N N . TYR B 1 56 ? -7.68 -31.781 -25.359 1 98.38 56 TYR B N 1
ATOM 3043 C CA . TYR B 1 56 ? -8.656 -31.5 -24.312 1 98.38 56 TYR B CA 1
ATOM 3044 C C . TYR B 1 56 ? -9.641 -30.422 -24.781 1 98.38 56 TYR B C 1
ATOM 3046 O O . TYR B 1 56 ? -10.75 -30.328 -24.266 1 98.38 56 TYR B O 1
ATOM 3054 N N . ILE B 1 57 ? -9.312 -29.547 -25.719 1 97.44 57 ILE B N 1
ATOM 3055 C CA . ILE B 1 57 ? -10.156 -28.469 -26.234 1 97.44 57 ILE B CA 1
ATOM 3056 C C . ILE B 1 57 ? -11.461 -29.062 -26.781 1 97.44 57 ILE B C 1
ATOM 3058 O O . ILE B 1 57 ? -12.5 -28.406 -26.734 1 97.44 57 ILE B O 1
ATOM 3062 N N . ASN B 1 58 ? -11.367 -30.25 -27.219 1 97.5 58 ASN B N 1
ATOM 3063 C CA . ASN B 1 58 ? -12.523 -30.922 -27.812 1 97.5 58 ASN B CA 1
ATOM 3064 C C . ASN B 1 58 ? -13.539 -31.312 -26.75 1 97.5 58 ASN B C 1
ATOM 3066 O O . ASN B 1 58 ? -14.672 -31.688 -27.078 1 97.5 58 ASN B O 1
ATOM 3070 N N . GLU B 1 59 ? -13.18 -31.219 -25.531 1 97.75 59 GLU B N 1
ATOM 3071 C CA . GLU B 1 59 ? -14.055 -31.609 -24.438 1 97.75 59 GLU B CA 1
ATOM 3072 C C . GLU B 1 59 ? -14.867 -30.422 -23.938 1 97.75 59 GLU B C 1
ATOM 3074 O O . GLU B 1 59 ? -15.719 -30.578 -23.047 1 97.75 59 GLU B O 1
ATOM 3079 N N . ILE B 1 60 ? -14.586 -29.297 -24.422 1 97.62 60 ILE B N 1
ATOM 3080 C CA . ILE B 1 60 ? -15.32 -28.094 -24.031 1 97.62 60 ILE B CA 1
ATOM 3081 C C . ILE B 1 60 ? -16.719 -28.141 -24.641 1 97.62 60 ILE B C 1
ATOM 3083 O O . ILE B 1 60 ? -16.891 -27.953 -25.844 1 97.62 60 ILE B O 1
ATOM 3087 N N . ASP B 1 61 ? -17.781 -28.344 -23.812 1 96 61 ASP B N 1
ATOM 3088 C CA . ASP B 1 61 ? -19.156 -28.531 -24.266 1 96 61 ASP B CA 1
ATOM 3089 C C . ASP B 1 61 ? -20.078 -27.516 -23.594 1 96 61 ASP B C 1
ATOM 3091 O O . ASP B 1 61 ? -21.281 -27.75 -23.484 1 96 61 ASP B O 1
ATOM 3095 N N . TRP B 1 62 ? -19.656 -26.484 -23.078 1 96.69 62 TRP B N 1
ATOM 3096 C CA . TRP B 1 62 ? -20.406 -25.391 -22.484 1 96.69 62 TRP B CA 1
ATOM 3097 C C . TRP B 1 62 ? -20.141 -24.078 -23.234 1 96.69 62 TRP B C 1
ATOM 3099 O O . TRP B 1 62 ? -19.281 -24.031 -24.109 1 96.69 62 TRP B O 1
ATOM 3109 N N . ASP B 1 63 ? -21 -23.031 -23.016 1 96.19 63 ASP B N 1
ATOM 3110 C CA . ASP B 1 63 ? -20.766 -21.719 -23.594 1 96.19 63 ASP B CA 1
ATOM 3111 C C . ASP B 1 63 ? -19.5 -21.078 -23.031 1 96.19 63 ASP B C 1
ATOM 3113 O O . ASP B 1 63 ? -19.469 -20.688 -21.875 1 96.19 63 ASP B O 1
ATOM 3117 N N . CYS B 1 64 ? -18.453 -21.078 -23.828 1 96.88 64 CYS B N 1
ATOM 3118 C CA . CYS B 1 64 ? -17.141 -20.656 -23.375 1 96.88 64 CYS B CA 1
ATOM 3119 C C . CYS B 1 64 ? -16.469 -19.766 -24.422 1 96.88 64 CYS B C 1
ATOM 3121 O O . CYS B 1 64 ? -16.391 -20.141 -25.594 1 96.88 64 CYS B O 1
ATOM 3123 N N . ASP B 1 65 ? -16.141 -18.547 -24.031 1 98.44 65 ASP B N 1
ATOM 3124 C CA . ASP B 1 65 ? -15.227 -17.75 -24.859 1 98.44 65 ASP B CA 1
ATOM 3125 C C . ASP B 1 65 ? -13.812 -18.328 -24.828 1 98.44 65 ASP B C 1
ATOM 3127 O O . ASP B 1 65 ? -13.023 -18 -23.938 1 98.44 65 ASP B O 1
ATOM 3131 N N . LEU B 1 66 ? -13.469 -19.172 -25.812 1 98.5 66 LEU B N 1
ATOM 3132 C CA . LEU B 1 66 ? -12.242 -19.953 -25.828 1 98.5 66 LEU B CA 1
ATOM 3133 C C . LEU B 1 66 ? -11.164 -19.25 -26.656 1 98.5 66 LEU B C 1
ATOM 3135 O O . LEU B 1 66 ? -11.406 -18.859 -27.797 1 98.5 66 LEU B O 1
ATOM 3139 N N . HIS B 1 67 ? -10.039 -19.016 -26.047 1 98.81 67 HIS B N 1
ATOM 3140 C CA . HIS B 1 67 ? -8.828 -18.531 -26.703 1 98.81 67 HIS B CA 1
ATOM 3141 C C . HIS B 1 67 ? -7.727 -19.578 -26.688 1 98.81 67 HIS B C 1
ATOM 3143 O O . HIS B 1 67 ? -7.434 -20.156 -25.641 1 98.81 67 HIS B O 1
ATOM 3149 N N . ILE B 1 68 ? -7.129 -19.828 -27.875 1 98.75 68 ILE B N 1
ATOM 3150 C CA . ILE B 1 68 ? -6.141 -20.891 -27.969 1 98.75 68 ILE B CA 1
ATOM 3151 C C . ILE B 1 68 ? -4.797 -20.312 -28.406 1 98.75 68 ILE B C 1
ATOM 3153 O O . ILE B 1 68 ? -4.746 -19.5 -29.344 1 98.75 68 ILE B O 1
ATOM 3157 N N . PHE B 1 69 ? -3.768 -20.641 -27.688 1 98.81 69 PHE B N 1
ATOM 3158 C CA . PHE B 1 69 ? -2.393 -20.359 -28.094 1 98.81 69 PHE B CA 1
ATOM 3159 C C . PHE B 1 69 ? -1.547 -21.625 -28.016 1 98.81 69 PHE B C 1
ATOM 3161 O O . PHE B 1 69 ? -0.89 -21.875 -27 1 98.81 69 PHE B O 1
ATOM 3168 N N . PHE B 1 70 ? -1.577 -22.516 -29.031 1 98.62 70 PHE B N 1
ATOM 3169 C CA . PHE B 1 70 ? -0.73 -23.688 -29.188 1 98.62 70 PHE B CA 1
ATOM 3170 C C . PHE B 1 70 ? 0.518 -23.359 -30 1 98.62 70 PHE B C 1
ATOM 3172 O O . PHE B 1 70 ? 0.438 -23.125 -31.203 1 98.62 70 PHE B O 1
ATOM 3179 N N . ARG B 1 71 ? 1.641 -23.391 -29.328 1 98.38 71 ARG B N 1
ATOM 3180 C CA . ARG B 1 71 ? 2.875 -22.984 -29.984 1 98.38 71 ARG B CA 1
ATOM 3181 C C . ARG B 1 71 ? 3.258 -23.953 -31.094 1 98.38 71 ARG B C 1
ATOM 3183 O O . ARG B 1 71 ? 3.07 -25.172 -30.953 1 98.38 71 ARG B O 1
ATOM 3190 N N . GLU B 1 72 ? 3.898 -23.391 -32.094 1 97.31 72 GLU B N 1
ATOM 3191 C CA . GLU B 1 72 ? 4.395 -24.203 -33.188 1 97.31 72 GLU B CA 1
ATOM 3192 C C . GLU B 1 72 ? 5.832 -24.641 -32.938 1 97.31 72 GLU B C 1
ATOM 3194 O O . GLU B 1 72 ? 6.312 -25.594 -33.562 1 97.31 72 GLU B O 1
ATOM 3199 N N . GLU B 1 73 ? 6.5 -23.891 -32.094 1 97.06 73 GLU B N 1
ATOM 3200 C CA . GLU B 1 73 ? 7.867 -24.234 -31.688 1 97.06 73 GLU B CA 1
ATOM 3201 C C . GLU B 1 73 ? 7.996 -24.312 -30.172 1 97.06 73 GLU B C 1
ATOM 3203 O O . GLU B 1 73 ? 7.324 -23.562 -29.438 1 97.06 73 GLU B O 1
ATOM 3208 N N . CYS B 1 74 ? 8.898 -25.234 -29.828 1 97.5 74 CYS B N 1
ATOM 3209 C CA . CYS B 1 74 ? 9.156 -25.375 -28.406 1 97.5 74 CYS B CA 1
ATOM 3210 C C . CYS B 1 74 ? 10.023 -24.234 -27.891 1 97.5 74 CYS B C 1
ATOM 3212 O O . CYS B 1 74 ? 11.008 -23.859 -28.531 1 97.5 74 CYS B O 1
ATOM 3214 N N . VAL B 1 75 ? 9.672 -23.562 -26.781 1 97.12 75 VAL B N 1
ATOM 3215 C CA . VAL B 1 75 ? 10.5 -22.578 -26.094 1 97.12 75 VAL B CA 1
ATOM 3216 C C . VAL B 1 75 ? 10.797 -23.047 -24.672 1 97.12 75 VAL B C 1
ATOM 3218 O O . VAL B 1 75 ? 10.172 -23.984 -24.188 1 97.12 75 VAL B O 1
ATOM 3221 N N . ASN B 1 76 ? 11.773 -22.438 -24.062 1 95.19 76 ASN B N 1
ATOM 3222 C CA . ASN B 1 76 ? 12.109 -22.844 -22.703 1 95.19 76 ASN B CA 1
ATOM 3223 C C . ASN B 1 76 ? 10.977 -22.547 -21.719 1 95.19 76 ASN B C 1
ATOM 3225 O O . ASN B 1 76 ? 10.102 -21.734 -22.016 1 95.19 76 ASN B O 1
ATOM 3229 N N . VAL B 1 77 ? 11.047 -23.219 -20.609 1 94.81 77 VAL B N 1
ATOM 3230 C CA . VAL B 1 77 ? 9.945 -23.234 -19.656 1 94.81 77 VAL B CA 1
ATOM 3231 C C . VAL B 1 77 ? 9.672 -21.812 -19.156 1 94.81 77 VAL B C 1
ATOM 3233 O O . VAL B 1 77 ? 8.523 -21.438 -18.938 1 94.81 77 VAL B O 1
ATOM 3236 N N . TYR B 1 78 ? 10.664 -20.984 -19 1 94.81 78 TYR B N 1
ATOM 3237 C CA . TYR B 1 78 ? 10.508 -19.625 -18.469 1 94.81 78 TYR B CA 1
ATOM 3238 C C . TYR B 1 78 ? 9.828 -18.719 -19.484 1 94.81 78 TYR B C 1
ATOM 3240 O O . TYR B 1 78 ? 8.875 -18.016 -19.156 1 94.81 78 TYR B O 1
ATOM 3248 N N . ASP B 1 79 ? 10.258 -18.781 -20.688 1 96.06 79 ASP B N 1
ATOM 3249 C CA . ASP B 1 79 ? 9.641 -18.016 -21.766 1 96.06 79 ASP B CA 1
ATOM 3250 C C . ASP B 1 79 ? 8.203 -18.469 -22.016 1 96.06 79 ASP B C 1
ATOM 3252 O O . ASP B 1 79 ? 7.332 -17.641 -22.312 1 96.06 79 ASP B O 1
ATOM 3256 N N . SER B 1 80 ? 8.047 -19.719 -21.859 1 97.38 80 SER B N 1
ATOM 3257 C CA . SER B 1 80 ? 6.723 -20.281 -22.078 1 97.38 80 SER B CA 1
ATOM 3258 C C . SER B 1 80 ? 5.715 -19.734 -21.078 1 97.38 80 SER B C 1
ATOM 3260 O O . SER B 1 80 ? 4.684 -19.188 -21.453 1 97.38 80 SER B O 1
ATOM 3262 N N . LEU B 1 81 ? 6.043 -19.828 -19.828 1 97.12 81 LEU B N 1
ATOM 3263 C CA . LEU B 1 81 ? 5.133 -19.406 -18.766 1 97.12 81 LEU B CA 1
ATOM 3264 C C . LEU B 1 81 ? 4.926 -17.891 -18.812 1 97.12 81 LEU B C 1
ATOM 3266 O O . LEU B 1 81 ? 3.791 -17.406 -18.75 1 97.12 81 LEU B O 1
ATOM 3270 N N . ARG B 1 82 ? 5.965 -17.141 -18.922 1 97.19 82 ARG B N 1
ATOM 3271 C CA . ARG B 1 82 ? 5.852 -15.688 -19 1 97.19 82 ARG B CA 1
ATOM 3272 C C . ARG B 1 82 ? 5.039 -15.258 -20.219 1 97.19 82 ARG B C 1
ATOM 3274 O O . ARG B 1 82 ? 4.18 -14.383 -20.109 1 97.19 82 ARG B O 1
ATOM 3281 N N . GLY B 1 83 ? 5.348 -15.906 -21.328 1 97.88 83 GLY B N 1
ATOM 3282 C CA . GLY B 1 83 ? 4.617 -15.594 -22.547 1 97.88 83 GLY B CA 1
ATOM 3283 C C . GLY B 1 83 ? 3.131 -15.875 -22.438 1 97.88 83 GLY B C 1
ATOM 3284 O O . GLY B 1 83 ? 2.311 -15.109 -22.938 1 97.88 83 GLY B O 1
ATOM 3285 N N . ALA B 1 84 ? 2.775 -16.969 -21.812 1 98.75 84 ALA B N 1
ATOM 3286 C CA . ALA B 1 84 ? 1.372 -17.328 -21.609 1 98.75 84 ALA B CA 1
ATOM 3287 C C . ALA B 1 84 ? 0.664 -16.281 -20.75 1 98.75 84 ALA B C 1
ATOM 3289 O O . ALA B 1 84 ? -0.46 -15.875 -21.047 1 98.75 84 ALA B O 1
ATOM 3290 N N . ILE B 1 85 ? 1.299 -15.844 -19.688 1 98.81 85 ILE B N 1
ATOM 3291 C CA . ILE B 1 85 ? 0.717 -14.867 -18.781 1 98.81 85 ILE B CA 1
ATOM 3292 C C . ILE B 1 85 ? 0.595 -13.516 -19.484 1 98.81 85 ILE B C 1
ATOM 3294 O O . ILE B 1 85 ? -0.422 -12.836 -19.344 1 98.81 85 ILE B O 1
ATOM 3298 N N . ASP B 1 86 ? 1.625 -13.156 -20.25 1 98.69 86 ASP B N 1
ATOM 3299 C CA . ASP B 1 86 ? 1.538 -11.945 -21.062 1 98.69 86 ASP B CA 1
ATOM 3300 C C . ASP B 1 86 ? 0.327 -11.992 -21.984 1 98.69 86 ASP B C 1
ATOM 3302 O O . ASP B 1 86 ? -0.41 -11.016 -22.109 1 98.69 86 ASP B O 1
ATOM 3306 N N . TRP B 1 87 ? 0.176 -13.078 -22.594 1 98.88 87 TRP B N 1
ATOM 3307 C CA . TRP B 1 87 ? -0.925 -13.258 -23.531 1 98.88 87 TRP B CA 1
ATOM 3308 C C . TRP B 1 87 ? -2.27 -13.07 -22.844 1 98.88 87 TRP B C 1
ATOM 3310 O O . TRP B 1 87 ? -3.156 -12.391 -23.359 1 98.88 87 TRP B O 1
ATOM 3320 N N . LEU B 1 88 ? -2.422 -13.617 -21.688 1 98.88 88 LEU B N 1
ATOM 3321 C CA . LEU B 1 88 ? -3.639 -13.422 -20.906 1 98.88 88 LEU B CA 1
ATOM 3322 C C . LEU B 1 88 ? -3.885 -11.938 -20.641 1 98.88 88 LEU B C 1
ATOM 3324 O O . LEU B 1 88 ? -4.969 -11.422 -20.938 1 98.88 88 LEU B O 1
ATOM 3328 N N . PHE B 1 89 ? -2.873 -11.211 -20.188 1 98.81 89 PHE B N 1
ATOM 3329 C CA . PHE B 1 89 ? -3.053 -9.844 -19.719 1 98.81 89 PHE B CA 1
ATOM 3330 C C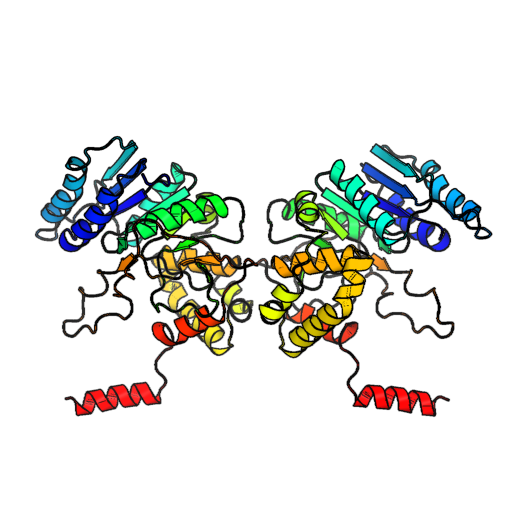 . PHE B 1 89 ? -3 -8.859 -20.875 1 98.81 89 PHE B C 1
ATOM 3332 O O . PHE B 1 89 ? -3.324 -7.68 -20.719 1 98.81 89 PHE B O 1
ATOM 3339 N N . ASP B 1 90 ? -2.611 -9.297 -22.031 1 98.62 90 ASP B N 1
ATOM 3340 C CA . ASP B 1 90 ? -2.812 -8.5 -23.234 1 98.62 90 ASP B CA 1
ATOM 3341 C C . ASP B 1 90 ? -4.293 -8.414 -23.594 1 98.62 90 ASP B C 1
ATOM 3343 O O . ASP B 1 90 ? -4.723 -7.461 -24.25 1 98.62 90 ASP B O 1
ATOM 3347 N N . ASN B 1 91 ? -5.004 -9.359 -23.094 1 98.75 91 ASN B N 1
ATOM 3348 C CA . ASN B 1 91 ? -6.391 -9.453 -23.531 1 98.75 91 ASN B CA 1
ATOM 3349 C C . ASN B 1 91 ? -7.367 -9.234 -22.391 1 98.75 91 ASN B C 1
ATOM 3351 O O . ASN B 1 91 ? -8.531 -8.914 -22.609 1 98.75 91 ASN B O 1
ATOM 3355 N N . GLU B 1 92 ? -6.93 -9.438 -21.156 1 98.81 92 GLU B N 1
ATOM 3356 C CA . GLU B 1 92 ? -7.797 -9.367 -19.984 1 98.81 92 GLU B CA 1
ATOM 3357 C C . GLU B 1 92 ? -7.227 -8.414 -18.938 1 98.81 92 GLU B C 1
ATOM 3359 O O . GLU B 1 92 ? -6.012 -8.328 -18.766 1 98.81 92 GLU B O 1
ATOM 3364 N N . GLU B 1 93 ? -8.094 -7.828 -18.109 1 98.56 93 GLU B N 1
ATOM 3365 C CA . GLU B 1 93 ? -7.664 -6.961 -17.016 1 98.56 93 GLU B CA 1
ATOM 3366 C C . GLU B 1 93 ? -7.352 -7.77 -15.766 1 98.56 93 GLU B C 1
ATOM 3368 O O . GLU B 1 93 ? -6.684 -7.277 -14.852 1 98.56 93 GLU B O 1
ATOM 3373 N N . ARG B 1 94 ? -7.895 -8.93 -15.719 1 98.75 94 ARG B N 1
ATOM 3374 C CA . ARG B 1 94 ? -7.684 -9.852 -14.609 1 98.75 94 ARG B CA 1
ATOM 3375 C C . ARG B 1 94 ? -7.738 -11.297 -15.086 1 98.75 94 ARG B C 1
ATOM 3377 O O . ARG B 1 94 ? -8.25 -11.586 -16.172 1 98.75 94 ARG B O 1
ATOM 3384 N N . GLY B 1 95 ? -7.176 -12.219 -14.25 1 98.81 95 GLY B N 1
ATOM 3385 C CA . GLY B 1 95 ? -7.254 -13.609 -14.672 1 98.81 95 GLY B CA 1
ATOM 3386 C C . GLY B 1 95 ? -6.68 -14.57 -13.656 1 98.81 95 GLY B C 1
ATOM 3387 O O . GLY B 1 95 ? -5.863 -14.188 -12.812 1 98.81 95 GLY B O 1
ATOM 3388 N N . ILE B 1 96 ? -7.141 -15.789 -13.742 1 98.88 96 ILE B N 1
ATOM 3389 C CA . ILE B 1 96 ? -6.633 -16.922 -12.984 1 98.88 96 ILE B CA 1
ATOM 3390 C C . ILE B 1 96 ? -5.562 -17.656 -13.805 1 98.88 96 ILE B C 1
ATOM 3392 O O . ILE B 1 96 ? -5.715 -17.844 -15.016 1 98.88 96 ILE B O 1
ATOM 3396 N N . ILE B 1 97 ? -4.484 -18.047 -13.164 1 98.88 97 ILE B N 1
ATOM 3397 C CA . ILE B 1 97 ? -3.4 -18.766 -13.828 1 98.88 97 ILE B CA 1
ATOM 3398 C C . ILE B 1 97 ? -3.188 -20.125 -13.172 1 98.88 97 ILE B C 1
ATOM 3400 O O . ILE B 1 97 ? -2.977 -20.203 -11.961 1 98.88 97 ILE B O 1
ATOM 3404 N N . LEU B 1 98 ? -3.23 -21.172 -13.961 1 98.62 98 LEU B N 1
ATOM 3405 C CA . LEU B 1 98 ? -3.018 -22.531 -13.516 1 98.62 98 LEU B CA 1
ATOM 3406 C C . LEU B 1 98 ? -2.047 -23.266 -14.445 1 98.62 98 LEU B C 1
ATOM 3408 O O . LEU B 1 98 ? -2.283 -23.359 -15.648 1 98.62 98 LEU B O 1
ATOM 3412 N N . GLU B 1 99 ? -0.992 -23.75 -13.82 1 97.75 99 GLU B N 1
ATOM 3413 C CA . GLU B 1 99 ? -0.107 -24.672 -14.531 1 97.75 99 GLU B CA 1
ATOM 3414 C C . GLU B 1 99 ? -0.667 -26.094 -14.523 1 97.75 99 GLU B C 1
ATOM 3416 O O . GLU B 1 99 ? -1.569 -26.406 -13.75 1 97.75 99 GLU B O 1
ATOM 3421 N N . GLU B 1 100 ? -0.114 -26.906 -15.336 1 96.5 100 GLU B N 1
ATOM 3422 C CA . GLU B 1 100 ? -0.667 -28.234 -15.547 1 96.5 100 GLU B CA 1
ATOM 3423 C C . GLU B 1 100 ? -0.496 -29.109 -14.305 1 96.5 100 GLU B C 1
ATOM 3425 O O . GLU B 1 100 ? -1.163 -30.125 -14.156 1 96.5 100 GLU B O 1
ATOM 3430 N N . ASP B 1 101 ? 0.419 -28.703 -13.398 1 94.81 101 ASP B N 1
ATOM 3431 C CA . ASP B 1 101 ? 0.625 -29.531 -12.219 1 94.81 101 ASP B CA 1
ATOM 3432 C C . ASP B 1 101 ? -0.048 -28.922 -10.992 1 94.81 101 ASP B C 1
ATOM 3434 O O . ASP B 1 101 ? 0.255 -29.297 -9.852 1 94.81 101 ASP B O 1
ATOM 3438 N N . CYS B 1 102 ? -0.949 -27.953 -11.141 1 96.06 102 CYS B N 1
ATOM 3439 C CA . CYS B 1 102 ? -1.697 -27.328 -10.055 1 96.06 102 CYS B CA 1
ATOM 3440 C C . CYS B 1 102 ? -3.182 -27.656 -10.156 1 96.06 102 CYS B C 1
ATOM 3442 O O . CYS B 1 102 ? -3.904 -27.047 -10.953 1 96.06 102 CYS B O 1
ATOM 3444 N N . VAL B 1 103 ? -3.67 -28.516 -9.273 1 96.19 103 VAL B N 1
ATOM 3445 C CA . VAL B 1 103 ? -5.039 -29.016 -9.336 1 96.19 103 VAL B CA 1
ATOM 3446 C C . VAL B 1 103 ? -5.941 -28.172 -8.438 1 96.19 103 VAL B C 1
ATOM 3448 O O . VAL B 1 103 ? -5.844 -28.25 -7.211 1 96.19 103 VAL B O 1
ATOM 3451 N N . PRO B 1 104 ? -6.879 -27.422 -9.016 1 96.38 104 PRO B N 1
ATOM 3452 C CA . PRO B 1 104 ? -7.734 -26.531 -8.219 1 96.38 104 PRO B CA 1
ATOM 3453 C C . PRO B 1 104 ? -8.977 -27.25 -7.691 1 96.38 104 PRO B C 1
ATOM 3455 O O . PRO B 1 104 ? -9.461 -28.188 -8.312 1 96.38 104 PRO B O 1
ATOM 3458 N N . THR B 1 105 ? -9.492 -26.781 -6.598 1 94.88 105 THR B N 1
ATOM 3459 C CA . THR B 1 105 ? -10.836 -27.125 -6.133 1 94.88 105 THR B CA 1
ATOM 3460 C C . THR B 1 105 ? -11.859 -26.125 -6.652 1 94.88 105 THR B C 1
ATOM 3462 O O . THR B 1 105 ? -11.5 -25.047 -7.121 1 94.88 105 THR B O 1
ATOM 3465 N N . LYS B 1 106 ? -13.133 -26.516 -6.613 1 94.75 106 LYS B N 1
ATOM 3466 C CA . LYS B 1 106 ? -14.18 -25.562 -6.973 1 94.75 106 LYS B CA 1
ATOM 3467 C C . LYS B 1 106 ? -14.156 -24.344 -6.062 1 94.75 106 LYS B C 1
ATOM 3469 O O . LYS B 1 106 ? -14.414 -23.219 -6.508 1 94.75 106 LYS B O 1
ATOM 3474 N N . ALA B 1 107 ? -13.82 -24.562 -4.848 1 95.44 107 ALA B N 1
ATOM 3475 C CA . ALA B 1 107 ? -13.766 -23.484 -3.863 1 95.44 107 ALA B CA 1
ATOM 3476 C C . ALA B 1 107 ? -12.695 -22.453 -4.234 1 95.44 107 ALA B C 1
ATOM 3478 O O . ALA B 1 107 ? -12.852 -21.266 -3.961 1 95.44 107 ALA B O 1
ATOM 3479 N N . PHE B 1 108 ? -11.688 -22.906 -4.863 1 97.25 108 PHE B N 1
ATOM 3480 C CA . PHE B 1 108 ? -10.633 -22 -5.312 1 97.25 108 PHE B CA 1
ATOM 3481 C C . PHE B 1 108 ? -11.195 -20.938 -6.246 1 97.25 108 PHE B C 1
ATOM 3483 O O . PHE B 1 108 ? -10.945 -19.734 -6.059 1 97.25 108 PHE B O 1
ATOM 3490 N N . PHE B 1 109 ? -11.977 -21.344 -7.18 1 97.75 109 PHE B N 1
ATOM 3491 C CA . PHE B 1 109 ? -12.539 -20.422 -8.164 1 97.75 109 PHE B CA 1
ATOM 3492 C C . PHE B 1 109 ? -13.531 -19.469 -7.516 1 97.75 109 PHE B C 1
ATOM 3494 O O . PHE B 1 109 ? -13.555 -18.281 -7.832 1 97.75 109 PHE B O 1
ATOM 3501 N N . SER B 1 110 ? -14.312 -20 -6.641 1 96.69 110 SER B N 1
ATOM 3502 C CA . SER B 1 110 ? -15.234 -19.172 -5.875 1 96.69 110 SER B CA 1
ATOM 3503 C C . SER B 1 110 ? -14.492 -18.109 -5.07 1 96.69 110 SER B C 1
ATOM 3505 O O . SER B 1 110 ? -14.891 -16.953 -5.059 1 96.69 110 SER B O 1
ATOM 3507 N N . PHE B 1 111 ? -13.445 -18.5 -4.422 1 97.5 111 PHE B N 1
ATOM 3508 C CA . PHE B 1 111 ? -12.625 -17.594 -3.623 1 97.5 111 PHE B CA 1
ATOM 3509 C C . PHE B 1 111 ? -12.039 -16.484 -4.492 1 97.5 111 PHE B C 1
ATOM 3511 O O . PHE B 1 111 ? -12.141 -15.305 -4.156 1 97.5 111 PHE B O 1
ATOM 3518 N N . VAL B 1 112 ? -11.492 -16.828 -5.648 1 98.25 112 VAL B N 1
ATOM 3519 C CA . VAL B 1 112 ? -10.852 -15.867 -6.527 1 98.25 112 VAL B CA 1
ATOM 3520 C C . VAL B 1 112 ? -11.891 -14.883 -7.062 1 98.25 112 VAL B C 1
ATOM 3522 O O . VAL B 1 112 ? -11.672 -13.672 -7.066 1 98.25 112 VAL B O 1
ATOM 3525 N N . ASP B 1 113 ? -13.016 -15.383 -7.477 1 98.06 113 ASP B N 1
ATOM 3526 C CA . ASP B 1 113 ? -14.047 -14.508 -8.016 1 98.06 113 ASP B CA 1
ATOM 3527 C C . ASP B 1 113 ? -14.469 -13.453 -6.992 1 98.06 113 ASP B C 1
ATOM 3529 O O . ASP B 1 113 ? -14.734 -12.305 -7.348 1 98.06 113 ASP B O 1
ATOM 3533 N N . GLN B 1 114 ? -14.484 -13.836 -5.754 1 97.81 114 GLN B N 1
ATOM 3534 C CA . GLN B 1 114 ? -14.867 -12.914 -4.691 1 97.81 114 GLN B CA 1
ATOM 3535 C C . GLN B 1 114 ? -13.758 -11.898 -4.414 1 97.81 114 GLN B C 1
ATOM 3537 O O . GLN B 1 114 ? -14.008 -10.695 -4.352 1 97.81 114 GLN B O 1
ATOM 3542 N N . MET B 1 115 ? -12.539 -12.352 -4.355 1 98.19 115 MET B N 1
ATOM 3543 C CA . MET B 1 115 ? -11.43 -11.516 -3.902 1 98.19 115 MET B CA 1
ATOM 3544 C C . MET B 1 115 ? -10.93 -10.617 -5.027 1 98.19 115 MET B C 1
ATOM 3546 O O . MET B 1 115 ? -10.523 -9.477 -4.781 1 98.19 115 MET B O 1
ATOM 3550 N N . ILE B 1 116 ? -10.953 -11.141 -6.234 1 98.44 116 ILE B N 1
ATOM 3551 C CA . ILE B 1 116 ? -10.375 -10.398 -7.355 1 98.44 116 ILE B CA 1
ATOM 3552 C C . ILE B 1 116 ? -11.203 -9.148 -7.629 1 98.44 116 ILE B C 1
ATOM 3554 O O . ILE B 1 116 ? -10.664 -8.117 -8.031 1 98.44 116 ILE B O 1
ATOM 3558 N N . GLU B 1 117 ? -12.523 -9.227 -7.422 1 96.94 117 GLU B N 1
ATOM 3559 C CA . GLU B 1 117 ? -13.383 -8.055 -7.539 1 96.94 117 GLU B CA 1
ATOM 3560 C C . GLU B 1 117 ? -13.195 -7.113 -6.352 1 96.94 117 GLU B C 1
ATOM 3562 O O . GLU B 1 117 ? -13.102 -5.895 -6.523 1 96.94 117 GLU B O 1
ATOM 3567 N N . LYS B 1 118 ? -13.148 -7.641 -5.227 1 96.69 118 LYS B N 1
ATOM 3568 C CA . LYS B 1 118 ? -13.047 -6.871 -3.99 1 96.69 118 LYS B CA 1
ATOM 3569 C C . LYS B 1 118 ? -11.805 -5.988 -3.986 1 96.69 118 LYS B C 1
ATOM 3571 O O . LYS B 1 118 ? -11.859 -4.84 -3.543 1 96.69 118 LYS B O 1
ATOM 3576 N N . PHE B 1 119 ? -10.703 -6.496 -4.508 1 96.19 119 PHE B N 1
ATOM 3577 C CA . PHE B 1 119 ? -9.43 -5.797 -4.352 1 96.19 119 PHE B CA 1
ATOM 3578 C C . PHE B 1 119 ? -8.969 -5.215 -5.684 1 96.19 119 PHE B C 1
ATOM 3580 O O . PHE B 1 119 ? -7.812 -4.805 -5.82 1 96.19 119 PHE B O 1
ATOM 3587 N N . LYS B 1 120 ? -9.867 -5.074 -6.605 1 96 120 LYS B N 1
ATOM 3588 C CA . LYS B 1 120 ? -9.562 -4.59 -7.945 1 96 120 LYS B CA 1
ATOM 3589 C C . LYS B 1 120 ? -8.891 -3.223 -7.895 1 96 120 LYS B C 1
ATOM 3591 O O . LYS B 1 120 ? -7.902 -2.982 -8.594 1 96 120 LYS B O 1
ATOM 3596 N N . GLU B 1 121 ? -9.312 -2.402 -6.965 1 89.44 121 GLU B N 1
ATOM 3597 C CA . GLU B 1 121 ? -8.82 -1.028 -6.945 1 89.44 121 GLU B CA 1
ATOM 3598 C C . GLU B 1 121 ? -7.773 -0.83 -5.852 1 89.44 121 GLU B C 1
ATOM 3600 O O . GLU B 1 121 ? -7.184 0.246 -5.738 1 89.44 121 GLU B O 1
ATOM 3605 N N . ASP B 1 122 ? -7.582 -1.789 -4.977 1 90.62 122 ASP B N 1
ATOM 3606 C CA . ASP B 1 122 ? -6.598 -1.679 -3.906 1 90.62 122 ASP B CA 1
ATOM 3607 C C . ASP B 1 122 ? -5.215 -2.113 -4.383 1 90.62 122 ASP B C 1
ATOM 3609 O O . ASP B 1 122 ? -4.895 -3.305 -4.379 1 90.62 122 ASP B O 1
ATOM 3613 N N . LYS B 1 123 ? -4.379 -1.179 -4.664 1 89.31 123 LYS B N 1
ATOM 3614 C CA . LYS B 1 123 ? -3.09 -1.432 -5.301 1 89.31 123 LYS B CA 1
ATOM 3615 C C . LYS B 1 123 ? -2.102 -2.061 -4.32 1 89.31 123 LYS B C 1
ATOM 3617 O O . LYS B 1 123 ? -1.006 -2.467 -4.711 1 89.31 123 LYS B O 1
ATOM 3622 N N . ARG B 1 124 ? -2.479 -2.25 -3.117 1 89.62 124 ARG B N 1
ATOM 3623 C CA . ARG B 1 124 ? -1.634 -2.949 -2.154 1 89.62 124 ARG B CA 1
ATOM 3624 C C . ARG B 1 124 ? -1.67 -4.457 -2.389 1 89.62 124 ARG B C 1
ATOM 3626 O O . ARG B 1 124 ? -0.762 -5.176 -1.968 1 89.62 124 ARG B O 1
ATOM 3633 N N . VAL B 1 125 ? -2.768 -4.934 -2.979 1 96.25 125 VAL B N 1
ATOM 3634 C CA . VAL B 1 125 ? -2.959 -6.359 -3.211 1 96.25 125 VAL B CA 1
ATOM 3635 C C . VAL B 1 125 ? -2.611 -6.699 -4.66 1 96.25 125 VAL B C 1
ATOM 3637 O O . VAL B 1 125 ? -3.176 -6.121 -5.59 1 96.25 125 VAL B O 1
ATOM 3640 N N . TRP B 1 126 ? -1.672 -7.684 -4.832 1 98.12 126 TRP B N 1
ATOM 3641 C CA . TRP B 1 126 ? -1.219 -7.988 -6.184 1 98.12 126 TRP B CA 1
ATOM 3642 C C . TRP B 1 126 ? -1.61 -9.406 -6.586 1 98.12 126 TRP B C 1
ATOM 3644 O O . TRP B 1 126 ? -1.594 -9.75 -7.77 1 98.12 126 TRP B O 1
ATOM 3654 N N . CYS B 1 127 ? -1.941 -10.18 -5.602 1 98.69 127 CYS B N 1
ATOM 3655 C CA . CYS B 1 127 ? -2.125 -11.594 -5.895 1 98.69 127 CYS B CA 1
ATOM 3656 C C . CYS B 1 127 ? -3.221 -12.195 -5.02 1 98.69 127 CYS B C 1
ATOM 3658 O O . CYS B 1 127 ? -3.326 -11.867 -3.838 1 98.69 127 CYS B O 1
ATOM 3660 N N . ILE B 1 128 ? -4.062 -12.984 -5.645 1 98.81 128 ILE B N 1
ATOM 3661 C CA . ILE B 1 128 ? -4.98 -13.875 -4.949 1 98.81 128 ILE B CA 1
ATOM 3662 C C . ILE B 1 128 ? -4.52 -15.32 -5.113 1 98.81 128 ILE B C 1
ATOM 3664 O O . ILE B 1 128 ? -4.559 -15.875 -6.215 1 98.81 128 ILE B O 1
ATOM 3668 N N . SER B 1 129 ? -4.09 -15.859 -4.039 1 98.31 129 SER B N 1
ATOM 3669 C CA . SER B 1 129 ? -3.529 -17.203 -4.066 1 98.31 129 SER B CA 1
ATOM 3670 C C . SER B 1 129 ? -4.543 -18.234 -3.584 1 98.31 129 SER B C 1
ATOM 3672 O O . SER B 1 129 ? -5.375 -17.938 -2.725 1 98.31 129 SER B O 1
ATOM 3674 N N . GLY B 1 130 ? -4.41 -19.438 -4.156 1 97.06 130 GLY B N 1
ATOM 3675 C CA . GLY B 1 130 ? -5.191 -20.547 -3.635 1 97.06 130 GLY B CA 1
ATOM 3676 C C . GLY B 1 130 ? -4.461 -21.344 -2.572 1 97.06 130 GLY B C 1
ATOM 3677 O O . GLY B 1 130 ? -4.961 -22.375 -2.105 1 97.06 130 GLY B O 1
ATOM 3678 N N . ASP B 1 131 ? -3.326 -20.844 -2.102 1 95.19 131 ASP B N 1
ATOM 3679 C CA . ASP B 1 131 ? -2.424 -21.672 -1.322 1 95.19 131 ASP B CA 1
ATOM 3680 C C . ASP B 1 131 ? -2.475 -21.312 0.16 1 95.19 131 ASP B C 1
ATOM 3682 O O . ASP B 1 131 ? -2.434 -20.141 0.517 1 95.19 131 ASP B O 1
ATOM 3686 N N . ASN B 1 132 ? -2.662 -22.188 0.955 1 94.69 132 ASN B N 1
ATOM 3687 C CA . ASN B 1 132 ? -2.326 -22.266 2.373 1 94.69 132 ASN B CA 1
ATOM 3688 C C . ASN B 1 132 ? -1.717 -23.625 2.73 1 94.69 132 ASN B C 1
ATOM 3690 O O . ASN B 1 132 ? -2.355 -24.438 3.396 1 94.69 132 ASN B O 1
ATOM 3694 N N . ILE B 1 133 ? -0.503 -23.672 2.361 1 90.31 133 ILE B N 1
ATOM 3695 C CA . ILE B 1 133 ? 0.19 -24.953 2.342 1 90.31 133 ILE B CA 1
ATOM 3696 C C . ILE B 1 133 ? 0.323 -25.5 3.766 1 90.31 133 ILE B C 1
ATOM 3698 O O . ILE B 1 133 ? 0.242 -26.703 3.99 1 90.31 133 ILE B O 1
ATOM 3702 N N . ILE B 1 134 ? 0.474 -24.594 4.703 1 91.56 134 ILE B N 1
ATOM 3703 C CA . ILE B 1 134 ? 0.719 -25.031 6.07 1 91.56 134 ILE B CA 1
ATOM 3704 C C . ILE B 1 134 ? -0.61 -25.266 6.785 1 91.56 134 ILE B C 1
ATOM 3706 O O . ILE B 1 134 ? -0.638 -25.75 7.918 1 91.56 134 ILE B O 1
ATOM 3710 N N . LYS B 1 135 ? -1.673 -24.891 6.191 1 92.25 135 LYS B N 1
ATOM 3711 C CA . LYS B 1 135 ? -3.029 -25.094 6.699 1 92.25 135 LYS B CA 1
ATOM 37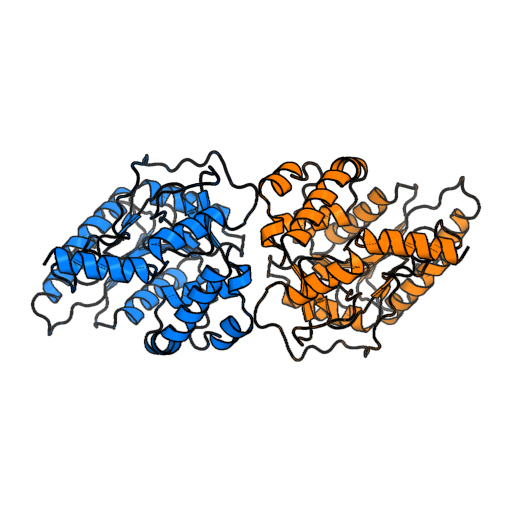12 C C . LYS B 1 135 ? -3.182 -24.516 8.102 1 92.25 135 LYS B C 1
ATOM 3714 O O . LYS B 1 135 ? -3.74 -25.156 8.984 1 92.25 135 LYS B O 1
ATOM 3719 N N . GLN B 1 136 ? -2.568 -23.359 8.289 1 91.06 136 GLN B N 1
ATOM 3720 C CA . GLN B 1 136 ? -2.678 -22.625 9.539 1 91.06 136 GLN B CA 1
ATOM 3721 C C . GLN B 1 136 ? -3.318 -21.25 9.328 1 91.06 136 GLN B C 1
ATOM 3723 O O . GLN B 1 136 ? -3.098 -20.609 8.289 1 91.06 136 GLN B O 1
ATOM 3728 N N . ASN B 1 137 ? -4.07 -20.859 10.273 1 92.38 137 ASN B N 1
ATOM 3729 C CA . ASN B 1 137 ? -4.785 -19.578 10.266 1 92.38 137 ASN B CA 1
ATOM 3730 C C . ASN B 1 137 ? -4.871 -18.984 11.672 1 92.38 137 ASN B C 1
ATOM 3732 O O . ASN B 1 137 ? -5.945 -18.953 12.273 1 92.38 137 ASN B O 1
ATOM 3736 N N . PRO B 1 138 ? -3.83 -18.438 12.094 1 91.38 138 PRO B N 1
ATOM 3737 C CA . PRO B 1 138 ? -3.783 -17.953 13.477 1 91.38 138 PRO B CA 1
ATOM 3738 C C . PRO B 1 138 ? -4.734 -16.797 13.727 1 91.38 138 PRO B C 1
ATOM 3740 O O . PRO B 1 138 ? -5.191 -16.594 14.859 1 91.38 138 PRO B O 1
ATOM 3743 N N . SER B 1 139 ? -5.09 -16 12.789 1 90.12 139 SER B N 1
ATOM 3744 C CA . SER B 1 139 ? -5.922 -14.82 12.992 1 90.12 139 SER B CA 1
ATOM 3745 C C . SER B 1 139 ? -7.398 -15.195 13.078 1 90.12 139 SER B C 1
ATOM 3747 O O . SER B 1 139 ? -8.195 -14.445 13.648 1 90.12 139 SER B O 1
ATOM 3749 N N . GLY B 1 140 ? -7.762 -16.281 12.445 1 94.31 140 GLY B N 1
ATOM 3750 C CA . GLY B 1 140 ? -9.133 -16.766 12.508 1 94.31 140 GLY B CA 1
ATOM 3751 C C . GLY B 1 140 ? -10.039 -16.141 11.461 1 94.31 140 GLY B C 1
ATOM 3752 O O . GLY B 1 140 ? -11.234 -16.422 11.414 1 94.31 140 GLY B O 1
ATOM 3753 N N . TYR B 1 141 ? -9.492 -15.305 10.617 1 95.69 141 TYR B N 1
ATOM 3754 C CA . TYR B 1 141 ? -10.266 -14.711 9.531 1 95.69 141 TYR B CA 1
ATOM 3755 C C . TYR B 1 141 ? -10.383 -15.68 8.352 1 95.69 141 TYR B C 1
ATOM 3757 O O . TYR B 1 141 ? -9.625 -16.641 8.266 1 95.69 141 TYR B O 1
ATOM 3765 N N . ASP B 1 142 ? -11.297 -15.43 7.473 1 97.25 142 ASP B N 1
ATOM 3766 C CA . ASP B 1 142 ? -11.578 -16.359 6.387 1 97.25 142 ASP B CA 1
ATOM 3767 C C . ASP B 1 142 ? -10.562 -16.203 5.254 1 97.25 142 ASP B C 1
ATOM 3769 O O . ASP B 1 142 ? -10.555 -16.984 4.305 1 97.25 142 ASP B O 1
ATOM 3773 N N . TYR B 1 143 ? -9.812 -15.242 5.305 1 97.38 143 TYR B N 1
ATOM 3774 C CA . TYR B 1 143 ? -8.617 -15.055 4.484 1 97.38 143 TYR B CA 1
ATOM 3775 C C . TYR B 1 143 ? -7.594 -14.18 5.199 1 97.38 143 TYR B C 1
ATOM 3777 O O . TYR B 1 143 ? -7.898 -13.57 6.223 1 97.38 143 TYR B O 1
ATOM 3785 N N . MET B 1 144 ? -6.348 -14.195 4.672 1 96.75 144 MET B N 1
ATOM 3786 C CA . MET B 1 144 ? -5.254 -13.438 5.262 1 96.75 144 MET B CA 1
ATOM 3787 C C . MET B 1 144 ? -4.426 -12.75 4.184 1 96.75 144 MET B C 1
ATOM 3789 O O . MET B 1 144 ? -4.531 -13.086 3.002 1 96.75 144 MET B O 1
ATOM 3793 N N . PHE B 1 145 ? -3.705 -11.766 4.66 1 96.31 145 PHE B N 1
ATOM 3794 C CA . PHE B 1 145 ? -2.713 -11.141 3.799 1 96.31 145 PHE B CA 1
ATOM 3795 C C . PHE B 1 145 ? -1.312 -11.641 4.125 1 96.31 145 PHE B C 1
ATOM 3797 O O . PHE B 1 145 ? -1.012 -11.953 5.281 1 96.31 145 PHE B O 1
ATOM 3804 N N . SER B 1 146 ? -0.492 -11.742 3.033 1 96.38 146 SER B N 1
ATOM 3805 C CA . SER B 1 146 ? 0.827 -12.328 3.248 1 96.38 146 SER B CA 1
ATOM 3806 C C . SER B 1 146 ? 1.879 -11.656 2.373 1 96.38 146 SER B C 1
ATOM 3808 O O . SER B 1 146 ? 1.573 -11.195 1.272 1 96.38 146 SER B O 1
ATOM 3810 N N . HIS B 1 147 ? 3.104 -11.648 2.893 1 95.44 147 HIS B N 1
ATOM 3811 C CA . HIS B 1 147 ? 4.254 -11.266 2.08 1 95.44 147 HIS B CA 1
ATOM 3812 C C . HIS B 1 147 ? 4.965 -12.492 1.524 1 95.44 147 HIS B C 1
ATOM 3814 O O . HIS B 1 147 ? 5.984 -12.367 0.84 1 95.44 147 HIS B O 1
ATOM 3820 N N . LEU B 1 148 ? 4.453 -13.625 1.818 1 94.94 148 LEU B N 1
ATOM 3821 C CA . LEU B 1 148 ? 4.91 -14.852 1.183 1 94.94 148 LEU B CA 1
ATOM 3822 C C . LEU B 1 148 ? 3.99 -15.242 0.029 1 94.94 148 LEU B C 1
ATOM 3824 O O . LEU B 1 148 ? 2.834 -15.609 0.248 1 94.94 148 LEU B O 1
ATOM 3828 N N . HIS B 1 149 ? 4.523 -15.141 -1.141 1 95.06 149 HIS B N 1
ATOM 3829 C CA . HIS B 1 149 ? 3.686 -15.203 -2.334 1 95.06 149 HIS B CA 1
ATOM 3830 C C . HIS B 1 149 ? 3.666 -16.609 -2.924 1 95.06 149 HIS B C 1
ATOM 3832 O O . HIS B 1 149 ? 4.465 -16.922 -3.807 1 95.06 149 HIS B O 1
ATOM 3838 N N . ALA B 1 150 ? 2.848 -17.453 -2.486 1 92.06 150 ALA B N 1
ATOM 3839 C CA . ALA B 1 150 ? 2.65 -18.766 -3.068 1 92.06 150 ALA B CA 1
ATOM 3840 C C . ALA B 1 150 ? 1.704 -18.703 -4.262 1 92.06 150 ALA B C 1
ATOM 3842 O O . ALA B 1 150 ? 0.625 -18.109 -4.18 1 92.06 150 ALA B O 1
ATOM 3843 N N . MET B 1 151 ? 2.16 -19.375 -5.387 1 94.56 151 MET B N 1
ATOM 3844 C CA . MET B 1 151 ? 1.411 -19.188 -6.625 1 94.56 151 MET B CA 1
ATOM 3845 C C . MET B 1 151 ? 1.231 -20.5 -7.371 1 94.56 151 MET B C 1
ATOM 3847 O O . MET B 1 151 ? 1.463 -20.562 -8.578 1 94.56 151 MET B O 1
ATOM 3851 N N . TYR B 1 152 ? 0.815 -21.656 -6.766 1 92.25 152 TYR B N 1
ATOM 3852 C CA . TYR B 1 152 ? 0.447 -22.891 -7.461 1 92.25 152 TYR B CA 1
ATOM 3853 C C . TYR B 1 152 ? -0.909 -22.75 -8.141 1 92.25 152 TYR B C 1
ATOM 3855 O O . TYR B 1 152 ? -1.14 -23.328 -9.203 1 92.25 152 TYR B O 1
ATOM 3863 N N . GLY B 1 153 ? -1.775 -21.938 -7.871 1 96.75 153 GLY B N 1
ATOM 3864 C CA . GLY B 1 153 ? -3.031 -21.391 -8.352 1 96.75 153 GLY B CA 1
ATOM 3865 C C . GLY B 1 153 ? -3.287 -19.984 -7.844 1 96.75 153 GLY B C 1
ATOM 3866 O O . GLY B 1 153 ? -3.342 -19.75 -6.637 1 96.75 153 GLY B O 1
ATOM 3867 N N . TRP B 1 154 ? -3.322 -19.141 -8.812 1 98.5 154 TRP B N 1
ATOM 3868 C CA . TRP B 1 154 ? -3.34 -17.734 -8.383 1 98.5 154 TRP B CA 1
ATOM 3869 C C . TRP B 1 154 ? -4.004 -16.859 -9.438 1 98.5 154 TRP B C 1
ATOM 3871 O O . TRP B 1 154 ? -4.328 -17.328 -10.531 1 98.5 154 TRP B O 1
ATOM 3881 N N . ALA B 1 155 ? -4.312 -15.68 -9.023 1 98.88 155 ALA B N 1
ATOM 3882 C CA . ALA B 1 155 ? -4.906 -14.68 -9.914 1 98.88 155 ALA B CA 1
ATOM 3883 C C . ALA B 1 155 ? -4.301 -13.297 -9.664 1 98.88 155 ALA B C 1
ATOM 3885 O O . ALA B 1 155 ? -3.766 -13.039 -8.586 1 98.88 155 ALA B O 1
ATOM 3886 N N . SER B 1 156 ? -4.324 -12.531 -10.664 1 98.81 156 SER B N 1
ATOM 3887 C CA . SER B 1 156 ? -3.836 -11.156 -10.57 1 98.81 156 SER B CA 1
ATOM 3888 C C . SER B 1 156 ? -4.496 -10.258 -11.609 1 98.81 156 SER B C 1
ATOM 3890 O O . SER B 1 156 ? -5.555 -10.602 -12.148 1 98.81 156 SER B O 1
ATOM 3892 N N . TRP B 1 157 ? -3.98 -9.133 -11.719 1 98.69 157 TRP B N 1
ATOM 3893 C CA . TRP B 1 157 ? -4.477 -8.094 -12.617 1 98.69 157 TRP B CA 1
ATOM 3894 C C . TRP B 1 157 ? -3.402 -7.68 -13.617 1 98.69 157 TRP B C 1
ATOM 3896 O O . TRP B 1 157 ? -2.207 -7.746 -13.312 1 98.69 157 TRP B O 1
ATOM 3906 N N . ARG B 1 158 ? -3.875 -7.215 -14.773 1 98.69 158 ARG B N 1
ATOM 3907 C CA . ARG B 1 158 ? -2.986 -6.707 -15.812 1 98.69 158 ARG B CA 1
ATOM 3908 C C . ARG B 1 158 ? -2.074 -5.613 -15.273 1 98.69 158 ARG B C 1
ATOM 3910 O O . ARG B 1 158 ? -0.866 -5.629 -15.516 1 98.69 158 ARG B O 1
ATOM 3917 N N . ASP B 1 159 ? -2.641 -4.73 -14.539 1 96.44 159 ASP B N 1
ATOM 3918 C CA . ASP B 1 159 ? -1.877 -3.549 -14.141 1 96.44 159 ASP B CA 1
ATOM 3919 C C . ASP B 1 159 ? -0.885 -3.883 -13.031 1 96.44 159 ASP B C 1
ATOM 3921 O O . ASP B 1 159 ? 0.048 -3.121 -12.773 1 96.44 159 ASP B O 1
ATOM 3925 N N . ARG B 1 160 ? -1.066 -5.023 -12.328 1 97.44 160 ARG B N 1
ATOM 3926 C CA . ARG B 1 160 ? -0.033 -5.492 -11.414 1 97.44 160 ARG B CA 1
ATOM 3927 C C . ARG B 1 160 ? 1.101 -6.176 -12.164 1 97.44 160 ARG B C 1
ATOM 3929 O O . ARG B 1 160 ? 2.273 -5.859 -11.961 1 97.44 160 ARG B O 1
ATOM 3936 N N . TRP B 1 161 ? 0.72 -7.035 -13.055 1 98.25 161 TRP B N 1
ATOM 3937 C CA . TRP B 1 161 ? 1.691 -7.801 -13.828 1 98.25 161 TRP B CA 1
ATOM 3938 C C . TRP B 1 161 ? 2.604 -6.871 -14.625 1 98.25 161 TRP B C 1
ATOM 3940 O O . TRP B 1 161 ? 3.811 -7.109 -14.719 1 98.25 161 TRP B O 1
ATOM 3950 N N . ARG B 1 162 ? 2.105 -5.828 -15.055 1 96.94 162 ARG B N 1
ATOM 3951 C CA . ARG B 1 162 ? 2.84 -4.938 -15.945 1 96.94 162 ARG B CA 1
ATOM 3952 C C . ARG B 1 162 ? 3.748 -4 -15.156 1 96.94 162 ARG B C 1
ATOM 3954 O O . ARG B 1 162 ? 4.539 -3.256 -15.742 1 96.94 162 ARG B O 1
ATOM 3961 N N . MET B 1 163 ? 3.674 -4.094 -13.883 1 94.19 163 MET B N 1
ATOM 3962 C CA . MET B 1 163 ? 4.543 -3.258 -13.062 1 94.19 163 MET B CA 1
ATOM 3963 C C . MET B 1 163 ? 5.965 -3.811 -13.039 1 94.19 163 MET B C 1
ATOM 3965 O O . MET B 1 163 ? 6.902 -3.113 -12.641 1 94.19 163 MET B O 1
ATOM 3969 N N . VAL B 1 164 ? 6.168 -4.973 -13.453 1 96.12 164 VAL B N 1
ATOM 3970 C CA . VAL B 1 164 ? 7.461 -5.645 -13.359 1 96.12 164 VAL B CA 1
ATOM 3971 C C . VAL B 1 164 ? 8.406 -5.086 -14.414 1 96.12 164 VAL B C 1
ATOM 3973 O O . VAL B 1 164 ? 8.062 -5.016 -15.594 1 96.12 164 VAL B O 1
ATOM 3976 N N . ASN B 1 165 ? 9.555 -4.652 -13.984 1 95.12 165 ASN B N 1
ATOM 3977 C CA . ASN B 1 165 ? 10.68 -4.375 -14.875 1 95.12 165 ASN B CA 1
ATOM 3978 C C . ASN B 1 165 ? 11.562 -5.602 -15.055 1 95.12 165 ASN B C 1
ATOM 3980 O O . ASN B 1 165 ? 12.359 -5.941 -14.172 1 95.12 165 ASN B O 1
ATOM 3984 N N . TRP B 1 166 ? 11.453 -6.215 -16.188 1 95.25 166 TRP B N 1
ATOM 3985 C CA . TRP B 1 166 ? 12.102 -7.504 -16.422 1 95.25 166 TRP B CA 1
ATOM 3986 C C . TRP B 1 166 ? 13.594 -7.328 -16.688 1 95.25 166 TRP B C 1
ATOM 3988 O O . TRP B 1 166 ? 14.359 -8.289 -16.625 1 95.25 166 TRP B O 1
ATOM 3998 N N . ASP B 1 167 ? 14.008 -6.133 -16.984 1 94.31 167 ASP B N 1
ATOM 3999 C CA . ASP B 1 167 ? 15.398 -5.883 -17.359 1 94.31 167 ASP B CA 1
ATOM 4000 C C . ASP B 1 167 ? 16.203 -5.352 -16.172 1 94.31 167 ASP B C 1
ATOM 4002 O O . ASP B 1 167 ? 17.422 -5.516 -16.125 1 94.31 167 ASP B O 1
ATOM 4006 N N . HIS B 1 168 ? 15.633 -4.695 -15.25 1 95.75 168 HIS B N 1
ATOM 4007 C CA . HIS B 1 168 ? 16.297 -4.164 -14.062 1 95.75 168 HIS B CA 1
ATOM 4008 C C . HIS B 1 168 ? 15.57 -4.57 -12.789 1 95.75 168 HIS B C 1
ATOM 4010 O O . HIS B 1 168 ? 14.625 -3.895 -12.367 1 95.75 168 HIS B O 1
ATOM 4016 N N . LEU B 1 169 ? 16.141 -5.5 -12.047 1 96.81 169 LEU B N 1
ATOM 4017 C CA . LEU B 1 169 ? 15.422 -6.164 -10.969 1 96.81 169 LEU B CA 1
ATOM 4018 C C . LEU B 1 169 ? 15.68 -5.477 -9.633 1 96.81 169 LEU B C 1
ATOM 4020 O O . LEU B 1 169 ? 15.031 -5.793 -8.633 1 96.81 169 LEU B O 1
ATOM 4024 N N . TYR B 1 170 ? 16.641 -4.531 -9.523 1 95.25 170 TYR B N 1
ATOM 4025 C CA . TYR B 1 170 ? 16.953 -3.732 -8.344 1 95.25 170 TYR B CA 1
ATOM 4026 C C . TYR B 1 170 ? 17.312 -4.625 -7.16 1 95.25 170 TYR B C 1
ATOM 4028 O O . TYR B 1 170 ? 16.906 -4.363 -6.027 1 95.25 170 TYR B O 1
ATOM 4036 N N . ILE B 1 171 ? 18.016 -5.695 -7.406 1 96.62 171 ILE B N 1
ATOM 4037 C CA . ILE B 1 171 ? 18.359 -6.664 -6.375 1 96.62 171 ILE B CA 1
ATOM 4038 C C . ILE B 1 171 ? 19.281 -6.016 -5.348 1 96.62 171 ILE B C 1
ATOM 4040 O O . ILE B 1 171 ? 19.031 -6.098 -4.141 1 96.62 171 ILE B O 1
ATOM 4044 N N . LYS B 1 172 ? 20.312 -5.34 -5.809 1 95 172 LYS B N 1
ATOM 4045 C CA . LYS B 1 172 ? 21.266 -4.684 -4.906 1 95 172 LYS B CA 1
ATOM 4046 C C . LYS B 1 172 ? 20.547 -3.652 -4.027 1 95 172 LYS B C 1
ATOM 4048 O O . LYS B 1 172 ? 20.766 -3.611 -2.814 1 95 172 LYS B O 1
ATOM 4053 N N . GLU B 1 173 ? 19.703 -2.873 -4.633 1 92.75 173 GLU B N 1
ATOM 4054 C CA . GLU B 1 173 ? 18.969 -1.862 -3.885 1 92.75 173 GLU B CA 1
ATOM 4055 C C . GLU B 1 173 ? 18.062 -2.506 -2.838 1 92.75 173 GLU B C 1
ATOM 4057 O O . GLU B 1 173 ? 17.938 -1.995 -1.725 1 92.75 173 GLU B O 1
ATOM 4062 N N . THR B 1 174 ? 17.469 -3.58 -3.188 1 95 174 THR B N 1
ATOM 4063 C CA . THR B 1 174 ? 16.562 -4.293 -2.285 1 95 174 THR B CA 1
ATOM 4064 C C . THR B 1 174 ? 17.312 -4.742 -1.029 1 95 174 THR B C 1
ATOM 4066 O O . THR B 1 174 ? 16.797 -4.598 0.084 1 95 174 THR B O 1
ATOM 4069 N N . ILE B 1 175 ? 18.469 -5.223 -1.261 1 94 175 ILE B N 1
ATOM 4070 C CA . ILE B 1 175 ? 19.266 -5.73 -0.155 1 94 175 ILE B CA 1
ATOM 4071 C C . ILE B 1 175 ? 19.844 -4.566 0.649 1 94 175 ILE B C 1
ATOM 4073 O O . ILE B 1 175 ? 19.75 -4.551 1.879 1 94 175 ILE B O 1
ATOM 4077 N N . ASP B 1 176 ? 20.328 -3.582 -0.061 1 90.12 176 ASP B N 1
ATOM 4078 C CA . ASP B 1 176 ? 20.969 -2.445 0.59 1 90.12 176 ASP B CA 1
ATOM 4079 C C . ASP B 1 176 ? 19.969 -1.652 1.43 1 90.12 176 ASP B C 1
ATOM 4081 O O . ASP B 1 176 ? 20.328 -1.095 2.469 1 90.12 176 ASP B O 1
ATOM 4085 N N . GLU B 1 177 ? 18.75 -1.66 1.005 1 87.31 177 GLU B N 1
ATOM 4086 C CA . GLU B 1 177 ? 17.719 -0.908 1.721 1 87.31 177 GLU B CA 1
ATOM 4087 C C . GLU B 1 177 ? 17.125 -1.736 2.852 1 87.31 177 GLU B C 1
ATOM 4089 O O . GLU B 1 177 ? 16.328 -1.229 3.643 1 87.31 177 GLU B O 1
ATOM 4094 N N . HIS B 1 178 ? 17.438 -3.021 3.008 1 88.38 178 HIS B N 1
ATOM 4095 C CA . HIS B 1 178 ? 17 -3.926 4.062 1 88.38 178 HIS B CA 1
ATOM 4096 C C . HIS B 1 178 ? 15.477 -3.939 4.176 1 88.38 178 HIS B C 1
ATOM 4098 O O . HIS B 1 178 ? 14.93 -3.859 5.277 1 88.38 178 HIS B O 1
ATOM 4104 N N . ILE B 1 179 ? 14.836 -3.996 2.988 1 89.25 179 ILE B N 1
ATOM 4105 C CA . ILE B 1 179 ? 13.383 -3.881 2.971 1 89.25 179 ILE B CA 1
ATOM 4106 C C . ILE B 1 179 ? 12.758 -5.074 3.689 1 89.25 179 ILE B C 1
ATOM 4108 O O . ILE B 1 179 ? 11.68 -4.965 4.273 1 89.25 179 ILE B O 1
ATOM 4112 N N . TYR B 1 180 ? 13.422 -6.195 3.74 1 92.56 180 TYR B N 1
ATOM 4113 C CA . TYR B 1 180 ? 12.836 -7.41 4.297 1 92.56 180 TYR B CA 1
ATOM 4114 C C . TYR B 1 180 ? 12.727 -7.312 5.812 1 92.56 180 TYR B C 1
ATOM 4116 O O . TYR B 1 180 ? 11.922 -8.023 6.43 1 92.56 180 TYR B O 1
ATOM 4124 N N . TYR B 1 181 ? 13.508 -6.531 6.426 1 86.44 181 TYR B N 1
ATOM 4125 C CA . TYR B 1 181 ? 13.383 -6.301 7.859 1 86.44 181 TYR B CA 1
ATOM 4126 C C . TYR B 1 181 ? 12.086 -5.57 8.188 1 86.44 181 TYR B C 1
ATOM 4128 O O . TYR B 1 181 ? 11.664 -5.535 9.352 1 86.44 181 TYR B O 1
ATOM 4136 N N . ARG B 1 182 ? 11.438 -5.125 7.129 1 83.38 182 ARG B N 1
ATOM 4137 C CA . ARG B 1 182 ? 10.148 -4.457 7.289 1 83.38 182 ARG B CA 1
ATOM 4138 C C . ARG B 1 182 ? 9 -5.387 6.906 1 83.38 182 ARG B C 1
ATOM 4140 O O . ARG B 1 182 ? 7.859 -5.184 7.336 1 83.38 182 ARG B O 1
ATOM 4147 N N . LEU B 1 183 ? 9.289 -6.316 6.164 1 90.31 183 LEU B N 1
ATOM 4148 C CA . LEU B 1 183 ? 8.25 -7.176 5.621 1 90.31 183 LEU B CA 1
ATOM 4149 C C . LEU B 1 183 ? 8.031 -8.398 6.512 1 90.31 183 LEU B C 1
ATOM 4151 O O . LEU B 1 183 ? 6.957 -9 6.484 1 90.31 183 LEU B O 1
ATOM 4155 N N . PHE B 1 184 ? 9.102 -8.656 7.32 1 90.38 184 PHE B N 1
ATOM 4156 C CA . PHE B 1 184 ? 9.023 -9.906 8.062 1 90.38 184 PHE B CA 1
ATOM 4157 C C . PHE B 1 184 ? 9.102 -9.656 9.562 1 90.38 184 PHE B C 1
ATOM 4159 O O . PHE B 1 184 ? 9.602 -8.609 10 1 90.38 184 PHE B O 1
ATOM 4166 N N . LYS B 1 185 ? 8.664 -10.711 10.297 1 82.81 185 LYS B N 1
ATOM 4167 C CA . LYS B 1 185 ? 8.547 -10.625 11.75 1 82.81 185 LYS B CA 1
ATOM 4168 C C . LYS B 1 185 ? 9.914 -10.648 12.414 1 82.81 185 LYS B C 1
ATOM 4170 O O . LYS B 1 185 ? 10.141 -9.945 13.406 1 82.81 185 LYS B O 1
ATOM 4175 N N . THR B 1 186 ? 10.805 -11.422 11.906 1 87.25 186 THR B N 1
ATOM 4176 C CA . THR B 1 186 ? 12.07 -11.617 12.609 1 87.25 186 THR B CA 1
ATOM 4177 C C . THR B 1 186 ? 13.25 -11.25 11.719 1 87.25 186 THR B C 1
ATOM 4179 O O . THR B 1 186 ? 13.156 -11.336 10.492 1 87.25 186 THR B O 1
ATOM 4182 N N . LYS B 1 187 ? 14.32 -10.922 12.367 1 88.88 187 LYS B N 1
ATOM 4183 C CA . LYS B 1 187 ? 15.562 -10.648 11.656 1 88.88 187 LYS B CA 1
ATOM 4184 C C . LYS B 1 187 ? 16.078 -11.891 10.93 1 88.88 187 LYS B C 1
ATOM 4186 O O . LYS B 1 187 ? 16.656 -11.789 9.844 1 88.88 187 LYS B O 1
ATOM 4191 N N . GLU B 1 188 ? 15.82 -12.953 11.539 1 91.75 188 GLU B N 1
ATOM 4192 C CA . GLU B 1 188 ? 16.234 -14.219 10.938 1 91.75 188 GLU B CA 1
ATOM 4193 C C . GLU B 1 188 ? 15.586 -14.414 9.57 1 91.75 188 GLU B C 1
ATOM 4195 O O . GLU B 1 188 ? 16.266 -14.758 8.594 1 91.75 188 GLU B O 1
ATOM 4200 N N . GLN B 1 189 ? 14.32 -14.219 9.516 1 92.5 189 GLN B N 1
ATOM 4201 C CA . GLN B 1 189 ? 13.594 -14.336 8.258 1 92.5 189 GLN B CA 1
ATOM 4202 C C . GLN B 1 189 ? 14.141 -13.367 7.215 1 92.5 189 GLN B C 1
ATOM 4204 O O . GLN B 1 189 ? 14.344 -13.734 6.059 1 92.5 189 GLN B O 1
ATOM 4209 N N . ALA B 1 190 ? 14.344 -12.156 7.68 1 93.19 190 ALA B N 1
ATOM 4210 C CA . ALA B 1 190 ? 14.812 -11.109 6.777 1 93.19 190 ALA B CA 1
ATOM 4211 C C . ALA B 1 190 ? 16.188 -11.445 6.207 1 93.19 190 ALA B C 1
ATOM 4213 O O . ALA B 1 190 ? 16.406 -11.359 4.996 1 93.19 190 ALA B O 1
ATOM 4214 N N . LYS B 1 191 ? 17.062 -11.859 7.074 1 94.56 191 LYS B N 1
ATOM 4215 C CA . LYS B 1 191 ? 18.422 -12.211 6.652 1 94.56 191 LYS B CA 1
ATOM 4216 C C . LYS B 1 191 ? 18.406 -13.398 5.691 1 94.56 191 LYS B C 1
ATOM 4218 O O . LYS B 1 191 ? 19.141 -13.414 4.711 1 94.56 191 LYS B O 1
ATOM 4223 N N . ALA B 1 192 ? 17.625 -14.352 6.031 1 94.12 192 ALA B N 1
ATOM 4224 C CA . ALA B 1 192 ? 17.516 -15.523 5.172 1 94.12 192 ALA B CA 1
ATOM 4225 C C . ALA B 1 192 ? 17.031 -15.133 3.773 1 94.12 192 ALA B C 1
ATOM 4227 O O . ALA B 1 192 ? 17.547 -15.633 2.771 1 94.12 192 ALA B O 1
ATOM 4228 N N . LYS B 1 193 ? 16.047 -14.297 3.725 1 95.62 193 LYS B N 1
ATOM 4229 C CA . LYS B 1 193 ? 15.516 -13.859 2.439 1 95.62 193 LYS B CA 1
ATOM 4230 C C . LYS B 1 193 ? 16.547 -13.062 1.653 1 95.62 193 LYS B C 1
ATOM 4232 O O . LYS B 1 193 ? 16.688 -13.242 0.441 1 95.62 193 LYS B O 1
ATOM 4237 N N . GLU B 1 194 ? 17.234 -12.148 2.312 1 95.81 194 GLU B N 1
ATOM 4238 C CA . GLU B 1 194 ? 18.281 -11.367 1.652 1 95.81 194 GLU B CA 1
ATOM 4239 C C . GLU B 1 194 ? 19.359 -12.266 1.076 1 95.81 194 GLU B C 1
ATOM 4241 O O . GLU B 1 194 ? 19.828 -12.055 -0.045 1 95.81 194 GLU B O 1
ATOM 4246 N N . LYS B 1 195 ? 19.781 -13.227 1.858 1 95.56 195 LYS B N 1
ATOM 4247 C CA . LYS B 1 195 ? 20.797 -14.172 1.398 1 95.56 195 LYS B CA 1
ATOM 4248 C C . LYS B 1 195 ? 20.297 -14.961 0.193 1 95.56 195 LYS B C 1
ATOM 4250 O O . LYS B 1 195 ? 21.031 -15.141 -0.784 1 95.56 195 LYS B O 1
ATOM 4255 N N . ALA B 1 196 ? 19.109 -15.445 0.301 1 94.25 196 ALA B N 1
ATOM 4256 C CA . ALA B 1 196 ? 18.516 -16.188 -0.807 1 94.25 196 ALA B CA 1
ATOM 4257 C C . ALA B 1 196 ? 18.484 -15.344 -2.078 1 94.25 196 ALA B C 1
ATOM 4259 O O . ALA B 1 196 ? 18.828 -15.828 -3.162 1 94.25 196 ALA B O 1
ATOM 4260 N N . LEU B 1 197 ? 18.078 -14.125 -1.916 1 96.19 197 LEU B N 1
ATOM 4261 C CA . LEU B 1 197 ? 17.969 -13.227 -3.059 1 96.19 197 LEU B CA 1
ATOM 4262 C C . LEU B 1 197 ? 19.344 -12.984 -3.689 1 96.19 197 LEU B C 1
ATOM 4264 O O . LEU B 1 197 ? 19.484 -13.023 -4.914 1 96.19 197 LEU B O 1
ATOM 4268 N N . SER B 1 198 ? 20.297 -12.719 -2.9 1 95.75 198 SER B N 1
ATOM 4269 C CA . SER B 1 198 ? 21.656 -12.508 -3.391 1 95.75 198 SER B CA 1
ATOM 4270 C C . SER B 1 198 ? 22.172 -13.719 -4.164 1 95.75 198 SER B C 1
ATOM 4272 O O . SER B 1 198 ? 22.797 -13.578 -5.215 1 95.75 198 SER B O 1
ATOM 4274 N N . ASN B 1 199 ? 21.844 -14.883 -3.684 1 95.56 199 ASN B N 1
ATOM 4275 C CA . ASN B 1 199 ? 22.297 -16.125 -4.301 1 95.56 199 ASN B CA 1
ATOM 4276 C C . ASN B 1 199 ? 21.594 -16.391 -5.625 1 95.56 199 ASN B C 1
ATOM 4278 O O . ASN B 1 199 ? 22.125 -17.094 -6.484 1 95.56 199 ASN B O 1
ATOM 4282 N N . MET B 1 200 ? 20.453 -15.836 -5.758 1 95.81 200 MET B N 1
ATOM 4283 C CA . MET B 1 200 ? 19.641 -16.156 -6.918 1 95.81 200 MET B CA 1
ATOM 4284 C C . MET B 1 200 ? 19.828 -15.133 -8.031 1 95.81 200 MET B C 1
ATOM 4286 O O . MET B 1 200 ? 19.281 -15.281 -9.117 1 95.81 200 MET B O 1
ATOM 4290 N N . GLU B 1 201 ? 20.594 -14.117 -7.832 1 95.69 201 GLU B N 1
ATOM 4291 C CA . GLU B 1 201 ? 20.672 -12.984 -8.75 1 95.69 201 GLU B CA 1
ATOM 4292 C C . GLU B 1 201 ? 21 -13.445 -10.164 1 95.69 201 GLU B C 1
ATOM 4294 O O . GLU B 1 201 ? 20.266 -13.133 -11.109 1 95.69 201 GLU B O 1
ATOM 4299 N N . ASP B 1 202 ? 22.031 -14.18 -10.336 1 96.06 202 ASP B N 1
ATOM 4300 C CA . ASP B 1 202 ? 22.469 -14.633 -11.656 1 96.06 202 ASP B CA 1
ATOM 4301 C C . ASP B 1 202 ? 21.375 -15.469 -12.328 1 96.06 202 ASP B C 1
ATOM 4303 O O . ASP B 1 202 ? 21.094 -15.297 -13.516 1 96.06 202 ASP B O 1
ATOM 4307 N N . MET B 1 203 ? 20.875 -16.344 -11.555 1 95.62 203 MET B N 1
ATOM 4308 C CA . MET B 1 203 ? 19.828 -17.203 -12.086 1 95.62 203 MET B CA 1
ATOM 4309 C C . MET B 1 203 ? 18.641 -16.375 -12.562 1 95.62 203 MET B C 1
ATOM 4311 O O . MET B 1 203 ? 18.078 -16.641 -13.625 1 95.62 203 MET B O 1
ATOM 4315 N N . LEU B 1 204 ? 18.25 -15.367 -11.812 1 96.12 204 LEU B N 1
ATOM 4316 C CA . LEU B 1 204 ? 17.094 -14.547 -12.133 1 96.12 204 LEU B CA 1
ATOM 4317 C C . LEU B 1 204 ? 17.312 -13.773 -13.422 1 96.12 204 LEU B C 1
ATOM 4319 O O . LEU B 1 204 ? 16.422 -13.703 -14.273 1 96.12 204 LEU B O 1
ATOM 4323 N N . TYR B 1 205 ? 18.453 -13.211 -13.609 1 95.94 205 TYR B N 1
ATOM 4324 C CA . TYR B 1 205 ? 18.734 -12.469 -14.828 1 95.94 205 TYR B CA 1
ATOM 4325 C C . TYR B 1 205 ? 18.844 -13.398 -16.031 1 95.94 205 TYR B C 1
ATOM 4327 O O . TYR B 1 205 ? 18.469 -13.039 -17.141 1 95.94 205 TYR B O 1
ATOM 4335 N N . ARG B 1 206 ? 19.328 -14.547 -15.781 1 95.44 206 ARG B N 1
ATOM 4336 C CA . ARG B 1 206 ? 19.516 -15.5 -16.875 1 95.44 206 ARG B CA 1
ATOM 4337 C C . ARG B 1 206 ? 18.188 -16.109 -17.312 1 95.44 206 ARG B C 1
ATOM 4339 O O . ARG B 1 206 ? 17.906 -16.188 -18.5 1 95.44 206 ARG B O 1
ATOM 4346 N N . THR B 1 207 ? 17.344 -16.469 -16.359 1 94.81 207 THR B N 1
ATOM 4347 C CA . THR B 1 207 ? 16.156 -17.266 -16.672 1 94.81 207 THR B CA 1
ATOM 4348 C C . THR B 1 207 ? 14.922 -16.391 -16.766 1 94.81 207 THR B C 1
ATOM 4350 O O . THR B 1 207 ? 13.922 -16.781 -17.375 1 94.81 207 THR B O 1
ATOM 4353 N N . LYS B 1 208 ? 14.961 -15.281 -16.078 1 95.56 208 LYS B N 1
ATOM 4354 C CA . LYS B 1 208 ? 13.781 -14.445 -15.914 1 95.56 208 LYS B CA 1
ATOM 4355 C C . LYS B 1 208 ? 12.602 -15.242 -15.367 1 95.56 208 LYS B C 1
ATOM 4357 O O . LYS B 1 208 ? 11.484 -15.141 -15.883 1 95.56 208 LYS B O 1
ATOM 4362 N N . CYS B 1 209 ? 12.914 -16.031 -14.398 1 94.62 209 CYS B N 1
ATOM 4363 C CA . CYS B 1 209 ? 11.906 -16.844 -13.727 1 94.62 209 CYS B CA 1
ATOM 4364 C C . CYS B 1 209 ? 10.773 -15.969 -13.195 1 94.62 209 CYS B C 1
ATOM 4366 O O . CYS B 1 209 ? 10.961 -15.219 -12.242 1 94.62 209 CYS B O 1
ATOM 4368 N N . TRP B 1 210 ? 9.609 -16.125 -13.711 1 96.44 210 TRP B N 1
ATOM 4369 C CA . TRP B 1 210 ? 8.531 -15.164 -13.539 1 96.44 210 TRP B CA 1
ATOM 4370 C C . TRP B 1 210 ? 8.102 -15.086 -12.078 1 96.44 210 TRP B C 1
ATOM 4372 O O . TRP B 1 210 ? 7.844 -14 -11.555 1 96.44 210 TRP B O 1
ATOM 4382 N N . ASP B 1 211 ? 7.934 -16.219 -11.391 1 95.06 211 ASP B N 1
ATOM 4383 C CA . ASP B 1 211 ? 7.355 -16.219 -10.055 1 95.06 211 ASP B CA 1
ATOM 4384 C C . ASP B 1 211 ? 8.297 -15.57 -9.047 1 95.06 211 ASP B C 1
ATOM 4386 O O . ASP B 1 211 ? 7.852 -14.812 -8.172 1 95.06 211 ASP B O 1
ATOM 4390 N N . TYR B 1 212 ? 9.617 -15.828 -9.227 1 95.75 212 TYR B N 1
ATOM 4391 C CA . TYR B 1 212 ? 10.594 -15.18 -8.352 1 95.75 212 TYR B CA 1
ATOM 4392 C C . TYR B 1 212 ? 10.656 -13.68 -8.625 1 95.75 212 TYR B C 1
ATOM 4394 O O . TYR B 1 212 ? 10.719 -12.875 -7.695 1 95.75 212 TYR B O 1
ATOM 4402 N N . ILE B 1 213 ? 10.633 -13.336 -9.906 1 97.69 213 ILE B N 1
ATOM 4403 C CA . ILE B 1 213 ? 10.773 -11.93 -10.266 1 97.69 213 ILE B CA 1
ATOM 4404 C C . ILE B 1 213 ? 9.5 -11.18 -9.898 1 97.69 213 ILE B C 1
ATOM 4406 O O . ILE B 1 213 ? 9.562 -10.062 -9.375 1 97.69 213 ILE B O 1
ATOM 4410 N N . PHE B 1 214 ? 8.312 -11.758 -10.172 1 98.19 214 PHE B N 1
ATOM 4411 C CA . PHE B 1 214 ? 7.066 -11.133 -9.75 1 98.19 214 PHE B CA 1
ATOM 4412 C C . PHE B 1 214 ? 7.012 -10.992 -8.234 1 98.19 214 PHE B C 1
ATOM 4414 O O . PHE B 1 214 ? 6.625 -9.938 -7.719 1 98.19 214 PHE B O 1
ATOM 4421 N N . GLY B 1 215 ? 7.434 -11.984 -7.484 1 97.5 215 GLY B N 1
ATOM 4422 C CA . GLY B 1 215 ? 7.512 -11.93 -6.031 1 97.5 215 GLY B CA 1
ATOM 4423 C C . GLY B 1 215 ? 8.453 -10.852 -5.527 1 97.5 215 GLY B C 1
ATOM 4424 O O . GLY B 1 215 ? 8.133 -10.133 -4.578 1 97.5 215 GLY B O 1
ATOM 4425 N N . LEU B 1 216 ? 9.633 -10.781 -6.18 1 97.5 216 LEU B N 1
ATOM 4426 C CA . LEU B 1 216 ? 10.586 -9.734 -5.824 1 97.5 216 LEU B CA 1
ATOM 4427 C C . LEU B 1 216 ? 9.984 -8.352 -6.027 1 97.5 216 LEU B C 1
ATOM 4429 O O . LEU B 1 216 ? 10.125 -7.477 -5.172 1 97.5 216 LEU B O 1
ATOM 4433 N N . CYS B 1 217 ? 9.32 -8.203 -7.129 1 97.31 217 CYS B N 1
ATOM 4434 C CA . CYS B 1 217 ? 8.648 -6.938 -7.398 1 97.31 217 CYS B CA 1
ATOM 4435 C C . CYS B 1 217 ? 7.594 -6.645 -6.34 1 97.31 217 CYS B C 1
ATOM 4437 O O . CYS B 1 217 ? 7.5 -5.516 -5.848 1 97.31 217 CYS B O 1
ATOM 4439 N N . MET B 1 218 ? 6.84 -7.617 -6.008 1 97.19 218 MET B N 1
ATOM 4440 C CA . MET B 1 218 ? 5.836 -7.465 -4.957 1 97.19 218 MET B CA 1
ATOM 4441 C C . MET B 1 218 ? 6.484 -7.027 -3.645 1 97.19 218 MET B C 1
ATOM 4443 O O . MET B 1 218 ? 5.977 -6.137 -2.965 1 97.19 218 MET B O 1
ATOM 4447 N N . ASP B 1 219 ? 7.602 -7.637 -3.303 1 96.38 219 ASP B N 1
ATOM 4448 C CA . ASP B 1 219 ? 8.328 -7.234 -2.102 1 96.38 219 ASP B CA 1
ATOM 4449 C C . ASP B 1 219 ? 8.719 -5.758 -2.164 1 96.38 219 ASP B C 1
ATOM 4451 O O . ASP B 1 219 ? 8.547 -5.023 -1.191 1 96.38 219 ASP B O 1
ATOM 4455 N N . GLN B 1 220 ? 9.172 -5.363 -3.297 1 94.25 220 GLN B N 1
ATOM 4456 C CA . GLN B 1 220 ? 9.695 -4.016 -3.5 1 94.25 220 GLN B CA 1
ATOM 4457 C C . GLN B 1 220 ? 8.578 -2.979 -3.436 1 94.25 220 GLN B C 1
ATOM 4459 O O . GLN B 1 220 ? 8.828 -1.812 -3.121 1 94.25 220 GLN B O 1
ATOM 4464 N N . TYR B 1 221 ? 7.359 -3.406 -3.633 1 91.81 221 TYR B N 1
ATOM 4465 C CA . TYR B 1 221 ? 6.211 -2.508 -3.576 1 91.81 221 TYR B CA 1
ATOM 4466 C C . TYR B 1 221 ? 5.414 -2.727 -2.299 1 91.81 221 TYR B C 1
ATOM 4468 O O . TYR B 1 221 ? 4.305 -2.205 -2.156 1 91.81 221 TYR B O 1
ATOM 4476 N N . HIS B 1 222 ? 5.906 -3.537 -1.45 1 91.19 222 HIS B N 1
ATOM 4477 C CA . HIS B 1 222 ? 5.191 -3.883 -0.228 1 91.19 222 HIS B CA 1
ATOM 4478 C C . HIS B 1 222 ? 3.824 -4.484 -0.541 1 91.19 222 HIS B C 1
ATOM 4480 O O . HIS B 1 222 ? 2.844 -4.195 0.146 1 91.19 222 HIS B O 1
ATOM 4486 N N . ALA B 1 223 ? 3.762 -5.188 -1.616 1 95.06 223 ALA B N 1
ATOM 4487 C CA . ALA B 1 223 ? 2.488 -5.727 -2.088 1 95.06 223 ALA B CA 1
ATOM 4488 C C . ALA B 1 223 ? 2.135 -7.016 -1.354 1 95.06 223 ALA B C 1
ATOM 4490 O O . ALA B 1 223 ? 3.018 -7.711 -0.844 1 95.06 223 ALA B O 1
ATOM 4491 N N . LEU B 1 224 ? 0.839 -7.297 -1.3 1 96.62 224 LEU B N 1
ATOM 4492 C CA . LEU B 1 224 ? 0.332 -8.414 -0.504 1 96.62 224 LEU B CA 1
ATOM 4493 C C . LEU B 1 224 ? -0.334 -9.453 -1.394 1 96.62 224 LEU B C 1
ATOM 4495 O O . LEU B 1 224 ? -0.878 -9.125 -2.449 1 96.62 224 LEU B O 1
ATOM 4499 N N . THR B 1 225 ? -0.225 -10.633 -0.934 1 98.44 225 THR B N 1
ATOM 4500 C CA . THR B 1 225 ? -1.017 -11.742 -1.446 1 98.44 225 THR B CA 1
ATOM 4501 C C . THR B 1 225 ? -2.168 -12.07 -0.499 1 98.44 225 THR B C 1
ATOM 4503 O O . THR B 1 225 ? -1.978 -12.141 0.718 1 98.44 225 THR B O 1
ATOM 4506 N N . VAL B 1 226 ? -3.346 -12.188 -1.078 1 98.44 226 VAL B N 1
ATOM 4507 C CA . VAL B 1 226 ? -4.469 -12.711 -0.307 1 98.44 226 VAL B CA 1
ATOM 4508 C C . VAL B 1 226 ? -4.441 -14.242 -0.328 1 98.44 226 VAL B C 1
ATOM 4510 O O . VAL B 1 226 ? -4.352 -14.852 -1.396 1 98.44 226 VAL B O 1
ATOM 4513 N N . GLN B 1 227 ? -4.508 -14.82 0.827 1 97.69 227 GLN B N 1
ATOM 4514 C CA . GLN B 1 227 ? -4.516 -16.266 0.968 1 97.69 227 GLN B CA 1
ATOM 4515 C C . GLN B 1 227 ? -5.762 -16.75 1.707 1 97.69 227 GLN B C 1
ATOM 4517 O O . GLN B 1 227 ? -6.207 -16.109 2.662 1 97.69 227 GLN B O 1
ATOM 4522 N N . PRO B 1 228 ? -6.312 -17.844 1.249 1 97.12 228 PRO B N 1
ATOM 4523 C CA . PRO B 1 228 ? -7.473 -18.406 1.943 1 97.12 228 PRO B CA 1
ATOM 4524 C C . PRO B 1 228 ? -7.105 -19.078 3.26 1 97.12 228 PRO B C 1
ATOM 4526 O O . PRO B 1 228 ? -5.945 -19.438 3.471 1 97.12 228 PRO B O 1
ATOM 4529 N N . LYS B 1 229 ? -8.086 -19.219 4.082 1 95.06 229 LYS B N 1
ATOM 4530 C CA . LYS B 1 229 ? -7.863 -19.938 5.336 1 95.06 229 LYS B CA 1
ATOM 4531 C C . LYS B 1 229 ? -7.656 -21.422 5.09 1 95.06 229 LYS B C 1
ATOM 4533 O O . LYS B 1 229 ? -7.043 -22.109 5.906 1 95.06 229 LYS B O 1
ATOM 4538 N N . GLU B 1 230 ? -8.102 -21.891 3.934 1 92.56 230 GLU B N 1
ATOM 4539 C CA . GLU B 1 230 ? -7.965 -23.281 3.52 1 92.56 230 GLU B CA 1
ATOM 4540 C C . GLU B 1 230 ? -7.027 -23.406 2.32 1 92.56 230 GLU B C 1
ATOM 4542 O O . GLU B 1 230 ? -6.938 -22.5 1.495 1 92.56 230 GLU B O 1
ATOM 4547 N N . HIS B 1 231 ? -6.34 -24.531 2.303 1 95 231 HIS B N 1
ATOM 4548 C CA . HIS B 1 231 ? -5.555 -24.828 1.111 1 95 231 HIS B CA 1
ATOM 4549 C C . HIS B 1 231 ? -6.445 -25.328 -0.026 1 95 231 HIS B C 1
ATOM 4551 O O . HIS B 1 231 ? -7.16 -26.312 0.124 1 95 231 HIS B O 1
ATOM 4557 N N . LEU B 1 232 ? -6.359 -24.656 -1.222 1 96.31 232 LEU B N 1
ATOM 4558 C CA . LEU B 1 232 ? -7.41 -24.875 -2.209 1 96.31 232 LEU B CA 1
ATOM 4559 C C . LEU B 1 232 ? -6.832 -25.422 -3.508 1 96.31 232 LEU B C 1
ATOM 4561 O O . LEU B 1 232 ? -7.578 -25.797 -4.418 1 96.31 232 LEU B O 1
ATOM 4565 N N . VAL B 1 233 ? -5.566 -25.484 -3.621 1 96 233 VAL B N 1
ATOM 4566 C CA . VAL B 1 233 ? -4.93 -25.953 -4.848 1 96 233 VAL B CA 1
ATOM 4567 C C . VAL B 1 233 ? -3.84 -26.953 -4.512 1 96 233 VAL B C 1
ATOM 4569 O O . VAL B 1 233 ? -2.961 -26.688 -3.691 1 96 233 VAL B O 1
ATOM 4572 N N . LYS B 1 234 ? -3.85 -28.062 -5.148 1 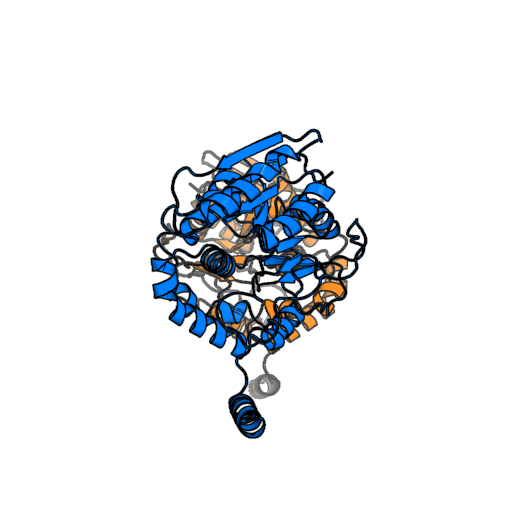93.19 234 LYS B N 1
ATOM 4573 C CA . LYS B 1 234 ? -2.854 -29.109 -4.93 1 93.19 234 LYS B CA 1
ATOM 4574 C C . LYS B 1 234 ? -1.767 -29.062 -6 1 93.19 234 LYS B C 1
ATOM 4576 O O . LYS B 1 234 ? -2.064 -29.094 -7.195 1 93.19 234 LYS B O 1
ATOM 4581 N N . ASN B 1 235 ? -0.563 -28.953 -5.547 1 91.5 235 ASN B N 1
ATOM 4582 C CA . ASN B 1 235 ? 0.565 -29.125 -6.457 1 91.5 235 ASN B CA 1
ATOM 4583 C C . ASN B 1 235 ? 0.971 -30.594 -6.586 1 91.5 235 ASN B C 1
ATOM 4585 O O . ASN B 1 235 ? 1.418 -31.203 -5.613 1 91.5 235 ASN B O 1
ATOM 4589 N N . ILE B 1 236 ? 0.931 -31.125 -7.723 1 89.06 236 ILE B N 1
ATOM 4590 C CA . ILE B 1 236 ? 1.195 -32.531 -7.906 1 89.06 236 ILE B CA 1
ATOM 4591 C C . ILE B 1 236 ? 2.506 -32.719 -8.664 1 89.06 236 ILE B C 1
ATOM 4593 O O . ILE B 1 236 ? 2.875 -33.844 -9.016 1 89.06 236 ILE B O 1
ATOM 4597 N N . GLY B 1 237 ? 3.117 -31.656 -9.055 1 79.19 237 GLY B N 1
ATOM 4598 C CA . GLY B 1 237 ? 4.367 -31.703 -9.797 1 79.19 237 GLY B CA 1
ATOM 4599 C C . GLY B 1 237 ? 5.57 -32 -8.914 1 79.19 237 GLY B C 1
ATOM 4600 O O . GLY B 1 237 ? 6.625 -32.406 -9.406 1 79.19 237 GLY B O 1
ATOM 4601 N N . VAL B 1 238 ? 5.613 -31.578 -7.707 1 62.44 238 VAL B N 1
ATOM 4602 C CA . VAL B 1 238 ? 6.781 -31.688 -6.836 1 62.44 238 VAL B CA 1
ATOM 4603 C C . VAL B 1 238 ? 7.023 -33.156 -6.492 1 62.44 238 VAL B C 1
ATOM 4605 O O . VAL B 1 238 ? 8.102 -33.5 -6.004 1 62.44 238 VAL B O 1
ATOM 4608 N N . THR B 1 239 ? 6.09 -34.125 -6.734 1 47.78 239 THR B N 1
ATOM 4609 C CA . THR B 1 239 ? 6.383 -35.531 -6.48 1 47.78 239 THR B CA 1
ATOM 4610 C C . THR B 1 239 ? 7.445 -36.031 -7.445 1 47.78 239 THR B C 1
ATOM 4612 O O . THR B 1 239 ? 8.266 -36.875 -7.082 1 47.78 239 THR B O 1
ATOM 4615 N N . GLY B 1 240 ? 7.344 -35.906 -8.727 1 37.69 240 GLY B N 1
ATOM 4616 C CA . GLY B 1 240 ? 7.805 -36.719 -9.82 1 37.69 240 GLY B CA 1
ATOM 4617 C C . GLY B 1 240 ? 9.266 -36.531 -10.156 1 37.69 240 GLY B C 1
ATOM 4618 O O . GLY B 1 240 ? 9.844 -37.25 -10.961 1 37.69 240 GLY B O 1
ATOM 4619 N N . GLN B 1 241 ? 9.805 -35.375 -10.398 1 37.56 241 GLN B N 1
ATOM 4620 C CA . GLN B 1 241 ? 10.977 -35.531 -11.25 1 37.56 241 GLN B CA 1
ATOM 4621 C C . GLN B 1 241 ? 11.969 -36.5 -10.617 1 37.56 241 GLN B C 1
ATOM 4623 O O . GLN B 1 241 ? 12.219 -37.594 -11.156 1 37.56 241 GLN B O 1
ATOM 4628 N N . HIS B 1 242 ? 13.367 -35.969 -10.32 1 35.34 242 HIS B N 1
ATOM 4629 C CA . HIS B 1 242 ? 14.648 -36.656 -10.359 1 35.34 242 HIS B CA 1
ATOM 4630 C C . HIS B 1 242 ? 14.758 -37.688 -9.227 1 35.34 242 HIS B C 1
ATOM 4632 O O . HIS B 1 242 ? 15.703 -38.469 -9.188 1 35.34 242 HIS B O 1
ATOM 4638 N N . HIS B 1 243 ? 14.297 -37.469 -7.926 1 37.16 243 HIS B N 1
ATOM 4639 C CA . HIS B 1 243 ? 14.93 -38.375 -6.98 1 37.16 243 HIS B CA 1
ATOM 4640 C C . HIS B 1 243 ? 13.992 -39.531 -6.621 1 37.16 243 HIS B C 1
ATOM 4642 O O . HIS B 1 243 ? 12.797 -39.312 -6.398 1 37.16 243 HIS B O 1
ATOM 4648 N N . THR B 1 244 ? 14.188 -40.75 -7.098 1 39.09 244 THR B N 1
ATOM 4649 C CA . THR B 1 244 ? 13.703 -42.094 -6.738 1 39.09 244 THR B CA 1
ATOM 4650 C C . THR B 1 244 ? 13.102 -42.094 -5.336 1 39.09 244 THR B C 1
ATOM 4652 O O . THR B 1 244 ? 12.32 -42.969 -4.988 1 39.09 244 THR B O 1
ATOM 4655 N N . LYS B 1 245 ? 13.898 -41.844 -4.266 1 43.22 245 LYS B N 1
ATOM 4656 C CA . LYS B 1 245 ? 13.594 -41.812 -2.838 1 43.22 245 LYS B CA 1
ATOM 4657 C C . LYS B 1 245 ? 12.867 -40.531 -2.451 1 43.22 245 LYS B C 1
ATOM 4659 O O . LYS B 1 245 ? 13.133 -39.969 -1.393 1 43.22 245 LYS B O 1
ATOM 4664 N N . ALA B 1 246 ? 12.281 -39.781 -3.244 1 43.94 246 ALA B N 1
ATOM 4665 C CA . ALA B 1 246 ? 11.906 -38.375 -3.125 1 43.94 246 ALA B CA 1
ATOM 4666 C C . ALA B 1 246 ? 10.82 -38.188 -2.066 1 43.94 246 ALA B C 1
ATOM 4668 O O . ALA B 1 246 ? 9.734 -38.75 -2.176 1 43.94 246 ALA B O 1
ATOM 4669 N N . LYS B 1 247 ? 11.039 -38 -0.872 1 47.25 247 LYS B N 1
ATOM 4670 C CA . LYS B 1 247 ? 10.203 -37.5 0.214 1 47.25 247 LYS B CA 1
ATOM 4671 C C . LYS B 1 247 ? 9.18 -36.5 -0.305 1 47.25 247 LYS B C 1
ATOM 4673 O O . LYS B 1 247 ? 9.492 -35.656 -1.169 1 47.25 247 LYS B O 1
ATOM 4678 N N . VAL B 1 248 ? 7.848 -36.875 -0.108 1 48.88 248 VAL B N 1
ATOM 4679 C CA . VAL B 1 248 ? 6.695 -36.031 -0.437 1 48.88 248 VAL B CA 1
ATOM 4680 C C . VAL B 1 248 ? 6.969 -34.594 -0.035 1 48.88 248 VAL B C 1
ATOM 4682 O O . VAL B 1 248 ? 7.273 -34.312 1.128 1 48.88 248 VAL B O 1
ATOM 4685 N N . SER B 1 249 ? 7.203 -33.781 -1.046 1 62.94 249 SER B N 1
ATOM 4686 C CA . SER B 1 249 ? 7.438 -32.344 -0.817 1 62.94 249 SER B CA 1
ATOM 4687 C C . SER B 1 249 ? 6.355 -31.75 0.071 1 62.94 249 SER B C 1
ATOM 4689 O O . SER B 1 249 ? 5.191 -32.156 0.002 1 62.94 249 SER B O 1
ATOM 4691 N N . GLN B 1 250 ? 6.68 -31.125 1.146 1 68.19 250 GLN B N 1
ATOM 4692 C CA . GLN B 1 250 ? 5.758 -30.375 1.99 1 68.19 250 GLN B CA 1
ATOM 4693 C C . GLN B 1 250 ? 4.84 -29.484 1.149 1 68.19 250 GLN B C 1
ATOM 4695 O O . GLN B 1 250 ? 3.766 -29.094 1.604 1 68.19 250 GLN B O 1
ATOM 4700 N N . TYR B 1 251 ? 5.203 -29.453 -0.07 1 72 251 TYR B N 1
ATOM 4701 C CA . TYR B 1 251 ? 4.434 -28.562 -0.935 1 72 251 TYR B CA 1
ATOM 4702 C C . TYR B 1 251 ? 3.324 -29.328 -1.647 1 72 251 TYR B C 1
ATOM 4704 O O . TYR B 1 251 ? 2.404 -28.734 -2.207 1 72 251 TYR B O 1
ATOM 4712 N N . ASN B 1 252 ? 3.494 -30.688 -1.65 1 70.19 252 ASN B N 1
ATOM 4713 C CA . ASN B 1 252 ? 2.416 -31.516 -2.18 1 70.19 252 ASN B CA 1
ATOM 4714 C C . ASN B 1 252 ? 1.337 -31.766 -1.131 1 70.19 252 ASN B C 1
ATOM 4716 O O . ASN B 1 252 ? 1.166 -32.906 -0.671 1 70.19 252 ASN B O 1
ATOM 4720 N N . CYS B 1 253 ? 0.613 -30.734 -0.778 1 74.94 253 CYS B N 1
ATOM 4721 C CA . CYS B 1 253 ? -0.4 -30.766 0.27 1 74.94 253 CYS B CA 1
ATOM 4722 C C . CYS B 1 253 ? -1.797 -30.891 -0.327 1 74.94 253 CYS B C 1
ATOM 4724 O O . CYS B 1 253 ? -2.135 -30.188 -1.28 1 74.94 253 CYS B O 1
ATOM 4726 N N . GLU B 1 254 ? -2.5 -31.875 0.221 1 83.94 254 GLU B N 1
ATOM 4727 C CA . GLU B 1 254 ? -3.885 -32.031 -0.214 1 83.94 254 GLU B CA 1
ATOM 4728 C C . GLU B 1 254 ? -4.73 -30.828 0.171 1 83.94 254 GLU B C 1
ATOM 4730 O O . GLU B 1 254 ? -4.582 -30.281 1.266 1 83.94 254 GLU B O 1
ATOM 4735 N N . PRO B 1 255 ? -5.551 -30.453 -0.754 1 84.19 255 PRO B N 1
ATOM 4736 C CA . PRO B 1 255 ? -6.457 -29.359 -0.375 1 84.19 255 PRO B CA 1
ATOM 4737 C C . PRO B 1 255 ? -7.375 -29.734 0.787 1 84.19 255 PRO B C 1
ATOM 4739 O O . PRO B 1 255 ? -7.629 -30.922 1.021 1 84.19 255 PRO B O 1
ATOM 4742 N N . ASN B 1 256 ? -7.762 -28.672 1.463 1 81.38 256 ASN B N 1
ATOM 4743 C CA . ASN B 1 256 ? -8.789 -28.875 2.477 1 81.38 256 ASN B CA 1
ATOM 4744 C C . ASN B 1 256 ? -10.133 -29.234 1.848 1 81.38 256 ASN B C 1
ATOM 4746 O O . ASN B 1 256 ? -10.43 -28.797 0.73 1 81.38 256 ASN B O 1
ATOM 4750 N N . PRO B 1 257 ? -10.75 -30.156 2.6 1 70.62 257 PRO B N 1
ATOM 4751 C CA . PRO B 1 257 ? -12.125 -30.375 2.145 1 70.62 257 PRO B CA 1
ATOM 4752 C C . PRO B 1 257 ? -12.984 -29.125 2.188 1 70.62 257 PRO B C 1
ATOM 4754 O O . PRO B 1 257 ? -12.938 -28.375 3.168 1 70.62 257 PRO B O 1
ATOM 4757 N N . SER B 1 258 ? -13.32 -28.609 1.095 1 66.44 258 SER B N 1
ATOM 4758 C CA . SER B 1 258 ? -14.172 -27.422 1.127 1 66.44 258 SER B CA 1
ATOM 4759 C C . SER B 1 258 ? -15.398 -27.594 0.232 1 66.44 258 SER B C 1
ATOM 4761 O O . SER B 1 258 ? -15.406 -28.438 -0.659 1 66.44 258 SER B O 1
ATOM 4763 N N . ALA B 1 259 ? -16.391 -26.938 0.646 1 76.38 259 ALA B N 1
ATOM 4764 C CA . ALA B 1 259 ? -17.562 -26.812 -0.21 1 76.38 259 ALA B CA 1
ATOM 4765 C C . ALA B 1 259 ? -17.203 -26.156 -1.544 1 76.38 259 ALA B C 1
ATOM 4767 O O . ALA B 1 259 ? -16.078 -25.688 -1.725 1 76.38 259 ALA B O 1
ATOM 4768 N N . GLU B 1 260 ? -18.156 -26.312 -2.447 1 83.69 260 GLU B N 1
ATOM 4769 C CA . GLU B 1 260 ? -17.969 -25.734 -3.771 1 83.69 260 GLU B CA 1
ATOM 4770 C C . GLU B 1 260 ? -17.828 -24.219 -3.689 1 83.69 260 GLU B C 1
ATOM 4772 O O . GLU B 1 260 ? -17 -23.625 -4.391 1 83.69 260 GLU B O 1
ATOM 4777 N N . GLU B 1 261 ? -18.516 -23.672 -2.785 1 91.44 261 GLU B N 1
ATOM 4778 C CA . GLU B 1 261 ? -18.453 -22.219 -2.602 1 91.44 261 GLU B CA 1
ATOM 4779 C C . GLU B 1 261 ? -17.594 -21.859 -1.385 1 91.44 261 GLU B C 1
ATOM 4781 O O . GLU B 1 261 ? -17.75 -22.453 -0.317 1 91.44 261 GLU B O 1
ATOM 4786 N N . TYR B 1 262 ? -16.656 -20.969 -1.59 1 95.06 262 TYR B N 1
ATOM 4787 C CA . TYR B 1 262 ? -15.867 -20.453 -0.48 1 95.06 262 TYR B CA 1
ATOM 4788 C C . TYR B 1 262 ? -16.641 -19.391 0.282 1 95.06 262 TYR B C 1
ATOM 4790 O O . TYR B 1 262 ? -17.062 -18.375 -0.299 1 95.06 262 TYR B O 1
ATOM 4798 N N . VAL B 1 263 ? -16.828 -19.547 1.548 1 94.69 263 VAL B N 1
ATOM 4799 C CA . VAL B 1 263 ? -17.641 -18.625 2.346 1 94.69 263 VAL B CA 1
ATOM 4800 C C . VAL B 1 263 ? -16.734 -17.672 3.121 1 94.69 263 VAL B C 1
ATOM 4802 O O . VAL B 1 263 ? -15.812 -18.109 3.812 1 94.69 263 VAL B O 1
ATOM 4805 N N . ILE B 1 264 ? -16.984 -16.453 2.967 1 95.44 264 ILE B N 1
ATOM 4806 C CA . ILE B 1 264 ? -16.297 -15.414 3.721 1 95.44 264 ILE B CA 1
ATOM 4807 C C . ILE B 1 264 ? -17.266 -14.742 4.691 1 95.44 264 ILE B C 1
ATOM 4809 O O . ILE B 1 264 ? -18.172 -14.023 4.273 1 95.44 264 ILE B O 1
ATOM 4813 N N . ALA B 1 265 ? -17.141 -14.977 5.926 1 95.38 265 ALA B N 1
ATOM 4814 C CA . ALA B 1 265 ? -18 -14.43 6.973 1 95.38 265 ALA B CA 1
ATOM 4815 C C . ALA B 1 265 ? -17.219 -13.492 7.887 1 95.38 265 ALA B C 1
ATOM 4817 O O . ALA B 1 265 ? -17.766 -12.531 8.43 1 95.38 265 ALA B O 1
ATOM 4818 N N . LYS B 1 266 ? -16 -13.758 8.109 1 96.19 266 LYS B N 1
ATOM 4819 C CA . LYS B 1 266 ? -15.125 -12.977 8.984 1 96.19 266 LYS B CA 1
ATOM 4820 C C . LYS B 1 266 ? -13.898 -12.477 8.227 1 96.19 266 LYS B C 1
ATOM 4822 O O . LYS B 1 266 ? -13 -13.258 7.906 1 96.19 266 LYS B O 1
ATOM 4827 N N . GLU B 1 267 ? -13.859 -11.172 8.078 1 95.56 267 GLU B N 1
ATOM 4828 C CA . GLU B 1 267 ? -12.781 -10.586 7.289 1 95.56 267 GLU B CA 1
ATOM 4829 C C . GLU B 1 267 ? -11.797 -9.828 8.18 1 95.56 267 GLU B C 1
ATOM 4831 O O . GLU B 1 267 ? -12.164 -9.328 9.242 1 95.56 267 GLU B O 1
ATOM 4836 N N . PRO B 1 268 ? -10.484 -9.852 7.742 1 93.75 268 PRO B N 1
ATOM 4837 C CA . PRO B 1 268 ? -9.57 -8.961 8.445 1 93.75 268 PRO B CA 1
ATOM 4838 C C . PRO B 1 268 ? -10.008 -7.5 8.398 1 93.75 268 PRO B C 1
ATOM 4840 O O . PRO B 1 268 ? -10.477 -7.027 7.359 1 93.75 268 PRO B O 1
ATOM 4843 N N . PRO B 1 269 ? -9.844 -6.844 9.5 1 90.56 269 PRO B N 1
ATOM 4844 C CA . PRO B 1 269 ? -10.305 -5.453 9.539 1 90.56 269 PRO B CA 1
ATOM 4845 C C . PRO B 1 269 ? -9.375 -4.504 8.773 1 90.56 269 PRO B C 1
ATOM 4847 O O . PRO B 1 269 ? -9.789 -3.402 8.406 1 90.56 269 PRO B O 1
ATOM 4850 N N . PHE B 1 270 ? -8.125 -4.941 8.648 1 90.81 270 PHE B N 1
ATOM 4851 C CA . PHE B 1 270 ? -7.141 -4.105 7.973 1 90.81 270 PHE B CA 1
ATOM 4852 C C . PHE B 1 270 ? -6.379 -4.91 6.926 1 90.81 270 PHE B C 1
ATOM 4854 O O . PHE B 1 270 ? -6.352 -6.141 6.98 1 90.81 270 PHE B O 1
ATOM 4861 N N . VAL B 1 271 ? -5.844 -4.188 5.965 1 90.94 271 VAL B N 1
ATOM 4862 C CA . VAL B 1 271 ? -5.039 -4.805 4.914 1 90.94 271 VAL B CA 1
ATOM 4863 C C . VAL B 1 271 ? -3.572 -4.836 5.336 1 90.94 271 VAL B C 1
ATOM 4865 O O . VAL B 1 271 ? -2.768 -4.027 4.863 1 90.94 271 VAL B O 1
ATOM 4868 N N . PHE B 1 272 ? -3.252 -5.816 6.27 1 89.75 272 PHE B N 1
ATOM 4869 C CA . PHE B 1 272 ? -1.917 -6.051 6.805 1 89.75 272 PHE B CA 1
ATOM 4870 C C . PHE B 1 272 ? -1.548 -7.527 6.715 1 89.75 272 PHE B C 1
ATOM 4872 O O . PHE B 1 272 ? -2.387 -8.398 6.957 1 89.75 272 PHE B O 1
ATOM 4879 N N . ALA B 1 273 ? -0.295 -7.66 6.441 1 92.5 273 ALA B N 1
ATOM 4880 C CA . ALA B 1 273 ? 0.161 -9.047 6.438 1 92.5 273 ALA B CA 1
ATOM 4881 C C . ALA B 1 273 ? -0.041 -9.695 7.805 1 92.5 273 ALA B C 1
ATOM 4883 O O . ALA B 1 273 ? 0.171 -9.055 8.836 1 92.5 273 ALA B O 1
ATOM 4884 N N . ASP B 1 274 ? -0.437 -10.969 7.793 1 92.38 274 ASP B N 1
ATOM 4885 C CA . ASP B 1 274 ? -0.465 -11.797 9 1 92.38 274 ASP B CA 1
ATOM 4886 C C . ASP B 1 274 ? 0.926 -12.328 9.328 1 92.38 274 ASP B C 1
ATOM 4888 O O . ASP B 1 274 ? 1.302 -13.414 8.891 1 92.38 274 ASP B O 1
ATOM 4892 N N . PHE B 1 275 ? 1.645 -11.703 10.148 1 89 275 PHE B N 1
ATOM 4893 C CA . PHE B 1 275 ? 3.041 -12.008 10.438 1 89 275 PHE B CA 1
ATOM 4894 C C . PHE B 1 275 ? 3.168 -13.375 11.102 1 89 275 PHE B C 1
ATOM 4896 O O . PHE B 1 275 ? 4.156 -14.078 10.891 1 89 275 PHE B O 1
ATOM 4903 N N . GLU B 1 276 ? 2.164 -13.602 11.898 1 90.81 276 GLU B N 1
ATOM 4904 C CA . GLU B 1 276 ? 2.219 -14.906 12.555 1 90.81 276 GLU B CA 1
ATOM 4905 C C . GLU B 1 276 ? 2.102 -16.031 11.531 1 90.81 276 GLU B C 1
ATOM 4907 O O . GLU B 1 276 ? 2.863 -17 11.586 1 90.81 276 GLU B O 1
ATOM 4912 N N . HIS B 1 277 ? 1.182 -15.883 10.68 1 94 277 HIS B N 1
ATOM 4913 C CA . HIS B 1 277 ? 1.052 -16.875 9.617 1 94 277 HIS B CA 1
ATOM 4914 C C . HIS B 1 277 ? 2.322 -16.938 8.773 1 94 277 HIS B C 1
ATOM 4916 O O . HIS B 1 277 ? 2.791 -18.031 8.445 1 94 277 HIS B O 1
ATOM 4922 N N . ASP B 1 278 ? 2.826 -15.805 8.422 1 93.69 278 ASP B N 1
ATOM 4923 C CA . ASP B 1 278 ? 4.043 -15.758 7.617 1 93.69 278 ASP B CA 1
ATOM 4924 C C . ASP B 1 278 ? 5.207 -16.422 8.344 1 93.69 278 ASP B C 1
ATOM 4926 O O . ASP B 1 278 ? 5.992 -17.156 7.73 1 93.69 278 ASP B O 1
ATOM 4930 N N . TYR B 1 279 ? 5.281 -16.172 9.57 1 92.69 279 TYR B N 1
ATOM 4931 C CA . TYR B 1 279 ? 6.363 -16.766 10.352 1 92.69 279 TYR B CA 1
ATOM 4932 C C . TYR B 1 279 ? 6.219 -18.281 10.43 1 92.69 279 TYR B C 1
ATOM 4934 O O . TYR B 1 279 ? 7.199 -19.016 10.266 1 92.69 279 TYR B O 1
ATOM 4942 N N . LEU B 1 280 ? 5.055 -18.75 10.68 1 93.25 280 LEU B N 1
ATOM 4943 C CA . LEU B 1 280 ? 4.809 -20.188 10.711 1 93.25 280 LEU B CA 1
ATOM 4944 C C . LEU B 1 280 ? 5.141 -20.828 9.367 1 93.25 280 LEU B C 1
ATOM 4946 O O . LEU B 1 280 ? 5.73 -21.906 9.312 1 93.25 280 LEU B O 1
ATOM 4950 N N . THR B 1 281 ? 4.738 -20.141 8.344 1 93.12 281 THR B N 1
ATOM 4951 C CA . THR B 1 281 ? 5.035 -20.625 6.996 1 93.12 281 THR B CA 1
ATOM 4952 C C . THR B 1 281 ? 6.543 -20.703 6.773 1 93.12 281 THR B C 1
ATOM 4954 O O . THR B 1 281 ? 7.047 -21.688 6.25 1 93.12 281 THR B O 1
ATOM 4957 N N . TYR B 1 282 ? 7.215 -19.688 7.164 1 92.25 282 TYR B N 1
ATOM 4958 C CA . TYR B 1 282 ? 8.672 -19.672 7.078 1 92.25 282 TYR B CA 1
ATOM 4959 C C . TYR B 1 282 ? 9.273 -20.828 7.863 1 92.25 282 TYR B C 1
ATOM 4961 O O . TYR B 1 282 ? 10.133 -21.547 7.352 1 92.25 282 TYR B O 1
ATOM 4969 N N . CYS B 1 283 ? 8.859 -21.062 9.055 1 91.69 283 CYS B N 1
ATOM 4970 C CA . CYS B 1 283 ? 9.398 -22.094 9.922 1 91.69 283 CYS B CA 1
ATOM 4971 C C . CYS B 1 283 ? 9.164 -23.484 9.32 1 91.69 283 CYS B C 1
ATOM 4973 O O . CYS B 1 283 ? 10.023 -24.359 9.422 1 91.69 283 CYS B O 1
ATOM 4975 N N . GLN B 1 284 ? 8.148 -23.672 8.68 1 89.56 284 GLN B N 1
ATOM 4976 C CA . GLN B 1 284 ? 7.77 -24.984 8.203 1 89.56 284 GLN B CA 1
ATOM 4977 C C . GLN B 1 284 ? 8.344 -25.266 6.812 1 89.56 284 GLN B C 1
ATOM 4979 O O . GLN B 1 284 ? 8.75 -26.391 6.512 1 89.56 284 GLN B O 1
ATOM 4984 N N . LEU B 1 285 ? 8.406 -24.172 6.051 1 84.62 285 LEU B N 1
ATOM 4985 C CA . LEU B 1 285 ? 8.68 -24.438 4.645 1 84.62 285 LEU B CA 1
ATOM 4986 C C . LEU B 1 285 ? 10.039 -23.891 4.234 1 84.62 285 LEU B C 1
ATOM 4988 O O . LEU B 1 285 ? 10.656 -24.406 3.295 1 84.62 285 LEU B O 1
ATOM 4992 N N . LEU B 1 286 ? 10.469 -22.906 4.859 1 82.88 286 LEU B N 1
ATOM 4993 C CA . LEU B 1 286 ? 11.578 -22.156 4.266 1 82.88 286 LEU B CA 1
ATOM 4994 C C . LEU B 1 286 ? 12.812 -22.219 5.156 1 82.88 286 LEU B C 1
ATOM 4996 O O . LEU B 1 286 ? 13.938 -22.031 4.68 1 82.88 286 LEU B O 1
ATOM 5000 N N . ARG B 1 287 ? 12.523 -22.469 6.414 1 79.62 287 ARG B N 1
ATOM 5001 C CA . ARG B 1 287 ? 13.648 -22.438 7.348 1 79.62 287 ARG B CA 1
ATOM 5002 C C . ARG B 1 287 ? 14.57 -23.641 7.121 1 79.62 287 ARG B C 1
ATOM 5004 O O . ARG B 1 287 ? 14.117 -24.781 7.062 1 79.62 287 ARG B O 1
ATOM 5011 N N . LYS B 1 288 ? 15.805 -23.281 6.754 1 67.75 288 LYS B N 1
ATOM 5012 C CA . LYS B 1 288 ? 16.797 -24.344 6.613 1 67.75 288 LYS B CA 1
ATOM 5013 C C . LYS B 1 288 ? 17.031 -25.078 7.934 1 67.75 288 LYS B C 1
ATOM 5015 O O . LYS B 1 288 ? 17 -24.453 9 1 67.75 288 LYS B O 1
ATOM 5020 N N . PRO B 1 289 ? 16.812 -26.359 7.918 1 59.19 289 PRO B N 1
ATOM 5021 C CA . PRO B 1 289 ? 17.016 -27.109 9.164 1 59.19 289 PRO B CA 1
ATOM 5022 C C . PRO B 1 289 ? 18.281 -26.688 9.906 1 59.19 289 PRO B C 1
ATOM 5024 O O . PRO B 1 289 ? 19.266 -26.281 9.281 1 59.19 289 PRO B O 1
ATOM 5027 N N . SER B 1 290 ? 18.141 -26.344 11.25 1 50.56 290 SER B N 1
ATOM 5028 C CA . SER B 1 290 ? 19.25 -26.047 12.148 1 50.56 290 SER B CA 1
ATOM 5029 C C . SER B 1 290 ? 20.391 -27.047 11.961 1 50.56 290 SER B C 1
ATOM 5031 O O . SER B 1 290 ? 20.172 -28.156 11.492 1 50.56 290 SER B O 1
ATOM 5033 N N . PHE B 1 291 ? 21.609 -26.562 12.148 1 47.28 291 PHE B N 1
ATOM 5034 C CA . PHE B 1 291 ? 22.781 -27.422 12.07 1 47.28 291 PHE B CA 1
ATOM 5035 C C . PHE B 1 291 ? 22.531 -28.734 12.82 1 47.28 291 PHE B C 1
ATOM 5037 O O . PHE B 1 291 ? 22.844 -29.812 12.312 1 47.28 291 PHE B O 1
ATOM 5044 N N . PHE B 1 292 ? 22.062 -28.656 13.961 1 44.47 292 PHE B N 1
ATOM 5045 C CA . PHE B 1 292 ? 21.906 -29.844 14.805 1 44.47 292 PHE B CA 1
ATOM 5046 C C . PHE B 1 292 ? 20.906 -30.812 14.203 1 44.47 292 PHE B C 1
ATOM 5048 O O . PHE B 1 292 ? 21.109 -32.031 14.258 1 44.47 292 PHE B O 1
ATOM 505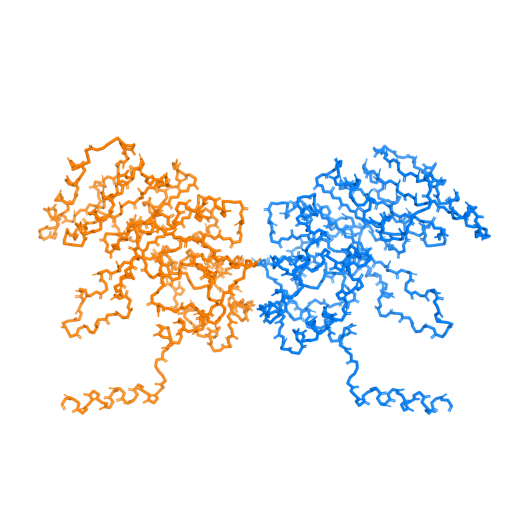5 N N . LYS B 1 293 ? 19.953 -30.344 13.586 1 49.25 293 LYS B N 1
ATOM 5056 C CA . LYS B 1 293 ? 18.984 -31.25 12.984 1 49.25 293 LYS B CA 1
ATOM 5057 C C . LYS B 1 293 ? 19.484 -31.797 11.648 1 49.25 293 LYS B C 1
ATOM 5059 O O . LYS B 1 293 ? 19.203 -32.938 11.297 1 49.25 293 LYS B O 1
ATOM 5064 N N . ARG B 1 294 ? 20.281 -30.938 11.039 1 46.72 294 ARG B N 1
ATOM 5065 C CA . ARG B 1 294 ? 20.969 -31.438 9.852 1 46.72 294 ARG B CA 1
ATOM 5066 C C . ARG B 1 294 ? 21.938 -32.562 10.219 1 46.72 294 ARG B C 1
ATOM 5068 O O . ARG B 1 294 ? 22.031 -33.562 9.5 1 46.72 294 ARG B O 1
ATOM 5075 N N . VAL B 1 295 ? 22.516 -32.25 11.203 1 49.09 295 VAL B N 1
ATOM 5076 C CA . VAL B 1 295 ? 23.391 -33.312 11.727 1 49.09 295 VAL B CA 1
ATOM 5077 C C . VAL B 1 295 ? 22.547 -34.5 12.172 1 49.09 295 VAL B C 1
ATOM 5079 O O . VAL B 1 295 ? 22.891 -35.656 11.875 1 49.09 295 VAL B O 1
ATOM 5082 N N . LYS B 1 296 ? 21.609 -34.219 12.789 1 47.06 296 LYS B N 1
ATOM 5083 C CA . LYS B 1 296 ? 20.766 -35.312 13.281 1 47.06 296 LYS B CA 1
ATOM 5084 C C . LYS B 1 296 ? 20.109 -36.062 12.133 1 47.06 296 LYS B C 1
ATOM 5086 O O . LYS B 1 296 ? 20.047 -37.281 12.133 1 47.06 296 LYS B O 1
ATOM 5091 N N . ASN B 1 297 ? 19.703 -35.188 11.273 1 47 297 ASN B N 1
ATOM 5092 C CA . ASN B 1 297 ? 19.078 -35.844 10.133 1 47 297 ASN B CA 1
ATOM 5093 C C . ASN B 1 297 ? 20.094 -36.625 9.297 1 47 297 ASN B C 1
ATOM 5095 O O . ASN B 1 297 ? 19.797 -37.688 8.766 1 47 297 ASN B O 1
ATOM 5099 N N . ARG B 1 298 ? 21.156 -36.031 9.227 1 48.53 298 ARG B N 1
ATOM 5100 C CA . ARG B 1 298 ? 22.266 -36.75 8.625 1 48.53 298 ARG B CA 1
ATOM 5101 C C . ARG B 1 298 ? 22.656 -37.969 9.469 1 48.53 298 ARG B C 1
ATOM 5103 O O . ARG B 1 298 ? 22.953 -39.031 8.922 1 48.53 298 ARG B O 1
ATOM 5110 N N . LEU B 1 299 ? 22.688 -37.688 10.719 1 50.66 299 LEU B N 1
ATOM 5111 C CA . LEU B 1 299 ? 23.031 -38.812 11.586 1 50.66 299 LEU B CA 1
ATOM 5112 C C . LEU B 1 299 ? 21.938 -39.875 11.562 1 50.66 299 LEU B C 1
ATOM 5114 O O . LEU B 1 299 ? 22.234 -41.062 11.539 1 50.66 299 LEU B O 1
ATOM 5118 N N . SER B 1 300 ? 20.812 -39.375 11.602 1 48.88 300 SER B N 1
ATOM 5119 C CA . SER B 1 300 ? 19.734 -40.375 11.562 1 48.88 300 SER B CA 1
ATOM 5120 C C . SER B 1 300 ? 19.703 -41.094 10.234 1 48.88 300 SER B C 1
ATOM 5122 O O . SER B 1 300 ? 19.375 -42.281 10.188 1 48.88 300 SER B O 1
ATOM 5124 N N . SER B 1 301 ? 19.984 -40.312 9.297 1 47 301 SER B N 1
ATOM 5125 C CA . SER B 1 301 ? 20.094 -41 8 1 47 301 SER B CA 1
ATOM 5126 C C . SER B 1 301 ? 21.266 -41.969 7.98 1 47 301 SER B C 1
ATOM 5128 O O . SER B 1 301 ? 21.219 -43 7.305 1 47 301 SER B O 1
ATOM 5130 N N . LEU B 1 302 ? 22.219 -41.656 8.742 1 45.78 302 LEU B N 1
ATOM 5131 C CA . LEU B 1 302 ? 23.359 -42.562 8.844 1 45.78 302 LEU B CA 1
ATOM 5132 C C . LEU B 1 302 ? 22.953 -43.844 9.609 1 45.78 302 LEU B C 1
ATOM 5134 O O . LEU B 1 302 ? 23.453 -44.938 9.32 1 45.78 302 LEU B O 1
ATOM 5138 N N . PHE B 1 303 ? 22.062 -43.625 10.555 1 46 303 PHE B N 1
ATOM 5139 C CA . PHE B 1 303 ? 21.688 -44.812 11.289 1 46 303 PHE B CA 1
ATOM 5140 C C . PHE B 1 303 ? 20.656 -45.625 10.516 1 46 303 PHE B C 1
ATOM 5142 O O . PHE B 1 303 ? 20.438 -46.812 10.805 1 46 303 PHE B O 1
ATOM 5149 N N . GLU B 1 304 ? 19.891 -44.906 9.672 1 37.34 304 GLU B N 1
ATOM 5150 C CA . GLU B 1 304 ? 18.922 -45.719 8.945 1 37.34 304 GLU B CA 1
ATOM 5151 C C . GLU B 1 304 ? 19.578 -46.375 7.73 1 37.34 304 GLU B C 1
ATOM 5153 O O . GLU B 1 304 ? 18.938 -47.188 7.047 1 37.34 304 GLU B O 1
ATOM 5158 N N . ARG B 1 305 ? 20.812 -46.031 7.504 1 34.47 305 ARG B N 1
ATOM 5159 C CA . ARG B 1 305 ? 21.531 -46.906 6.59 1 34.47 305 ARG B CA 1
ATOM 5160 C C . ARG B 1 305 ? 22.172 -48.062 7.34 1 34.47 305 ARG B C 1
ATOM 5162 O O . ARG B 1 305 ? 22.703 -47.875 8.438 1 34.47 305 ARG B O 1
#